Protein 2BRX (pdb70)

Solvent-accessible surface area: 18596 Å² total; per-residue (Å²): 193,61,56,0,0,0,1,0,15,9,38,9,1,0,62,89,67,16,32,53,98,17,0,81,73,2,3,117,22,0,52,84,0,12,126,68,29,64,5,1,0,0,0,3,10,12,64,9,9,128,49,2,50,82,7,0,77,106,4,113,19,68,110,71,31,13,48,92,0,10,19,24,0,9,40,0,0,0,12,1,0,9,6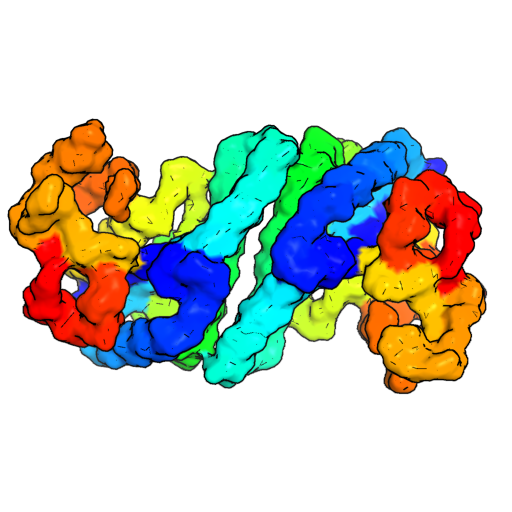,7,4,105,141,56,6,17,97,86,16,0,98,40,41,163,49,0,125,96,0,7,92,101,147,76,2,0,0,0,0,5,41,110,18,67,61,61,20,31,0,2,0,0,35,0,1,46,96,3,179,17,74,5,2,0,4,0,15,86,14,71,0,0,38,74,34,77,50,154,172,54,132,111,21,53,68,35,145,135,12,123,3,96,58,0,72,119,46,13,63,120,113,41,1,27,82,47,1,1,110,2,1,30,153,60,23,12,88,0,3,0,0,10,100,121,32,2,113,51,0,41,141,2,18,168,48,85,29,106,2,0,15,0,65,109,163,55,54,0,0,0,1,0,17,8,51,7,0,1,65,98,72,15,36,59,108,3,0,102,75,1,2,140,31,0,43,75,0,14,118,82,29,39,6,1,0,0,0,1,11,12,55,14,7,128,53,2,51,89,5,0,82,105,8,106,21,66,116,70,29,20,49,86,0,9,15,37,0,10,33,1,0,0,18,0,0,9,6,8,4,98,143,59,7,25,93,88,19,0,98,56,49,140,39,0,110,88,0,7,89,108,138,75,2,1,0,0,0,6,42,111,18,66,56,62,22,27,0,1,0,0,31,1,1,48,91,3,174,15,73,1,1,0,5,1,16,120,46,77,1,1,102,143,75,52,51,134,129,9,108,1,106,62,0,77,120,54,32,65,118,148,36,2,24,84,45,1,0,102,1,2,24,150,59,27,11,63,0,3,0,0,6,64,122,30,2,84,53,0,79,143,2,15,125,52,98,34,110,6,0,12,0,53,98

Structure (mmCIF, N/CA/C/O backbone):
data_2BRX
#
_entry.id   2BRX
#
_cell.length_a   144.949
_cell.length_b   144.949
_cell.length_c   144.949
_cell.angle_alpha   90.00
_cell.angle_beta   90.00
_cell.angle_gamma   90.00
#
_symmetry.space_group_name_H-M   'I 2 3'
#
loop_
_entity.id
_entity.type
_entity.pdbx_description
1 polymer 'URIDYLATE KINASE'
2 water water
#
loop_
_atom_site.group_PDB
_atom_site.id
_atom_site.type_symbol
_atom_site.label_atom_id
_atom_site.label_alt_id
_atom_site.label_comp_id
_atom_site.label_asym_id
_atom_site.label_entity_id
_atom_site.label_seq_id
_atom_site.pdbx_PDB_ins_code
_atom_site.Cartn_x
_atom_site.Cartn_y
_atom_site.Cartn_z
_atom_site.occupancy
_atom_site.B_iso_or_equiv
_atom_site.auth_seq_id
_atom_site.auth_comp_id
_atom_site.auth_asym_id
_atom_site.auth_atom_id
_atom_site.pdbx_PDB_model_num
ATOM 1 N N A HIS A 1 19 ? 147.193 123.465 3.187 0.50 38.51 0 HIS A N 1
ATOM 2 N N B HIS A 1 19 ? 146.751 123.482 2.988 0.50 35.78 0 HIS A N 1
ATOM 3 C CA A HIS A 1 19 ? 146.950 123.339 4.657 0.50 37.15 0 HIS A CA 1
ATOM 4 C CA B HIS A 1 19 ? 146.992 123.171 4.433 0.50 35.41 0 HIS A CA 1
ATOM 5 C C A HIS A 1 19 ? 146.136 122.075 4.947 0.50 35.43 0 HIS A C 1
ATOM 6 C C B HIS A 1 19 ? 146.305 121.857 4.775 0.50 34.27 0 HIS A C 1
ATOM 7 O O A HIS A 1 19 ? 145.158 121.776 4.261 0.50 36.00 0 HIS A O 1
ATOM 8 O O B HIS A 1 19 ? 145.555 121.313 3.962 0.50 35.56 0 HIS A O 1
ATOM 21 N N . MET A 1 20 ? 146.549 121.342 5.974 1.00 33.37 1 MET A N 1
ATOM 22 C CA . MET A 1 20 ? 145.904 120.093 6.364 1.00 31.49 1 MET A CA 1
ATOM 23 C C . MET A 1 20 ? 144.953 120.209 7.549 1.00 28.50 1 MET A C 1
ATOM 24 O O . MET A 1 20 ? 144.920 121.220 8.252 1.00 27.19 1 MET A O 1
ATOM 29 N N . ARG A 1 21 ? 144.169 119.154 7.744 1.00 25.64 2 ARG A N 1
ATOM 30 C CA . ARG A 1 21 ? 143.242 119.064 8.860 1.00 25.94 2 ARG A CA 1
ATOM 31 C C . ARG A 1 21 ? 143.740 117.833 9.598 1.00 22.82 2 ARG A C 1
ATOM 32 O O . ARG A 1 21 ? 143.779 116.735 9.044 1.00 22.75 2 ARG A O 1
ATOM 40 N N . ILE A 1 22 ? 144.131 118.027 10.849 1.00 24.34 3 ILE A N 1
ATOM 41 C CA . ILE A 1 22 ? 144.709 116.949 11.638 1.00 23.72 3 ILE A CA 1
ATOM 42 C C . ILE A 1 22 ? 144.006 116.680 12.958 1.00 23.28 3 ILE A C 1
ATOM 43 O O . ILE A 1 22 ? 143.660 117.604 13.693 1.00 23.43 3 ILE A O 1
ATOM 48 N N . VAL A 1 23 ? 143.788 115.402 13.242 1.00 23.34 4 VAL A N 1
ATOM 49 C CA . VAL A 1 23 ? 143.165 114.998 14.495 1.00 23.58 4 VAL A CA 1
ATOM 50 C C . VAL A 1 23 ? 144.231 114.320 15.350 1.00 24.70 4 VAL A C 1
ATOM 51 O O . VAL A 1 23 ? 144.882 113.371 14.904 1.00 23.31 4 VAL A O 1
ATOM 55 N N . PHE A 1 24 ? 144.406 114.807 16.576 1.00 25.65 5 PHE A N 1
ATOM 56 C CA . PHE A 1 24 ? 145.383 114.231 17.498 1.00 24.10 5 PHE A CA 1
ATOM 57 C C . PHE A 1 24 ? 144.696 113.416 18.594 1.00 23.09 5 PHE A C 1
ATOM 58 O O . PHE A 1 24 ? 143.824 113.911 19.312 1.00 19.85 5 PHE A O 1
ATOM 66 N N . ASP A 1 25 ? 145.118 112.163 18.699 1.00 23.95 6 ASP A N 1
ATOM 67 C CA . ASP A 1 25 ? 144.608 111.205 19.672 1.00 24.67 6 ASP A CA 1
ATOM 68 C C . ASP A 1 25 ? 145.687 111.061 20.753 1.00 25.50 6 ASP A C 1
ATOM 69 O O . ASP A 1 25 ? 146.662 110.322 20.573 1.00 22.97 6 ASP A O 1
ATOM 74 N N . ILE A 1 26 ? 145.509 111.778 21.863 1.00 24.57 7 ILE A N 1
ATOM 75 C CA . ILE A 1 26 ? 146.468 111.758 22.967 1.00 25.13 7 ILE A CA 1
ATOM 76 C C . ILE A 1 26 ? 146.073 110.766 24.064 1.00 24.47 7 ILE A C 1
ATOM 77 O O . ILE A 1 26 ? 145.099 110.973 24.788 1.00 25.21 7 ILE A O 1
ATOM 82 N N . GLY A 1 27 ? 146.845 109.691 24.178 1.00 23.46 8 GLY A N 1
ATOM 83 C CA . GLY A 1 27 ? 146.568 108.660 25.163 1.00 19.76 8 GLY A CA 1
ATOM 84 C C . GLY A 1 27 ? 146.436 109.133 26.597 1.00 21.95 8 GLY A C 1
ATOM 85 O O . GLY A 1 27 ? 147.224 109.955 27.093 1.00 15.17 8 GLY A O 1
ATOM 86 N N . GLY A 1 28 ? 145.433 108.586 27.276 1.00 23.17 9 GLY A N 1
ATOM 87 C CA . GLY A 1 28 ? 145.204 108.957 28.658 1.00 25.90 9 GLY A CA 1
ATOM 88 C C . GLY A 1 28 ? 146.357 108.631 29.597 1.00 24.79 9 GLY A C 1
ATOM 89 O O . GLY A 1 28 ? 146.575 109.350 30.574 1.00 26.10 9 GLY A O 1
ATOM 90 N N . SER A 1 29 ? 147.110 107.572 29.325 1.00 24.35 10 SER A N 1
ATOM 91 C CA . SER A 1 29 ? 148.205 107.242 30.231 1.00 29.80 10 SER A CA 1
ATOM 92 C C . SER A 1 29 ? 149.429 108.121 29.993 1.00 30.42 10 SER A C 1
ATOM 93 O O . SER A 1 29 ? 150.349 108.157 30.807 1.00 33.26 10 SER A O 1
ATOM 96 N N . VAL A 1 30 ? 149.433 108.841 28.878 1.00 30.65 11 VAL A N 1
ATOM 97 C CA . VAL A 1 30 ? 150.526 109.746 28.562 1.00 30.03 11 VAL A CA 1
ATOM 98 C C . VAL A 1 30 ? 150.186 111.095 29.192 1.00 29.57 11 VAL A C 1
ATOM 99 O O . VAL A 1 30 ? 151.057 111.827 29.652 1.00 29.80 11 VAL A O 1
ATOM 103 N N . LEU A 1 31 ? 148.895 111.398 29.226 1.00 29.61 12 LEU A N 1
ATOM 104 C CA . LEU A 1 31 ? 148.389 112.654 29.767 1.00 29.16 12 LEU A CA 1
ATOM 105 C C . LEU A 1 31 ? 148.304 112.612 31.294 1.00 28.81 12 LEU A C 1
ATOM 106 O O . LEU A 1 31 ? 148.554 113.610 31.964 1.00 27.31 12 LEU A O 1
ATOM 111 N N . VAL A 1 32 ? 147.949 111.444 31.826 1.00 28.25 13 VAL A N 1
ATOM 112 C CA . VAL A 1 32 ? 147.814 111.231 33.262 1.00 27.75 13 VAL A CA 1
ATOM 113 C C . VAL A 1 32 ? 148.403 109.869 33.649 1.00 29.46 13 VAL A C 1
ATOM 114 O O . VAL A 1 32 ? 147.669 108.901 33.833 1.00 28.66 13 VAL A O 1
ATOM 118 N N . PRO A 1 33 ? 149.740 109.780 33.768 1.00 31.49 14 PRO A N 1
ATOM 119 C CA . PRO A 1 33 ? 150.471 108.552 34.129 1.00 33.22 14 PRO A CA 1
ATOM 120 C C . PRO A 1 33 ? 150.035 108.048 35.503 1.00 33.41 14 PRO A C 1
ATOM 121 O O . PRO A 1 33 ? 149.843 106.851 35.716 1.00 34.94 14 PRO A O 1
ATOM 125 N N A GLU A 1 34 ? 149.906 108.988 36.433 0.50 33.93 15 GLU A N 1
ATOM 126 N N B GLU A 1 34 ? 149.896 108.987 36.431 0.50 34.13 15 GLU A N 1
ATOM 127 C CA A GLU A 1 34 ? 149.489 108.714 37.804 0.50 35.27 15 GLU A CA 1
ATOM 128 C CA B GLU A 1 34 ? 149.451 108.714 37.792 0.50 35.61 15 GLU A CA 1
ATOM 129 C C A GLU A 1 34 ? 148.596 109.894 38.150 0.50 35.97 15 GLU A C 1
ATOM 130 C C B GLU A 1 34 ? 148.579 109.906 38.133 0.50 36.21 15 GLU A C 1
ATOM 131 O O A GLU A 1 34 ? 147.390 109.750 38.347 0.50 37.17 15 GLU A O 1
ATOM 132 O O B GLU A 1 34 ? 147.367 109.781 38.313 0.50 37.35 15 GLU A O 1
ATOM 143 N N . ASN A 1 35 ? 149.216 111.067 38.213 1.00 36.13 16 ASN A N 1
ATOM 144 C CA . ASN A 1 35 ? 148.519 112.308 38.475 1.00 35.45 16 ASN A CA 1
ATOM 145 C C . ASN A 1 35 ? 148.696 112.994 37.115 1.00 33.29 16 ASN A C 1
ATOM 146 O O . ASN A 1 35 ? 149.432 112.494 36.258 1.00 28.78 16 ASN A O 1
ATOM 151 N N . PRO A 1 36 ? 148.023 114.128 36.886 1.00 31.29 17 PRO A N 1
ATOM 152 C CA . PRO A 1 36 ? 148.219 114.750 35.574 1.00 30.64 17 PRO A CA 1
ATOM 153 C C . PRO A 1 36 ? 149.681 115.128 35.364 1.00 31.35 17 PRO A C 1
ATOM 154 O O . PRO A 1 36 ? 150.306 115.720 36.254 1.00 31.65 17 PRO A O 1
ATOM 158 N N . ASP A 1 37 ? 150.231 114.776 34.201 1.00 29.17 18 ASP A N 1
ATOM 159 C CA . ASP A 1 37 ? 151.627 115.103 33.900 1.00 30.48 18 ASP A CA 1
ATOM 160 C C . ASP A 1 37 ? 151.671 116.518 33.330 1.00 29.72 18 ASP A C 1
ATOM 161 O O . ASP A 1 37 ? 151.617 116.710 32.114 1.00 27.92 18 ASP A O 1
ATOM 166 N N . ILE A 1 38 ? 151.762 117.499 34.225 1.00 31.80 19 ILE A N 1
ATOM 167 C CA . ILE A 1 38 ? 151.785 118.914 33.858 1.00 33.37 19 ILE A CA 1
ATOM 168 C C . ILE A 1 38 ? 152.817 119.288 32.800 1.00 32.04 19 ILE A C 1
ATOM 169 O O . ILE A 1 38 ? 152.536 120.080 31.904 1.00 31.26 19 ILE A O 1
ATOM 174 N N . ASP A 1 39 ? 154.009 118.718 32.891 1.00 32.58 20 ASP A N 1
ATOM 175 C CA . ASP A 1 39 ? 155.039 119.020 31.906 1.00 33.37 20 ASP A CA 1
ATOM 176 C C . ASP A 1 39 ? 154.631 118.595 30.494 1.00 30.96 20 ASP A C 1
ATOM 177 O O . ASP A 1 39 ? 154.774 119.356 29.533 1.00 28.95 20 ASP A O 1
ATOM 182 N N . PHE A 1 40 ? 154.128 117.375 30.362 1.00 28.78 21 PHE A N 1
ATOM 183 C CA . PHE A 1 40 ? 153.700 116.904 29.054 1.00 27.39 21 PHE A CA 1
ATOM 184 C C . PHE A 1 40 ? 152.522 117.724 28.519 1.00 26.32 21 PHE A C 1
ATOM 185 O O . PHE A 1 40 ? 152.474 118.044 27.337 1.00 26.18 21 PHE A O 1
ATOM 193 N N . ILE A 1 41 ? 151.579 118.055 29.396 1.00 24.36 22 ILE A N 1
ATOM 194 C CA . ILE A 1 41 ? 150.408 118.823 28.997 1.00 26.68 22 ILE A CA 1
ATOM 195 C C . ILE A 1 41 ? 150.837 120.174 28.440 1.00 27.49 22 ILE A C 1
ATOM 196 O O . ILE A 1 41 ? 150.411 120.581 27.352 1.00 27.93 22 ILE A O 1
ATOM 201 N N . LYS A 1 42 ? 151.693 120.855 29.192 1.00 27.21 23 LYS A N 1
ATOM 202 C CA . LYS A 1 42 ? 152.209 122.161 28.804 1.00 27.79 23 LYS A CA 1
ATOM 203 C C . LYS A 1 42 ? 152.924 122.079 27.455 1.00 26.56 23 LYS A C 1
ATOM 204 O O . LYS A 1 42 ? 152.667 122.864 26.548 1.00 25.95 23 LYS A O 1
ATOM 210 N N . GLU A 1 43 ? 153.808 121.099 27.339 1.00 25.38 24 GLU A N 1
ATOM 211 C CA . GLU A 1 43 ? 154.584 120.884 26.130 1.00 26.99 24 GLU A CA 1
ATOM 212 C C . GLU A 1 43 ? 153.720 120.504 24.924 1.00 24.85 24 GLU A C 1
ATOM 213 O O . GLU A 1 43 ? 153.848 121.099 23.848 1.00 23.32 24 GLU A O 1
ATOM 219 N N . ILE A 1 44 ? 152.837 119.522 25.088 1.00 21.14 25 ILE A N 1
ATOM 220 C CA . ILE A 1 44 ? 152.001 119.136 23.970 1.00 19.62 25 ILE A CA 1
ATOM 221 C C . ILE A 1 44 ? 151.073 120.309 23.608 1.00 20.62 25 ILE A C 1
ATOM 222 O O . ILE A 1 44 ? 150.744 120.491 22.443 1.00 21.47 25 ILE A O 1
ATOM 227 N N . ALA A 1 45 ? 150.665 121.116 24.587 1.00 19.74 26 ALA A N 1
ATOM 228 C CA . ALA A 1 45 ? 149.800 122.257 24.271 1.00 20.51 26 ALA A CA 1
ATOM 229 C C . ALA A 1 45 ? 150.550 123.260 23.383 1.00 22.60 26 ALA A C 1
ATOM 230 O O . ALA A 1 45 ? 149.970 123.818 22.451 1.00 22.26 26 ALA A O 1
ATOM 232 N N . TYR A 1 46 ? 151.830 123.492 23.682 1.00 22.57 27 TYR A N 1
ATOM 233 C CA . TYR A 1 46 ? 152.656 124.397 22.879 1.00 23.59 27 TYR A CA 1
ATOM 234 C C . TYR A 1 46 ? 152.786 123.850 21.458 1.00 21.98 27 TYR A C 1
ATOM 235 O O . TYR A 1 46 ? 152.653 124.589 20.487 1.00 23.38 27 TYR A O 1
ATOM 244 N N . GLN A 1 47 ? 153.050 122.552 21.343 1.00 22.95 28 GLN A N 1
ATOM 245 C CA . GLN A 1 47 ? 153.189 121.916 20.032 1.00 22.94 28 GLN A CA 1
ATOM 246 C C . GLN A 1 47 ? 151.900 122.026 19.211 1.00 24.28 28 GLN A C 1
ATOM 247 O O . GLN A 1 47 ? 151.942 122.391 18.033 1.00 24.74 28 GLN A O 1
ATOM 253 N N . LEU A 1 48 ? 150.762 121.731 19.837 1.00 21.83 29 LEU A N 1
ATOM 254 C CA . LEU A 1 48 ? 149.474 121.806 19.164 1.00 22.90 29 LEU A CA 1
ATOM 255 C C . LEU A 1 48 ? 149.209 123.238 18.696 1.00 23.95 29 LEU A C 1
ATOM 256 O O . LEU A 1 48 ? 148.713 123.456 17.588 1.00 22.89 29 LEU A O 1
ATOM 261 N N . THR A 1 49 ? 149.558 124.205 19.540 1.00 23.53 30 THR A N 1
ATOM 262 C CA . THR A 1 49 ? 149.374 125.611 19.218 1.00 23.98 30 THR A CA 1
ATOM 263 C C . THR A 1 49 ? 150.199 125.975 17.987 1.00 26.09 30 THR A C 1
ATOM 264 O O . THR A 1 49 ? 149.709 126.658 17.087 1.00 27.38 30 THR A O 1
ATOM 268 N N . LYS A 1 50 ? 151.451 125.523 17.946 1.00 26.44 31 LYS A N 1
ATOM 269 C CA . LYS A 1 50 ? 152.318 125.809 16.804 1.00 28.87 31 LYS A CA 1
ATOM 270 C C . LYS A 1 50 ? 151.691 125.226 15.552 1.00 27.03 31 LYS A C 1
ATOM 271 O O . LYS A 1 50 ? 151.543 125.905 14.540 1.00 28.32 31 LYS A O 1
ATOM 277 N N . VAL A 1 51 ? 151.330 123.954 15.630 1.00 24.89 32 VAL A N 1
ATOM 278 C CA . VAL A 1 51 ? 150.722 123.268 14.503 1.00 25.42 32 VAL A CA 1
ATOM 279 C C . VAL A 1 51 ? 149.460 123.986 14.012 1.00 25.51 32 VAL A C 1
ATOM 280 O O . VAL A 1 51 ? 149.261 124.143 12.807 1.00 26.14 32 VAL A O 1
ATOM 284 N N . SER A 1 52 ? 148.627 124.438 14.945 1.00 25.51 33 SER A N 1
ATOM 285 C CA . SER A 1 52 ? 147.385 125.114 14.586 1.00 28.86 33 SER A CA 1
ATOM 286 C C . SER A 1 52 ? 147.588 126.425 13.823 1.00 29.22 33 SER A C 1
ATOM 287 O O . SER A 1 52 ? 146.649 126.952 13.250 1.00 30.18 33 SER A O 1
ATOM 290 N N A GLU A 1 53 ? 148.814 126.941 13.823 0.50 30.49 34 GLU A N 1
ATOM 291 N N B GLU A 1 53 ? 148.811 126.943 13.820 0.50 30.63 34 GLU A N 1
ATOM 292 C CA A GLU A 1 53 ? 149.116 128.182 13.116 0.50 31.80 34 GLU A CA 1
ATOM 293 C CA B GLU A 1 53 ? 149.094 128.186 13.114 0.50 32.05 34 GLU A CA 1
ATOM 294 C C A GLU A 1 53 ? 148.933 127.979 11.612 0.50 31.47 34 GLU A C 1
ATOM 295 C C B GLU A 1 53 ? 148.932 127.981 11.608 0.50 31.62 34 GLU A C 1
ATOM 296 O O A GLU A 1 53 ? 148.482 128.878 10.906 0.50 31.01 34 GLU A O 1
ATOM 297 O O B GLU A 1 53 ? 148.494 128.881 10.895 0.50 31.15 34 GLU A O 1
ATOM 308 N N . ASP A 1 54 ? 149.288 126.792 11.130 1.00 30.94 35 ASP A N 1
ATOM 309 C CA . ASP A 1 54 ? 149.177 126.478 9.707 1.00 30.97 35 ASP A CA 1
ATOM 310 C C . ASP A 1 54 ? 148.112 125.443 9.365 1.00 30.59 35 ASP A C 1
ATOM 311 O O . ASP A 1 54 ? 147.733 125.309 8.204 1.00 30.42 35 ASP A O 1
ATOM 316 N N . HIS A 1 55 ? 147.618 124.718 10.363 1.00 28.53 36 HIS A N 1
ATOM 317 C CA . HIS A 1 55 ? 146.632 123.683 10.090 1.00 27.89 36 HIS A CA 1
ATOM 318 C C . HIS A 1 55 ? 145.419 123.735 11.002 1.00 27.26 36 HIS A C 1
ATOM 319 O O . HIS A 1 55 ? 145.415 124.418 12.024 1.00 28.55 36 HIS A O 1
ATOM 326 N N . GLU A 1 56 ? 144.383 123.006 10.618 1.00 27.41 37 GLU A N 1
ATOM 327 C CA . GLU A 1 56 ? 143.175 122.930 11.422 1.00 27.93 37 GLU A CA 1
ATOM 328 C C . GLU A 1 56 ? 143.387 121.729 12.339 1.00 25.70 37 GLU A C 1
ATOM 329 O O . GLU A 1 56 ? 143.598 120.603 11.877 1.00 24.78 37 GLU A O 1
ATOM 335 N N . VAL A 1 57 ? 143.361 121.991 13.642 1.00 24.85 38 VAL A N 1
ATOM 336 C CA . VAL A 1 57 ? 143.610 120.973 14.654 1.00 21.20 38 VAL A CA 1
ATOM 337 C C . VAL A 1 57 ? 142.413 120.633 15.532 1.00 21.59 38 VAL A C 1
ATOM 338 O O . VAL A 1 57 ? 141.666 121.514 15.944 1.00 22.77 38 VAL A O 1
ATOM 342 N N . ALA A 1 58 ? 142.237 119.341 15.806 1.00 21.30 39 ALA A N 1
ATOM 343 C CA . ALA A 1 58 ? 141.167 118.854 16.681 1.00 20.40 39 ALA A CA 1
ATOM 344 C C . ALA A 1 58 ? 141.843 117.830 17.590 1.00 20.75 39 ALA A C 1
ATOM 345 O O . ALA A 1 58 ? 142.802 117.175 17.175 1.00 20.42 39 ALA A O 1
ATOM 347 N N . VAL A 1 59 ? 141.356 117.683 18.819 1.00 21.08 40 VAL A N 1
ATOM 348 C CA . VAL A 1 59 ? 141.981 116.759 19.758 1.00 20.27 40 VAL A CA 1
ATOM 349 C C . VAL A 1 59 ? 141.019 115.878 20.566 1.00 22.81 40 VAL A C 1
ATOM 350 O O . VAL A 1 59 ? 139.908 116.289 20.913 1.00 21.64 40 VAL A O 1
ATOM 354 N N . VAL A 1 60 ? 141.465 114.656 20.844 1.00 23.22 41 VAL A N 1
ATOM 355 C CA . VAL A 1 60 ? 140.719 113.704 21.659 1.00 23.18 41 VAL A CA 1
ATOM 356 C C . VAL A 1 60 ? 141.719 113.204 22.714 1.00 23.80 41 VAL A C 1
ATOM 357 O O . VAL A 1 60 ? 142.851 112.861 22.368 1.00 25.12 41 VAL A O 1
ATOM 361 N N . VAL A 1 61 ? 141.325 113.188 23.989 1.00 21.91 42 VAL A N 1
ATOM 362 C CA . VAL A 1 61 ? 142.210 112.702 25.049 1.00 21.73 42 VAL A CA 1
ATOM 363 C C . VAL A 1 61 ? 141.574 111.521 25.801 1.00 23.14 42 VAL A C 1
ATOM 364 O O . VAL A 1 61 ? 140.352 111.428 25.902 1.00 19.96 42 VAL A O 1
ATOM 368 N N . GLY A 1 62 ? 142.417 110.631 26.324 1.00 23.09 43 GLY A N 1
ATOM 369 C CA . GLY A 1 62 ? 141.944 109.463 27.050 1.00 25.46 43 GLY A CA 1
ATOM 370 C C . GLY A 1 62 ? 141.845 109.662 28.555 1.00 26.87 43 GLY A C 1
ATOM 371 O O . GLY A 1 62 ? 142.070 110.764 29.051 1.00 26.86 43 GLY A O 1
ATOM 372 N N . GLY A 1 63 ? 141.524 108.591 29.283 1.00 26.63 44 GLY A N 1
ATOM 373 C CA . GLY A 1 63 ? 141.371 108.685 30.729 1.00 26.63 44 GLY A CA 1
ATOM 374 C C . GLY A 1 63 ? 142.609 108.491 31.590 1.00 27.02 44 GLY A C 1
ATOM 375 O O . GLY A 1 63 ? 142.823 109.239 32.543 1.00 28.60 44 GLY A O 1
ATOM 376 N N . GLY A 1 64 ? 143.416 107.483 31.283 1.00 28.36 45 GLY A N 1
ATOM 377 C CA . GLY A 1 64 ? 144.622 107.253 32.063 1.00 30.37 45 GLY A CA 1
ATOM 378 C C . GLY A 1 64 ? 144.435 106.609 33.433 1.00 32.46 45 GLY A C 1
ATOM 379 O O . GLY A 1 64 ? 143.442 105.933 33.698 1.00 32.61 45 GLY A O 1
ATOM 380 N N . LYS A 1 65 ? 145.406 106.830 34.313 1.00 33.78 46 LYS A N 1
ATOM 381 C CA . LYS A 1 65 ? 145.391 106.264 35.655 1.00 34.20 46 LYS A CA 1
ATOM 382 C C . LYS A 1 65 ? 144.153 106.636 36.480 1.00 33.57 46 LYS A C 1
ATOM 383 O O . LYS A 1 65 ? 143.608 105.804 37.206 1.00 33.08 46 LYS A O 1
ATOM 389 N N . LEU A 1 66 ? 143.711 107.883 36.378 1.00 33.06 47 LEU A N 1
ATOM 390 C CA . LEU A 1 66 ? 142.544 108.310 37.129 1.00 31.31 47 LEU A CA 1
ATOM 391 C C . LEU A 1 66 ? 141.317 107.504 36.705 1.00 32.72 47 LEU A C 1
ATOM 392 O O . LEU A 1 66 ? 140.500 107.106 37.548 1.00 30.39 47 LEU A O 1
ATOM 397 N N . ALA A 1 67 ? 141.197 107.260 35.402 1.00 32.47 48 ALA A N 1
ATOM 398 C CA . ALA A 1 67 ? 140.073 106.500 34.867 1.00 36.43 48 ALA A CA 1
ATOM 399 C C . ALA A 1 67 ? 140.063 105.081 35.424 1.00 38.59 48 ALA A C 1
ATOM 400 O O . ALA A 1 67 ? 139.016 104.566 35.822 1.00 39.62 48 ALA A O 1
ATOM 402 N N . ARG A 1 68 ? 141.231 104.449 35.442 1.00 40.38 49 ARG A N 1
ATOM 403 C CA . ARG A 1 68 ? 141.348 103.094 35.954 1.00 42.01 49 ARG A CA 1
ATOM 404 C C . ARG A 1 68 ? 141.033 103.021 37.446 1.00 40.63 49 ARG A C 1
ATOM 405 O O . ARG A 1 68 ? 140.427 102.058 37.901 1.00 41.69 49 ARG A O 1
ATOM 413 N N . LYS A 1 69 ? 141.435 104.036 38.206 1.00 40.01 50 LYS A N 1
ATOM 414 C CA . LYS A 1 69 ? 141.151 104.056 39.641 1.00 40.01 50 LYS A CA 1
ATOM 415 C C . LYS A 1 69 ? 139.644 104.109 39.886 1.00 38.65 50 LYS A C 1
ATOM 416 O O . LYS A 1 69 ? 139.100 103.301 40.639 1.00 39.46 50 LYS A O 1
ATOM 422 N N . TYR A 1 70 ? 138.978 105.071 39.255 1.00 36.34 51 TYR A N 1
ATOM 423 C CA . TYR A 1 70 ? 137.545 105.236 39.424 1.00 33.53 51 TYR A CA 1
ATOM 424 C C . TYR A 1 70 ? 136.750 104.077 38.849 1.00 34.06 51 TYR A C 1
ATOM 425 O O . TYR A 1 70 ? 135.692 103.735 39.365 1.00 34.83 51 TYR A O 1
ATOM 434 N N . ILE A 1 71 ? 137.262 103.465 37.789 1.00 32.41 52 ILE A N 1
ATOM 435 C CA . ILE A 1 71 ? 136.580 102.329 37.198 1.00 33.04 52 ILE A CA 1
ATOM 436 C C . ILE A 1 71 ? 136.748 101.094 38.098 1.00 36.28 52 ILE A C 1
ATOM 437 O O . ILE A 1 71 ? 135.831 100.275 38.211 1.00 35.92 52 ILE A O 1
ATOM 442 N N A GLU A 1 72 ? 137.905 100.957 38.740 0.50 35.92 53 GLU A N 1
ATOM 443 N N B GLU A 1 72 ? 137.911 100.987 38.739 0.50 35.92 53 GLU A N 1
ATOM 444 C CA A GLU A 1 72 ? 138.126 99.808 39.608 0.50 37.66 53 GLU A CA 1
ATOM 445 C CA B GLU A 1 72 ? 138.212 99.868 39.623 0.50 37.64 53 GLU A CA 1
ATOM 446 C C A GLU A 1 72 ? 137.228 99.914 40.835 0.50 38.51 53 GLU A C 1
ATOM 447 C C B GLU A 1 72 ? 137.328 99.921 40.869 0.50 38.49 53 GLU A C 1
ATOM 448 O O A GLU A 1 72 ? 136.713 98.908 41.320 0.50 38.13 53 GLU A O 1
ATOM 449 O O B GLU A 1 72 ? 136.923 98.887 41.396 0.50 38.11 53 GLU A O 1
ATOM 460 N N . VAL A 1 73 ? 137.034 101.131 41.337 1.00 38.70 54 VAL A N 1
ATOM 461 C CA . VAL A 1 73 ? 136.180 101.315 42.501 1.00 39.14 54 VAL A CA 1
ATOM 462 C C . VAL A 1 73 ? 134.774 100.847 42.138 1.00 40.68 54 VAL A C 1
ATOM 463 O O . VAL A 1 73 ? 134.102 100.191 42.935 1.00 40.76 54 VAL A O 1
ATOM 467 N N . ALA A 1 74 ? 134.340 101.181 40.926 1.00 41.04 55 ALA A N 1
ATOM 468 C CA . ALA A 1 74 ? 133.014 100.796 40.455 1.00 43.38 55 ALA A CA 1
ATOM 469 C C . ALA A 1 74 ? 132.897 99.278 40.358 1.00 44.54 55 ALA A C 1
ATOM 470 O O . ALA A 1 74 ? 131.846 98.708 40.660 1.00 44.72 55 ALA A O 1
ATOM 472 N N . GLU A 1 75 ? 133.974 98.624 39.936 1.00 45.91 56 GLU A N 1
ATOM 473 C CA . GLU A 1 75 ? 133.963 97.172 39.816 1.00 47.78 56 GLU A CA 1
ATOM 474 C C . GLU A 1 75 ? 133.767 96.519 41.183 1.00 47.49 56 GLU A C 1
ATOM 475 O O . GLU A 1 75 ? 133.128 95.473 41.291 1.00 46.46 56 GLU A O 1
ATOM 481 N N . LYS A 1 76 ? 134.321 97.139 42.222 1.00 47.02 57 LYS A N 1
ATOM 482 C CA . LYS A 1 76 ? 134.192 96.610 43.574 1.00 48.87 57 LYS A CA 1
ATOM 483 C C . LYS A 1 76 ? 132.749 96.650 44.067 1.00 49.00 57 LYS A C 1
ATOM 484 O O . LYS A 1 76 ? 132.417 95.999 45.055 1.00 49.68 57 LYS A O 1
ATOM 490 N N . PHE A 1 77 ? 131.898 97.415 43.384 1.00 47.28 58 PHE A N 1
ATOM 491 C CA . PHE A 1 77 ? 130.490 97.513 43.758 1.00 45.83 58 PHE A CA 1
ATOM 492 C C . PHE A 1 77 ? 129.624 96.807 42.726 1.00 45.72 58 PHE A C 1
ATOM 493 O O . PHE A 1 77 ? 128.411 97.014 42.659 1.00 45.60 58 PHE A O 1
ATOM 501 N N . ASN A 1 78 ? 130.273 95.970 41.923 1.00 44.40 59 ASN A N 1
ATOM 502 C CA . ASN A 1 78 ? 129.610 95.186 40.889 1.00 45.66 59 ASN A CA 1
ATOM 503 C C . ASN A 1 78 ? 128.765 95.986 39.905 1.00 44.57 59 ASN A C 1
ATOM 504 O O . ASN A 1 78 ? 127.686 95.553 39.505 1.00 43.47 59 ASN A O 1
ATOM 509 N N . SER A 1 79 ? 129.254 97.154 39.508 1.00 44.96 60 SER A N 1
ATOM 510 C CA . SER A 1 79 ? 128.521 97.969 38.549 1.00 43.61 60 SER A CA 1
ATOM 511 C C . SER A 1 79 ? 128.675 97.321 37.179 1.00 41.68 60 SER A C 1
ATOM 512 O O . SER A 1 79 ? 129.634 96.588 36.937 1.00 40.46 60 SER A O 1
ATOM 515 N N . SER A 1 80 ? 127.729 97.577 36.284 1.00 40.59 61 SER A N 1
ATOM 516 C CA . SER A 1 80 ? 127.797 97.004 34.942 1.00 38.64 61 SER A CA 1
ATOM 517 C C . SER A 1 80 ? 128.962 97.624 34.183 1.00 39.39 61 SER A C 1
ATOM 518 O O . SER A 1 80 ? 129.426 98.713 34.527 1.00 36.56 61 SER A O 1
ATOM 521 N N . GLU A 1 81 ? 129.431 96.930 33.150 1.00 39.88 62 GLU A N 1
ATOM 522 C CA . GLU A 1 81 ? 130.526 97.432 32.330 1.00 40.54 62 GLU A CA 1
ATOM 523 C C . GLU A 1 81 ? 130.126 98.722 31.600 1.00 40.28 62 GLU A C 1
ATOM 524 O O . GLU A 1 81 ? 130.983 99.538 31.237 1.00 38.88 62 GLU A O 1
ATOM 530 N N . THR A 1 82 ? 128.825 98.909 31.396 1.00 38.46 63 THR A N 1
ATOM 531 C CA . THR A 1 82 ? 128.344 100.103 30.713 1.00 38.24 63 THR A CA 1
ATOM 532 C C . THR A 1 82 ? 128.525 101.315 31.620 1.00 37.09 63 THR A C 1
ATOM 533 O O . THR A 1 82 ? 128.956 102.377 31.172 1.00 37.77 63 THR A O 1
ATOM 537 N N . PHE A 1 83 ? 128.201 101.156 32.898 1.00 35.52 64 PHE A N 1
ATOM 538 C CA . PHE A 1 83 ? 128.355 102.259 33.843 1.00 33.79 64 PHE A CA 1
ATOM 539 C C . PHE A 1 83 ? 129.833 102.560 34.059 1.00 32.90 64 PHE A C 1
ATOM 540 O O . PHE A 1 83 ? 130.208 103.687 34.381 1.00 33.69 64 PHE A O 1
ATOM 548 N N . LYS A 1 84 ? 130.671 101.542 33.903 1.00 33.93 65 LYS A N 1
ATOM 549 C CA . LYS A 1 84 ? 132.108 101.721 34.060 1.00 34.40 65 LYS A CA 1
ATOM 550 C C . LYS A 1 84 ? 132.622 102.588 32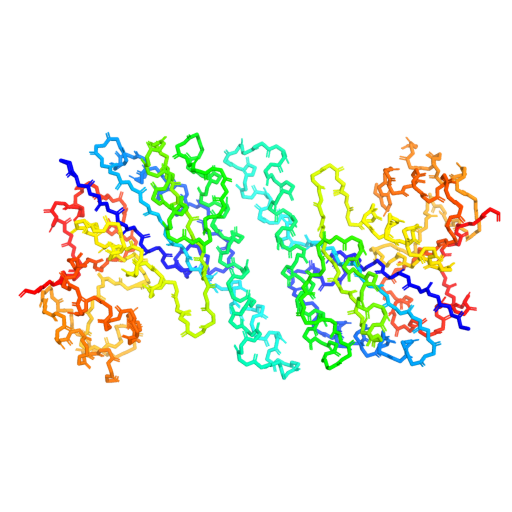.920 1.00 32.63 65 LYS A C 1
ATOM 551 O O . LYS A 1 84 ? 133.414 103.492 33.136 1.00 33.01 65 LYS A O 1
ATOM 557 N N . ASP A 1 85 ? 132.173 102.297 31.704 1.00 32.35 66 ASP A N 1
ATOM 558 C CA . ASP A 1 85 ? 132.577 103.072 30.541 1.00 30.87 66 ASP A CA 1
ATOM 559 C C . ASP A 1 85 ? 132.151 104.526 30.744 1.00 31.91 66 ASP A C 1
ATOM 560 O O . ASP A 1 85 ? 132.921 105.448 30.472 1.00 31.38 66 ASP A O 1
ATOM 565 N N . PHE A 1 86 ? 130.922 104.719 31.222 1.00 30.75 67 PHE A N 1
ATOM 566 C CA . PHE A 1 86 ? 130.389 106.057 31.453 1.00 31.25 67 PHE A CA 1
ATOM 567 C C . PHE A 1 86 ? 131.244 106.822 32.446 1.00 30.93 67 PHE A C 1
ATOM 568 O O . PHE A 1 86 ? 131.374 108.043 32.347 1.00 28.64 67 PHE A O 1
ATOM 576 N N . ILE A 1 87 ? 131.818 106.103 33.407 1.00 30.06 68 ILE A N 1
ATOM 577 C CA . ILE A 1 87 ? 132.664 106.736 34.405 1.00 29.99 68 ILE A CA 1
ATOM 578 C C . ILE A 1 87 ? 133.983 107.109 33.758 1.00 27.96 68 ILE A C 1
ATOM 579 O O . ILE A 1 87 ? 134.564 108.146 34.076 1.00 25.74 68 ILE A O 1
ATOM 584 N N . GLY A 1 88 ? 134.443 106.261 32.843 1.00 26.72 69 GLY A N 1
ATOM 585 C CA . GLY A 1 88 ? 135.686 106.529 32.149 1.00 27.22 69 GLY A CA 1
ATOM 586 C C . GLY A 1 88 ? 135.529 107.756 31.268 1.00 26.58 69 GLY A C 1
ATOM 587 O O . GLY A 1 88 ? 136.411 108.619 31.202 1.00 26.67 69 GLY A O 1
ATOM 588 N N . ILE A 1 89 ? 134.392 107.834 30.588 1.00 25.01 70 ILE A N 1
ATOM 589 C CA . ILE A 1 89 ? 134.110 108.962 29.721 1.00 25.50 70 ILE A CA 1
ATOM 590 C C . ILE A 1 89 ? 134.158 110.248 30.544 1.00 27.06 70 ILE A C 1
ATOM 591 O O . ILE A 1 89 ? 134.783 111.228 30.147 1.00 27.25 70 ILE A O 1
ATOM 596 N N . GLN A 1 90 ? 133.512 110.222 31.704 1.00 26.39 71 GLN A N 1
ATOM 597 C CA . GLN A 1 90 ? 133.466 111.372 32.588 1.00 26.47 71 GLN A CA 1
ATOM 598 C C . GLN A 1 90 ? 134.870 111.799 33.022 1.00 26.89 71 GLN A C 1
ATOM 599 O O . GLN A 1 90 ? 135.125 112.987 33.173 1.00 27.51 71 GLN A O 1
ATOM 605 N N . ILE A 1 91 ? 135.778 110.840 33.219 1.00 25.66 72 ILE A N 1
ATOM 606 C CA . ILE A 1 91 ? 137.149 111.171 33.601 1.00 24.25 72 ILE A CA 1
ATOM 607 C C . ILE A 1 91 ? 137.925 111.739 32.403 1.00 24.27 72 ILE A C 1
ATOM 608 O O . ILE A 1 91 ? 138.764 112.618 32.568 1.00 25.96 72 ILE A O 1
ATOM 613 N N . THR A 1 92 ? 137.659 111.246 31.196 1.00 24.66 73 THR A N 1
ATOM 614 C CA . THR A 1 92 ? 138.364 111.772 30.027 1.00 24.94 73 THR A CA 1
ATOM 615 C C . THR A 1 92 ? 138.006 113.244 29.796 1.00 25.46 73 THR A C 1
ATOM 616 O O . THR A 1 92 ? 138.828 114.022 29.314 1.00 25.97 73 THR A O 1
ATOM 620 N N A ARG A 1 93 ? 136.785 113.629 30.143 0.50 24.51 74 ARG A N 1
ATOM 621 N N B ARG A 1 93 ? 136.779 113.621 30.143 0.50 25.93 74 ARG A N 1
ATOM 622 C CA A ARG A 1 93 ? 136.372 115.011 29.944 0.50 24.40 74 ARG A CA 1
ATOM 623 C CA B ARG A 1 93 ? 136.341 115.001 29.964 0.50 26.95 74 ARG A CA 1
ATOM 624 C C A ARG A 1 93 ? 137.021 115.959 30.948 0.50 24.13 74 ARG A C 1
ATOM 625 C C B ARG A 1 93 ? 137.055 115.938 30.934 0.50 25.72 74 ARG A C 1
ATOM 626 O O A ARG A 1 93 ? 137.303 117.115 30.626 0.50 24.20 74 ARG A O 1
ATOM 627 O O B ARG A 1 93 ? 137.408 117.064 30.577 0.50 25.63 74 ARG A O 1
ATOM 642 N N . ALA A 1 94 ? 137.270 115.473 32.159 1.00 24.49 75 ALA A N 1
ATOM 643 C CA . ALA A 1 94 ? 137.942 116.290 33.167 1.00 23.60 75 ALA A CA 1
ATOM 644 C C . ALA A 1 94 ? 139.363 116.483 32.638 1.00 22.05 75 ALA A C 1
ATOM 645 O O . ALA A 1 94 ? 139.925 117.572 32.726 1.00 22.58 75 ALA A O 1
ATOM 647 N N . ASN A 1 95 ? 139.930 115.415 32.081 1.00 22.28 76 ASN A N 1
ATOM 648 C CA . ASN A 1 95 ? 141.275 115.464 31.517 1.00 22.25 76 ASN A CA 1
ATOM 649 C C . ASN A 1 95 ? 141.310 116.434 30.341 1.00 23.74 76 ASN A C 1
ATOM 650 O O . ASN A 1 95 ? 142.270 117.196 30.180 1.00 23.11 76 ASN A O 1
ATOM 655 N N . ALA A 1 96 ? 140.259 116.398 29.521 1.00 22.22 77 ALA A N 1
ATOM 656 C CA . ALA A 1 96 ? 140.170 117.260 28.349 1.00 24.83 77 ALA A CA 1
ATOM 657 C C . ALA A 1 96 ? 140.167 118.726 28.766 1.00 25.67 77 ALA A C 1
ATOM 658 O O . ALA A 1 96 ? 140.649 119.586 28.037 1.00 25.96 77 ALA A O 1
ATOM 660 N N . MET A 1 97 ? 139.630 119.002 29.950 1.00 26.57 78 MET A N 1
ATOM 661 C CA . MET A 1 97 ? 139.564 120.367 30.451 1.00 26.49 78 MET A CA 1
ATOM 662 C C . MET A 1 97 ? 140.939 120.894 30.819 1.00 26.57 78 MET A C 1
ATOM 663 O O . MET A 1 97 ? 141.178 122.105 30.775 1.00 26.01 78 MET A O 1
ATOM 668 N N . LEU A 1 98 ? 141.841 119.981 31.175 1.00 25.34 79 LEU A N 1
ATOM 669 C CA . LEU A 1 98 ? 143.197 120.360 31.524 1.00 24.85 79 LEU A CA 1
ATOM 670 C C . LEU A 1 98 ? 143.922 120.801 30.255 1.00 24.97 79 LEU A C 1
ATOM 671 O O . LEU A 1 98 ? 144.694 121.757 30.287 1.00 26.53 79 LEU A O 1
ATOM 676 N N . LEU A 1 99 ? 143.658 120.120 29.138 1.00 22.99 80 LEU A N 1
ATOM 677 C CA . LEU A 1 99 ? 144.281 120.469 27.862 1.00 22.96 80 LEU A CA 1
ATOM 678 C C . LEU A 1 99 ? 143.723 121.812 27.391 1.00 21.71 80 LEU A C 1
ATOM 679 O O . LEU A 1 99 ? 144.479 122.683 26.972 1.00 21.85 80 LEU A O 1
ATOM 684 N N . ILE A 1 100 ? 142.398 121.955 27.446 1.00 20.82 81 ILE A N 1
ATOM 685 C CA . ILE A 1 100 ? 141.716 123.195 27.060 1.00 21.61 81 ILE A CA 1
ATOM 686 C C . ILE A 1 100 ? 142.320 124.368 27.842 1.00 23.09 81 ILE A C 1
ATOM 687 O O . ILE A 1 100 ? 142.556 125.447 27.290 1.00 22.66 81 ILE A O 1
ATOM 692 N N . ALA A 1 101 ? 142.560 124.146 29.131 1.00 22.60 82 ALA A N 1
ATOM 693 C CA . ALA A 1 101 ? 143.162 125.170 29.981 1.00 22.68 82 ALA A CA 1
ATOM 694 C C . ALA A 1 101 ? 144.550 125.494 29.425 1.00 23.28 82 ALA A C 1
ATOM 695 O O . ALA A 1 101 ? 144.946 126.658 29.363 1.00 22.99 82 ALA A O 1
ATOM 697 N N . ALA A 1 102 ? 145.282 124.457 29.022 1.00 21.60 83 ALA A N 1
ATOM 698 C CA . ALA A 1 102 ? 146.627 124.630 28.480 1.00 22.43 83 ALA A CA 1
ATOM 699 C C . ALA A 1 102 ? 146.635 125.333 27.114 1.00 22.29 83 ALA A C 1
ATOM 700 O O . ALA A 1 102 ? 147.527 126.120 26.828 1.00 22.48 83 ALA A O 1
ATOM 702 N N . LEU A 1 103 ? 145.637 125.053 26.278 1.00 21.38 84 LEU A N 1
ATOM 703 C CA . LEU A 1 103 ? 145.556 125.658 24.947 1.00 23.08 84 LEU A CA 1
ATOM 704 C C . LEU A 1 103 ? 145.184 127.142 24.993 1.00 24.20 84 LEU A C 1
ATOM 705 O O . LEU A 1 103 ? 145.268 127.846 23.986 1.00 23.86 84 LEU A O 1
ATOM 710 N N . ARG A 1 104 ? 144.776 127.603 26.171 1.00 25.67 85 ARG A N 1
ATOM 711 C CA . ARG A 1 104 ? 144.404 128.993 26.392 1.00 28.32 85 ARG A CA 1
ATOM 712 C C . ARG A 1 104 ? 143.358 129.532 25.413 1.00 28.94 85 ARG A C 1
ATOM 713 O O . ARG A 1 104 ? 142.329 128.895 25.191 1.00 30.57 85 ARG A O 1
ATOM 721 N N A GLU A 1 105 ? 143.637 130.693 24.822 0.50 28.83 86 GLU A N 1
ATOM 722 N N B GLU A 1 105 ? 143.633 130.699 24.834 0.50 29.03 86 GLU A N 1
ATOM 723 C CA A GLU A 1 105 ? 142.711 131.342 23.896 0.50 28.65 86 GLU A CA 1
ATOM 724 C CA B GLU A 1 105 ? 142.715 131.352 23.902 0.50 29.00 86 GLU A CA 1
ATOM 725 C C A GLU A 1 105 ? 142.529 130.624 22.558 0.50 28.96 86 GLU A C 1
ATOM 726 C C B GLU A 1 105 ? 142.549 130.610 22.572 0.50 28.95 86 GLU A C 1
ATOM 727 O O A GLU A 1 105 ? 141.636 130.970 21.783 0.50 29.81 86 GLU A O 1
ATOM 728 O O B GLU A 1 105 ? 141.652 130.926 21.790 0.50 29.76 86 GLU A O 1
ATOM 739 N N A LYS A 1 106 ? 143.372 129.636 22.279 0.70 28.00 87 LYS A N 1
ATOM 740 N N B LYS A 1 106 ? 143.411 129.632 22.310 0.30 27.59 87 LYS A N 1
ATOM 741 C CA A LYS A 1 106 ? 143.270 128.894 21.027 0.70 27.13 87 LYS A CA 1
ATOM 742 C CA B LYS A 1 106 ? 143.327 128.878 21.063 0.30 26.21 87 LYS A CA 1
ATOM 743 C C A LYS A 1 106 ? 142.274 127.741 21.133 0.70 24.70 87 LYS A C 1
ATOM 744 C C B LYS A 1 106 ? 142.358 127.699 21.148 0.30 24.67 87 LYS A C 1
ATOM 745 O O A LYS A 1 106 ? 141.849 127.180 20.127 0.70 23.14 87 LYS A O 1
ATOM 746 O O B LYS A 1 106 ? 142.035 127.078 20.137 0.30 23.94 87 LYS A O 1
ATOM 757 N N . ALA A 1 107 ? 141.890 127.399 22.353 1.00 22.78 88 ALA A N 1
ATOM 758 C CA . ALA A 1 107 ? 140.964 126.299 22.554 1.00 23.41 88 ALA A CA 1
ATOM 759 C C . ALA A 1 107 ? 139.487 126.660 22.500 1.00 23.57 88 ALA A C 1
ATOM 760 O O . ALA A 1 107 ? 139.090 127.779 22.838 1.00 23.94 88 ALA A O 1
ATOM 762 N N . TYR A 1 108 ? 138.684 125.701 22.049 1.00 23.56 89 TYR A N 1
ATOM 763 C CA . TYR A 1 108 ? 137.232 125.858 22.051 1.00 25.82 89 TYR A CA 1
ATOM 764 C C . TYR A 1 108 ? 137.023 125.660 23.561 1.00 24.63 89 TYR A C 1
ATOM 765 O O . TYR A 1 108 ? 137.470 124.665 24.114 1.00 23.31 89 TYR A O 1
ATOM 774 N N . PRO A 1 109 ? 136.344 126.601 24.231 1.00 27.44 90 PRO A N 1
ATOM 775 C CA . PRO A 1 109 ? 136.055 126.626 25.672 1.00 28.59 90 PRO A CA 1
ATOM 776 C C . PRO A 1 109 ? 135.409 125.437 26.353 1.00 29.72 90 PRO A C 1
ATOM 777 O O . PRO A 1 109 ? 135.503 125.296 27.570 1.00 32.42 90 PRO A O 1
ATOM 781 N N . VAL A 1 110 ? 134.751 124.575 25.606 1.00 29.29 91 VAL A N 1
ATOM 782 C CA . VAL A 1 110 ? 134.068 123.491 26.279 1.00 31.00 91 VAL A CA 1
ATOM 783 C C . VAL A 1 110 ? 134.390 122.133 25.705 1.00 29.13 91 VAL A C 1
ATOM 784 O O . VAL A 1 110 ? 134.651 122.004 24.511 1.00 28.78 91 VAL A O 1
ATOM 788 N N . VAL A 1 111 ? 134.390 121.126 26.572 1.00 28.57 92 VAL A N 1
ATOM 789 C CA . VAL A 1 111 ? 134.657 119.766 26.145 1.00 28.52 92 VAL A CA 1
ATOM 790 C C . VAL A 1 111 ? 133.612 119.437 25.091 1.00 28.19 92 VAL A C 1
ATOM 791 O O . VAL A 1 111 ? 132.413 119.534 25.340 1.00 30.42 92 VAL A O 1
ATOM 795 N N . VAL A 1 112 ? 134.082 119.080 23.903 1.00 28.34 93 VAL A N 1
ATOM 796 C CA . VAL A 1 112 ? 133.211 118.750 22.790 1.00 27.95 93 VAL A CA 1
ATOM 797 C C . VAL A 1 112 ? 132.705 117.327 22.968 1.00 29.41 93 VAL A C 1
ATOM 798 O O . VAL A 1 112 ? 133.498 116.408 23.204 1.00 30.35 93 VAL A O 1
ATOM 802 N N . GLU A 1 113 ? 131.391 117.148 22.847 1.00 29.48 94 GLU A N 1
ATOM 803 C CA . GLU A 1 113 ? 130.764 115.839 23.039 1.00 31.47 94 GLU A CA 1
ATOM 804 C C . GLU A 1 113 ? 130.291 115.108 21.796 1.00 31.74 94 GLU A C 1
ATOM 805 O O . GLU A 1 113 ? 129.952 113.926 21.864 1.00 32.69 94 GLU A O 1
ATOM 811 N N . ASP A 1 114 ? 130.232 115.804 20.670 1.00 31.21 95 ASP A N 1
ATOM 812 C CA . ASP A 1 114 ? 129.847 115.156 19.427 1.00 31.27 95 ASP A CA 1
ATOM 813 C C . ASP A 1 114 ? 130.595 115.765 18.243 1.00 29.12 95 ASP A C 1
ATOM 814 O O . ASP A 1 114 ? 131.078 116.899 18.299 1.00 27.89 95 ASP A O 1
ATOM 819 N N . PHE A 1 115 ? 130.707 114.991 17.174 1.00 27.76 96 PHE A N 1
ATOM 820 C CA . PHE A 1 115 ? 131.460 115.410 16.000 1.00 27.16 96 PHE A CA 1
ATOM 821 C C . PHE A 1 115 ? 131.108 116.715 15.290 1.00 28.24 96 PHE A C 1
ATOM 822 O O . PHE A 1 115 ? 132.009 117.461 14.891 1.00 28.54 96 PHE A O 1
ATOM 830 N N A TRP A 1 116 ? 129.822 116.996 15.114 0.50 29.01 97 TRP A N 1
ATOM 831 N N B TRP A 1 116 ? 129.822 117.018 15.150 0.50 28.41 97 TRP A N 1
ATOM 832 C CA A TRP A 1 116 ? 129.437 118.227 14.430 0.50 30.78 97 TRP A CA 1
ATOM 833 C CA B TRP A 1 116 ? 129.456 118.261 14.479 0.50 29.69 97 TRP A CA 1
ATOM 834 C C A TRP A 1 116 ? 129.797 119.465 15.248 0.50 29.14 97 TRP A C 1
ATOM 835 C C B TRP A 1 116 ? 129.872 119.470 15.321 0.50 28.31 97 TRP A C 1
ATOM 836 O O A TRP A 1 116 ? 129.979 120.551 14.697 0.50 29.41 97 TRP A O 1
ATOM 837 O O B TRP A 1 116 ? 130.176 120.535 14.781 0.50 28.62 97 TRP A O 1
ATOM 858 N N A GLU A 1 117 ? 129.912 119.298 16.562 0.50 27.39 98 GLU A N 1
ATOM 859 N N B GLU A 1 117 ? 129.892 119.303 16.641 0.50 26.91 98 GLU A N 1
ATOM 860 C CA A GLU A 1 117 ? 130.285 120.405 17.436 0.50 27.07 98 GLU A CA 1
ATOM 861 C CA B GLU A 1 117 ? 130.298 120.381 17.539 0.50 26.97 98 GLU A CA 1
ATOM 862 C C A GLU A 1 117 ? 131.779 120.669 17.212 0.50 27.31 98 GLU A C 1
ATOM 863 C C B GLU A 1 117 ? 131.798 120.643 17.346 0.50 27.24 98 GLU A C 1
ATOM 864 O O A GLU A 1 117 ? 132.236 121.812 17.254 0.50 26.76 98 GLU A O 1
ATOM 865 O O B GLU A 1 117 ? 132.274 121.764 17.527 0.50 26.64 98 GLU A O 1
ATOM 876 N N . ALA A 1 118 ? 132.535 119.601 16.970 1.00 26.20 99 ALA A N 1
ATOM 877 C CA . ALA A 1 118 ? 133.968 119.722 16.722 1.00 26.32 99 ALA A CA 1
ATOM 878 C C . ALA A 1 118 ? 134.137 120.462 15.390 1.00 26.18 99 ALA A C 1
ATOM 879 O O . ALA A 1 118 ? 135.012 121.317 15.242 1.00 24.78 99 ALA A O 1
ATOM 881 N N . TRP A 1 119 ? 133.290 120.119 14.425 1.00 25.05 100 TRP A N 1
ATOM 882 C CA . TRP A 1 119 ? 133.318 120.751 13.114 1.00 24.82 100 TRP A CA 1
ATOM 883 C C . TRP A 1 119 ? 133.137 122.252 13.331 1.00 24.79 100 TRP A C 1
ATOM 884 O O . TRP A 1 119 ? 133.862 123.073 12.768 1.00 23.51 100 TRP A O 1
ATOM 895 N N . LYS A 1 120 ? 132.166 122.591 14.170 1.00 26.56 101 LYS A N 1
ATOM 896 C CA . LYS A 1 120 ? 131.852 123.976 14.497 1.00 28.30 101 LYS A CA 1
ATOM 897 C C . LYS A 1 120 ? 133.075 124.716 15.078 1.00 26.67 101 LYS A C 1
ATOM 898 O O . LYS A 1 120 ? 133.409 125.819 14.642 1.00 24.17 101 LYS A O 1
ATOM 904 N N . ALA A 1 121 ? 133.741 124.109 16.056 1.00 23.56 102 ALA A N 1
ATOM 905 C CA . ALA A 1 121 ? 134.922 124.725 16.646 1.00 23.74 102 ALA A CA 1
ATOM 906 C C . ALA A 1 121 ? 135.941 125.042 15.556 1.00 24.15 102 ALA A C 1
ATOM 907 O O . ALA A 1 121 ? 136.538 126.115 15.549 1.00 23.81 102 ALA A O 1
ATOM 909 N N . VAL A 1 122 ? 136.133 124.104 14.634 1.00 25.08 103 VAL A N 1
ATOM 910 C CA . VAL A 1 122 ? 137.082 124.289 13.546 1.00 25.00 103 VAL A CA 1
ATOM 911 C C . VAL A 1 122 ? 136.686 125.467 12.651 1.00 26.91 103 VAL A C 1
ATOM 912 O O . VAL A 1 122 ? 137.554 126.193 12.155 1.00 28.47 103 VAL A O 1
ATOM 916 N N . GLN A 1 123 ? 135.386 125.652 12.435 1.00 26.44 104 GLN A N 1
ATOM 917 C CA . GLN A 1 123 ? 134.911 126.780 11.635 1.00 27.59 104 GLN A CA 1
ATOM 918 C C . GLN A 1 123 ? 135.292 128.089 12.332 1.00 26.78 104 GLN A C 1
ATOM 919 O O . GLN A 1 123 ? 135.614 129.077 11.680 1.00 27.39 104 GLN A O 1
ATOM 925 N N . LEU A 1 124 ? 135.260 128.079 13.662 1.00 26.54 105 LEU A N 1
ATOM 926 C CA . LEU A 1 124 ? 135.595 129.256 14.451 1.00 26.98 105 LEU A CA 1
ATOM 927 C C . LEU A 1 124 ? 137.096 129.423 14.698 1.00 27.69 105 LEU A C 1
ATOM 928 O O . LEU A 1 124 ? 137.504 130.240 15.521 1.00 28.70 105 LEU A O 1
ATOM 933 N N . LYS A 1 125 ? 137.913 128.656 13.978 1.00 28.25 106 LYS A N 1
ATOM 934 C CA . LYS A 1 125 ? 139.367 128.740 14.116 1.00 27.86 106 LYS A CA 1
ATOM 935 C C . LYS A 1 125 ? 139.819 128.457 15.546 1.00 27.31 106 LYS A C 1
ATOM 936 O O . LYS A 1 125 ? 140.744 129.099 16.063 1.00 26.24 106 LYS A O 1
ATOM 942 N N . LYS A 1 126 ? 139.157 127.501 16.186 1.00 24.18 107 LYS A N 1
ATOM 943 C CA . LYS A 1 126 ? 139.493 127.132 17.550 1.00 24.13 107 LYS A CA 1
ATOM 944 C C . LYS A 1 126 ? 139.742 125.636 17.611 1.00 25.16 107 LYS A C 1
ATOM 945 O O . LYS A 1 126 ? 139.283 124.882 16.736 1.00 25.84 107 LYS A O 1
ATOM 951 N N . ILE A 1 127 ? 140.480 125.205 18.630 1.00 22.20 108 ILE A N 1
ATOM 952 C CA . ILE A 1 127 ? 140.792 123.794 18.782 1.00 20.27 108 ILE A CA 1
ATOM 953 C C . ILE A 1 127 ? 139.806 123.051 19.675 1.00 22.26 108 ILE A C 1
ATOM 954 O O . ILE A 1 127 ? 139.743 123.277 20.891 1.00 22.78 108 ILE A O 1
ATOM 959 N N . PRO A 1 128 ? 139.003 122.158 19.082 1.00 20.15 109 PRO A N 1
ATOM 960 C CA . PRO A 1 128 ? 138.059 121.421 19.917 1.00 19.62 109 PRO A CA 1
ATOM 961 C C . PRO A 1 128 ? 138.825 120.283 20.594 1.00 21.54 109 PRO A C 1
ATOM 962 O O . PRO A 1 128 ? 139.716 119.678 19.985 1.00 19.61 109 PRO A O 1
ATOM 966 N N . VAL A 1 129 ? 138.489 120.011 21.852 1.00 20.85 110 VAL A N 1
ATOM 967 C CA . VAL A 1 129 ? 139.111 118.931 22.603 1.00 20.16 110 VAL A CA 1
ATOM 968 C C . VAL A 1 129 ? 137.982 118.024 23.094 1.00 23.23 110 VAL A C 1
ATOM 969 O O . VAL A 1 129 ? 137.082 118.464 23.822 1.00 23.35 110 VAL A O 1
ATOM 973 N N . MET A 1 130 ? 138.037 116.758 22.696 1.00 22.88 111 MET A N 1
ATOM 974 C CA . MET A 1 130 ? 137.020 115.788 23.079 1.00 22.78 111 MET A CA 1
ATOM 975 C C . MET A 1 130 ? 137.520 114.769 24.092 1.00 23.63 111 MET A C 1
ATOM 976 O O . MET A 1 130 ? 138.712 114.477 24.169 1.00 21.55 111 MET A O 1
ATOM 981 N N . GLY A 1 131 ? 136.574 114.243 24.863 1.00 23.98 112 GLY A N 1
ATOM 982 C CA . GLY A 1 131 ? 136.846 113.192 25.818 1.00 23.88 112 GLY A CA 1
ATOM 983 C C . GLY A 1 131 ? 136.155 112.020 25.138 1.00 24.90 112 GLY A C 1
ATOM 984 O O . GLY A 1 131 ? 136.109 111.980 23.909 1.00 24.69 112 GLY A O 1
ATOM 985 N N . GLY A 1 132 ? 135.598 111.082 25.896 1.00 26.13 113 GLY A N 1
ATOM 986 C CA . GLY A 1 132 ? 134.910 109.960 25.266 1.00 25.11 113 GLY A CA 1
ATOM 987 C C . GLY A 1 132 ? 133.528 110.368 24.770 1.00 26.18 113 GLY A C 1
ATOM 988 O O . GLY A 1 132 ? 133.143 111.533 24.897 1.00 27.80 113 GLY A O 1
ATOM 989 N N . THR A 1 133 ? 132.774 109.431 24.204 1.00 27.65 114 THR A N 1
ATOM 990 C CA . THR A 1 133 ? 131.430 109.745 23.718 1.00 30.32 114 THR A CA 1
ATOM 991 C C . THR A 1 133 ? 130.375 108.685 24.009 1.00 32.63 114 THR A C 1
ATOM 992 O O . THR A 1 133 ? 129.271 109.013 24.423 1.00 35.92 114 THR A O 1
ATOM 996 N N . HIS A 1 134 ? 130.722 107.419 23.808 1.00 34.30 115 HIS A N 1
ATOM 997 C CA . HIS A 1 134 ? 129.768 106.334 23.966 1.00 35.65 115 HIS A CA 1
ATOM 998 C C . HIS A 1 134 ? 130.390 105.073 24.571 1.00 36.17 115 HIS A C 1
ATOM 999 O O . HIS A 1 134 ? 131.537 104.745 24.290 1.00 35.77 115 HIS A O 1
ATOM 1006 N N . PRO A 1 135 ? 129.632 104.346 25.412 1.00 35.68 116 PRO A N 1
ATOM 1007 C CA . PRO A 1 135 ? 130.149 103.119 26.030 1.00 35.69 116 PRO A CA 1
ATOM 1008 C C . PRO A 1 135 ? 130.611 102.144 24.943 1.00 37.13 116 PRO A C 1
ATOM 1009 O O . PRO A 1 135 ? 130.149 102.221 23.802 1.00 35.77 116 PRO A O 1
ATOM 1013 N N . GLY A 1 136 ? 131.513 101.228 25.286 1.00 37.11 117 GLY A N 1
ATOM 1014 C CA . GLY A 1 136 ? 131.963 100.270 24.289 1.00 40.33 117 GLY A CA 1
ATOM 1015 C C . GLY A 1 136 ? 133.157 100.694 23.445 1.00 41.61 117 GLY A C 1
ATOM 1016 O O . GLY A 1 136 ? 133.898 99.841 22.955 1.00 42.43 117 GLY A O 1
ATOM 1017 N N A HIS A 1 137 ? 133.337 102.002 23.281 0.70 40.48 118 HIS A N 1
ATOM 1018 N N B HIS A 1 137 ? 133.339 101.992 23.227 0.30 41.85 118 HIS A N 1
ATOM 1019 C CA A HIS A 1 137 ? 134.455 102.539 22.512 0.70 39.55 118 HIS A CA 1
ATOM 1020 C CA B HIS A 1 137 ? 134.492 102.424 22.449 0.30 41.65 118 HIS A CA 1
ATOM 1021 C C A HIS A 1 137 ? 135.555 103.012 23.436 0.70 39.31 118 HIS A C 1
ATOM 1022 C C B HIS A 1 137 ? 135.471 103.206 23.318 0.30 40.71 118 HIS A C 1
ATOM 1023 O O A HIS A 1 137 ? 135.379 103.110 24.649 0.70 40.18 118 HIS A O 1
ATOM 1024 O O B HIS A 1 137 ? 135.120 103.726 24.376 0.30 41.49 118 HIS A O 1
ATOM 1037 N N . THR A 1 138 ? 136.697 103.297 22.828 1.00 38.55 119 THR A N 1
ATOM 1038 C CA . THR A 1 138 ? 137.809 103.897 23.526 1.00 36.08 119 THR A CA 1
ATOM 1039 C C . THR A 1 138 ? 137.992 105.255 22.851 1.00 34.10 119 THR A C 1
ATOM 1040 O O . THR A 1 138 ? 137.368 105.537 21.822 1.00 32.95 119 THR A O 1
ATOM 1044 N N . THR A 1 139 ? 138.836 106.101 23.423 1.00 32.08 120 THR A N 1
ATOM 1045 C CA . THR A 1 139 ? 139.080 107.400 22.819 1.00 29.38 120 THR A CA 1
ATOM 1046 C C . THR A 1 139 ? 139.739 107.202 21.451 1.00 27.36 120 THR A C 1
ATOM 1047 O O . THR A 1 139 ? 139.602 108.047 20.566 1.00 27.73 120 THR A O 1
ATOM 1051 N N . ASP A 1 140 ? 140.439 106.083 21.268 1.00 25.80 121 ASP A N 1
ATOM 1052 C CA . ASP A 1 140 ? 141.068 105.807 19.976 1.00 26.97 121 ASP A CA 1
ATOM 1053 C C . ASP A 1 140 ? 139.988 105.720 18.910 1.00 25.70 121 ASP A C 1
ATOM 1054 O O . ASP A 1 140 ? 140.159 106.248 17.814 1.00 26.60 121 ASP A O 1
ATOM 1059 N N . ALA A 1 141 ? 138.883 105.041 19.228 1.00 24.43 122 ALA A N 1
ATOM 1060 C CA . ALA A 1 141 ? 137.775 104.911 18.276 1.00 26.12 122 ALA A CA 1
ATOM 1061 C C . ALA A 1 141 ? 137.171 106.290 18.030 1.00 25.02 122 ALA A C 1
ATOM 1062 O O . ALA A 1 141 ? 136.833 106.635 16.905 1.00 26.67 122 ALA A O 1
ATOM 1064 N N . VAL A 1 142 ? 137.037 107.071 19.095 1.00 23.22 123 VAL A N 1
ATOM 1065 C CA . VAL A 1 142 ? 136.482 108.416 18.988 1.00 24.35 123 VAL A CA 1
ATOM 1066 C C . VAL A 1 142 ? 137.326 109.248 18.017 1.00 25.79 123 VAL A C 1
ATOM 1067 O O . VAL A 1 142 ? 136.786 109.932 17.149 1.00 26.19 123 VAL A O 1
ATOM 1071 N N . ALA A 1 143 ? 138.648 109.169 18.170 1.00 25.94 124 ALA A N 1
ATOM 1072 C CA . ALA A 1 143 ? 139.587 109.916 17.330 1.00 26.93 124 ALA A CA 1
ATOM 1073 C C . ALA A 1 143 ? 139.473 109.517 15.863 1.00 26.00 124 ALA A C 1
ATOM 1074 O O . ALA A 1 143 ? 139.549 110.363 14.966 1.00 26.11 124 ALA A O 1
ATOM 1076 N N . ALA A 1 144 ? 139.291 108.227 15.622 1.00 25.17 125 ALA A N 1
ATOM 1077 C CA . ALA A 1 144 ? 139.174 107.739 14.258 1.00 25.10 125 ALA A CA 1
ATOM 1078 C C . ALA A 1 144 ? 137.868 108.237 13.624 1.00 24.44 125 ALA A C 1
ATOM 1079 O O . ALA A 1 144 ? 137.864 108.733 12.498 1.00 24.93 125 ALA A O 1
ATOM 1081 N N . LEU A 1 145 ? 136.765 108.111 14.352 1.00 22.85 126 LEU A N 1
ATOM 1082 C CA . LEU A 1 145 ? 135.469 108.561 13.855 1.00 23.12 126 LEU A CA 1
ATOM 1083 C C . LEU A 1 145 ? 135.499 110.072 13.618 1.00 23.17 126 LEU A C 1
ATOM 1084 O O . LEU A 1 145 ? 134.967 110.562 12.625 1.00 23.16 126 LEU A O 1
ATOM 1089 N N . LEU A 1 146 ? 136.142 110.802 14.527 1.00 23.53 127 LEU A N 1
ATOM 1090 C CA . LEU A 1 146 ? 136.262 112.251 14.404 1.00 23.40 127 LEU A CA 1
ATOM 1091 C C . LEU A 1 146 ? 137.008 112.587 13.109 1.00 24.29 127 LEU A C 1
ATOM 1092 O O . LEU A 1 146 ? 136.570 113.446 12.333 1.00 22.93 127 LEU A O 1
ATOM 1097 N N . ALA A 1 147 ? 138.139 111.909 12.895 1.00 21.62 128 ALA A N 1
ATOM 1098 C CA . ALA A 1 147 ? 138.967 112.124 11.710 1.00 24.28 128 ALA A CA 1
ATOM 1099 C C . ALA A 1 147 ? 138.181 111.815 10.446 1.00 24.39 128 ALA A C 1
ATOM 1100 O O . ALA A 1 147 ? 138.274 112.535 9.451 1.00 24.48 128 ALA A O 1
ATOM 1102 N N . GLU A 1 148 ? 137.419 110.729 10.501 1.00 24.78 129 GLU A N 1
ATOM 1103 C CA . GLU A 1 148 ? 136.595 110.286 9.385 1.00 26.26 129 GLU A CA 1
ATOM 1104 C C . GLU A 1 148 ? 135.523 111.338 9.084 1.00 27.11 129 GLU A C 1
ATOM 1105 O O . GLU A 1 148 ? 135.314 111.719 7.928 1.00 26.84 129 GLU A O 1
ATOM 1111 N N . PHE A 1 149 ? 134.863 111.809 10.141 1.00 25.77 130 PHE A N 1
ATOM 1112 C CA . PHE A 1 149 ? 133.815 112.820 10.034 1.00 25.33 130 PHE A CA 1
ATOM 1113 C C . PHE A 1 149 ? 134.321 114.145 9.461 1.00 24.62 130 PHE A C 1
ATOM 1114 O O . PHE A 1 149 ? 133.660 114.756 8.617 1.00 25.67 130 PHE A O 1
ATOM 1122 N N . LEU A 1 150 ? 135.492 114.585 9.914 1.00 24.67 131 LEU A N 1
ATOM 1123 C CA . LEU A 1 150 ? 136.075 115.846 9.452 1.00 24.28 131 LEU A CA 1
ATOM 1124 C C . LEU A 1 150 ? 136.858 115.657 8.153 1.00 27.00 131 LEU A C 1
ATOM 1125 O O . LEU A 1 150 ? 137.380 116.619 7.594 1.00 25.94 131 LEU A O 1
ATOM 1130 N N . LYS A 1 151 ? 136.934 114.418 7.674 1.00 28.57 132 LYS A N 1
ATOM 1131 C CA . LYS A 1 151 ? 137.684 114.130 6.459 1.00 30.73 132 LYS A CA 1
ATOM 1132 C C . LYS A 1 151 ? 139.103 114.656 6.660 1.00 29.23 132 LYS A C 1
ATOM 1133 O O . LYS A 1 151 ? 139.684 115.272 5.774 1.00 30.77 132 LYS A O 1
ATOM 1139 N N . ALA A 1 152 ? 139.648 114.412 7.843 1.00 27.74 133 ALA A N 1
ATOM 1140 C CA . ALA A 1 152 ? 140.987 114.869 8.175 1.00 27.90 133 ALA A CA 1
ATOM 1141 C C . ALA A 1 152 ? 142.010 114.248 7.247 1.00 28.12 133 ALA A C 1
ATOM 1142 O O . ALA A 1 152 ? 141.792 113.166 6.695 1.00 29.72 133 ALA A O 1
ATOM 1144 N N . ASP A 1 153 ? 143.134 114.927 7.072 1.00 27.23 134 ASP A N 1
ATOM 1145 C CA . ASP A 1 153 ? 144.178 114.382 6.219 1.00 28.28 134 ASP A CA 1
ATOM 1146 C C . ASP A 1 153 ? 145.018 113.418 7.035 1.00 27.61 134 ASP A C 1
ATOM 1147 O O . ASP A 1 153 ? 145.643 112.510 6.493 1.00 27.37 134 ASP A O 1
ATOM 1152 N N . LEU A 1 154 ? 145.011 113.611 8.349 1.00 26.22 135 LEU A N 1
ATOM 1153 C CA . LEU A 1 154 ? 145.868 112.816 9.194 1.00 24.99 135 LEU A CA 1
ATOM 1154 C C . LEU A 1 154 ? 145.378 112.581 10.618 1.00 23.93 135 LEU A C 1
ATOM 1155 O O . LEU A 1 154 ? 144.794 113.466 11.249 1.00 23.07 135 LEU A O 1
ATOM 1160 N N . LEU A 1 155 ? 145.642 111.372 11.107 1.00 23.20 136 LEU A N 1
ATOM 1161 C CA . LEU A 1 155 ? 145.315 110.965 12.467 1.00 21.37 136 LEU A CA 1
ATOM 1162 C C . LEU A 1 155 ? 146.649 110.651 13.148 1.00 22.05 136 LEU A C 1
ATOM 1163 O O . LEU A 1 155 ? 147.384 109.738 12.727 1.00 20.32 136 LEU A O 1
ATOM 1168 N N . VAL A 1 156 ? 146.980 111.424 14.178 1.00 21.21 137 VAL A N 1
ATOM 1169 C CA . VAL A 1 156 ? 148.214 111.196 14.914 1.00 20.60 137 VAL A CA 1
ATOM 1170 C C . VAL A 1 156 ? 147.888 110.644 16.301 1.00 21.81 137 VAL A C 1
ATOM 1171 O O . VAL A 1 156 ? 147.260 111.315 17.120 1.00 21.72 137 VAL A O 1
ATOM 1175 N N . VAL A 1 157 ? 148.312 109.410 16.546 1.00 21.42 138 VAL A N 1
ATOM 1176 C CA . VAL A 1 157 ? 148.096 108.757 17.830 1.00 22.27 138 VAL A CA 1
ATOM 1177 C C . VAL A 1 157 ? 149.387 108.874 18.660 1.00 23.13 138 VAL A C 1
ATOM 1178 O O . VAL A 1 157 ? 150.437 108.356 18.269 1.00 22.54 138 VAL A O 1
ATOM 1182 N N . ILE A 1 158 ? 149.303 109.582 19.782 1.00 23.56 139 ILE A N 1
ATOM 1183 C CA . ILE A 1 158 ? 150.437 109.774 20.681 1.00 24.66 139 ILE A CA 1
ATOM 1184 C C . ILE A 1 158 ? 150.132 108.881 21.877 1.00 27.11 139 ILE A C 1
ATOM 1185 O O . ILE A 1 158 ? 149.228 109.174 22.659 1.00 27.15 139 ILE A O 1
ATOM 1190 N N A THR A 1 159 ? 150.873 107.784 22.015 0.50 28.46 140 THR A N 1
ATOM 1191 N N B THR A 1 159 ? 150.886 107.792 22.009 0.50 29.06 140 THR A N 1
ATOM 1192 C CA A THR A 1 159 ? 150.618 106.854 23.109 0.50 29.30 140 THR A CA 1
ATOM 1193 C CA B THR A 1 159 ? 150.699 106.852 23.111 0.50 30.44 140 THR A CA 1
ATOM 1194 C C A THR A 1 159 ? 151.849 106.485 23.945 0.50 30.13 140 THR A C 1
ATOM 1195 C C B THR A 1 159 ? 151.986 106.628 23.900 0.50 31.35 140 THR A C 1
ATOM 1196 O O A THR A 1 159 ? 152.885 107.148 23.874 0.50 29.95 140 THR A O 1
ATOM 1197 O O B THR A 1 159 ? 152.962 107.364 23.744 0.50 30.93 140 THR A O 1
ATOM 1204 N N A ASN A 1 160 ? 151.714 105.421 24.734 0.50 31.67 141 ASN A N 1
ATOM 1205 N N B ASN A 1 160 ? 151.975 105.600 24.744 0.50 33.02 141 ASN A N 1
ATOM 1206 C CA A ASN A 1 160 ? 152.763 104.937 25.630 0.50 33.34 141 ASN A CA 1
ATOM 1207 C CA B ASN A 1 160 ? 153.119 105.261 25.581 0.50 35.06 141 ASN A CA 1
ATOM 1208 C C A ASN A 1 160 ? 153.826 104.039 24.987 0.50 33.88 141 ASN A C 1
ATOM 1209 C C B ASN A 1 160 ? 154.153 104.438 24.838 0.50 35.61 141 ASN A C 1
ATOM 1210 O O A ASN A 1 160 ? 154.648 103.449 25.690 0.50 33.47 141 ASN A O 1
ATOM 1211 O O B ASN A 1 160 ? 155.261 104.247 25.336 0.50 36.73 141 ASN A O 1
ATOM 1220 N N . VAL A 1 161 ? 153.797 103.932 23.661 1.00 35.45 142 VAL A N 1
ATOM 1221 C CA . VAL A 1 161 ? 154.755 103.132 22.899 1.00 36.60 142 VAL A CA 1
ATOM 1222 C C . VAL A 1 161 ? 155.324 103.900 21.707 1.00 36.19 142 VAL A C 1
ATOM 1223 O O . VAL A 1 161 ? 154.692 104.808 21.177 1.00 38.10 142 VAL A O 1
ATOM 1227 N N A ASP A 1 162 ? 156.523 103.485 21.311 0.70 37.27 143 ASP A N 1
ATOM 1228 N N B ASP A 1 162 ? 156.537 103.535 21.306 0.30 36.40 143 ASP A N 1
ATOM 1229 C CA A ASP A 1 162 ? 157.321 104.031 20.212 0.70 36.77 143 ASP A CA 1
ATOM 1230 C CA B ASP A 1 162 ? 157.232 104.185 20.197 0.30 35.65 143 ASP A CA 1
ATOM 1231 C C A ASP A 1 162 ? 156.602 103.987 18.862 0.70 35.19 143 ASP A C 1
ATOM 1232 C C B ASP A 1 162 ? 156.506 104.067 18.865 0.30 34.90 143 ASP A C 1
ATOM 1233 O O A ASP A 1 162 ? 156.880 104.789 17.972 0.70 33.12 143 ASP A O 1
ATOM 1234 O O B ASP A 1 162 ? 156.686 104.900 17.978 0.30 34.47 143 ASP A O 1
ATOM 1243 N N . GLY A 1 163 ? 155.701 103.021 18.719 1.00 34.72 144 GLY A N 1
ATOM 1244 C CA . GLY A 1 163 ? 154.969 102.832 17.485 1.00 32.93 144 GLY A CA 1
ATOM 1245 C C . GLY A 1 163 ? 154.283 101.480 17.526 1.00 33.48 144 GLY A C 1
ATOM 1246 O O . GLY A 1 163 ? 153.927 100.994 18.605 1.00 32.59 144 GLY A O 1
ATOM 1247 N N . VAL A 1 164 ? 154.082 100.868 16.364 1.00 32.71 145 VAL A N 1
ATOM 1248 C CA . VAL A 1 164 ? 153.432 99.565 16.317 1.00 33.82 145 VAL A CA 1
ATOM 1249 C C . VAL A 1 164 ? 154.482 98.457 16.189 1.00 35.87 145 VAL A C 1
ATOM 1250 O O . VAL A 1 164 ? 155.328 98.478 15.289 1.00 34.88 145 VAL A O 1
ATOM 1254 N N . TYR A 1 165 ? 154.424 97.496 17.105 1.00 37.27 146 TYR A N 1
ATOM 1255 C CA . TYR A 1 165 ? 155.363 96.382 17.110 1.00 40.09 146 TYR A CA 1
ATOM 1256 C C . TYR A 1 165 ? 154.667 95.057 16.836 1.00 40.86 146 TYR A C 1
ATOM 1257 O O . TYR A 1 165 ? 153.442 94.946 16.938 1.00 37.71 146 TYR A O 1
ATOM 1266 N N . THR A 1 166 ? 155.477 94.052 16.509 1.00 42.30 147 THR A N 1
ATOM 1267 C CA . THR A 1 166 ? 154.999 92.703 16.223 1.00 43.08 147 THR A CA 1
ATOM 1268 C C . THR A 1 166 ? 154.428 92.065 17.493 1.00 44.42 147 THR A C 1
ATOM 1269 O O . THR A 1 166 ? 153.740 91.045 17.437 1.00 45.51 147 THR A O 1
ATOM 1273 N N . ALA A 1 167 ? 154.726 92.675 18.636 1.00 44.78 148 ALA A N 1
ATOM 1274 C CA . ALA A 1 167 ? 154.252 92.188 19.927 1.00 44.23 148 ALA A CA 1
ATOM 1275 C C . ALA A 1 167 ? 154.470 93.280 20.969 1.00 44.27 148 ALA A C 1
ATOM 1276 O O . ALA A 1 167 ? 155.149 94.269 20.698 1.00 43.77 148 ALA A O 1
ATOM 1278 N N . ASP A 1 168 ? 153.899 93.101 22.156 1.00 44.61 149 ASP A N 1
ATOM 1279 C CA . ASP A 1 168 ? 154.049 94.091 23.217 1.00 46.63 149 ASP A CA 1
ATOM 1280 C C . ASP A 1 168 ? 155.524 94.307 23.585 1.00 46.80 149 ASP A C 1
ATOM 1281 O O . ASP A 1 168 ? 156.160 93.443 24.186 1.00 45.36 149 ASP A O 1
ATOM 1286 N N . PRO A 1 169 ? 156.073 95.485 23.228 1.00 47.65 150 PRO A N 1
ATOM 1287 C CA . PRO A 1 169 ? 157.451 95.952 23.444 1.00 47.61 150 PRO A CA 1
ATOM 1288 C C . PRO A 1 169 ? 157.834 96.101 24.911 1.00 48.36 150 PRO A C 1
ATOM 1289 O O . PRO A 1 169 ? 159.014 96.144 25.253 1.00 48.58 150 PRO A O 1
ATOM 1293 N N . LYS A 1 170 ? 156.831 96.220 25.769 1.00 49.25 151 LYS A N 1
ATOM 1294 C CA . LYS A 1 170 ? 157.081 96.373 27.190 1.00 51.77 151 LYS A CA 1
ATOM 1295 C C . LYS A 1 170 ? 157.242 94.995 27.832 1.00 53.18 151 LYS A C 1
ATOM 1296 O O . LYS A 1 170 ? 157.691 94.881 28.973 1.00 53.70 151 LYS A O 1
ATOM 1302 N N . LYS A 1 171 ? 156.890 93.952 27.082 1.00 55.23 152 LYS A N 1
ATOM 1303 C CA . LYS A 1 171 ? 156.968 92.582 27.582 1.00 57.27 152 LYS A CA 1
ATOM 1304 C C . LYS A 1 171 ? 157.788 91.633 26.700 1.00 56.68 152 LYS A C 1
ATOM 1305 O O . LYS A 1 171 ? 158.884 91.214 27.080 1.00 57.70 152 LYS A O 1
ATOM 1311 N N . ASP A 1 172 ? 157.257 91.300 25.528 1.00 54.93 153 ASP A N 1
ATOM 1312 C CA . ASP A 1 172 ? 157.924 90.389 24.604 1.00 52.55 153 ASP A CA 1
ATOM 1313 C C . ASP A 1 172 ? 159.238 90.938 24.041 1.00 52.06 153 ASP A C 1
ATOM 1314 O O . ASP A 1 172 ? 159.263 91.986 23.399 1.00 50.67 153 ASP A O 1
ATOM 1319 N N . PRO A 1 173 ? 160.351 90.218 24.271 1.00 51.88 154 PRO A N 1
ATOM 1320 C CA . PRO A 1 173 ? 161.696 90.593 23.810 1.00 50.74 154 PRO A CA 1
ATOM 1321 C C . PRO A 1 173 ? 161.899 90.556 22.295 1.00 49.64 154 PRO A C 1
ATOM 1322 O O . PRO A 1 173 ? 162.811 91.196 21.765 1.00 48.45 154 PRO A O 1
ATOM 1326 N N . THR A 1 174 ? 161.057 89.799 21.601 1.00 49.00 155 THR A N 1
ATOM 1327 C CA . THR A 1 174 ? 161.175 89.679 20.152 1.00 47.49 155 THR A CA 1
ATOM 1328 C C . THR A 1 174 ? 160.357 90.729 19.405 1.00 47.58 155 THR A C 1
ATOM 1329 O O . THR A 1 174 ? 160.383 90.787 18.173 1.00 48.30 155 THR A O 1
ATOM 1333 N N . ALA A 1 175 ? 159.634 91.558 20.153 1.00 46.60 156 ALA A N 1
ATOM 1334 C CA . ALA A 1 175 ? 158.819 92.613 19.559 1.00 46.08 156 ALA A CA 1
ATOM 1335 C C . ALA A 1 175 ? 159.672 93.500 18.655 1.00 45.70 156 ALA A C 1
ATOM 1336 O O . ALA A 1 175 ? 160.673 94.071 19.091 1.00 45.44 156 ALA A O 1
ATOM 1338 N N . LYS A 1 176 ? 159.279 93.598 17.390 1.00 45.78 157 LYS A N 1
ATOM 1339 C CA . LYS A 1 176 ? 160.000 94.424 16.430 1.00 47.13 157 LYS A CA 1
ATOM 1340 C C . LYS A 1 176 ? 159.041 95.475 15.881 1.00 47.68 157 LYS A C 1
ATOM 1341 O O . LYS A 1 176 ? 157.867 95.185 15.632 1.00 48.89 157 LYS A O 1
ATOM 1343 N N . LYS A 1 177 ? 159.537 96.696 15.701 1.00 47.74 158 LYS A N 1
ATOM 1344 C CA . LYS A 1 177 ? 158.709 97.781 15.190 1.00 47.91 158 LYS A CA 1
ATOM 1345 C C . LYS A 1 177 ? 158.505 97.720 13.681 1.00 48.39 158 LYS A C 1
ATOM 1346 O O . LYS A 1 177 ? 159.454 97.525 12.918 1.00 49.05 158 LYS A O 1
ATOM 1352 N N . ILE A 1 178 ? 157.255 97.885 13.264 1.00 47.74 159 ILE A N 1
ATOM 1353 C CA . ILE A 1 178 ? 156.899 97.878 11.853 1.00 47.61 159 ILE A CA 1
ATOM 1354 C C . ILE A 1 178 ? 156.718 99.332 11.427 1.00 47.96 159 ILE A C 1
ATOM 1355 O O . ILE A 1 178 ? 155.699 99.949 11.732 1.00 48.18 159 ILE A O 1
ATOM 1360 N N . LYS A 1 179 ? 157.715 99.869 10.731 1.00 47.53 160 LYS A N 1
ATOM 1361 C CA . LYS A 1 179 ? 157.703 101.256 10.272 1.00 47.66 160 LYS A CA 1
ATOM 1362 C C . LYS A 1 179 ? 156.502 101.651 9.406 1.00 47.48 160 LYS A C 1
ATOM 1363 O O . LYS A 1 179 ? 155.973 102.759 9.537 1.00 45.48 160 LYS A O 1
ATOM 1369 N N . LYS A 1 180 ? 156.086 100.759 8.512 1.00 47.09 161 LYS A N 1
ATOM 1370 C CA . LYS A 1 180 ? 154.959 101.045 7.632 1.00 46.24 161 LYS A CA 1
ATOM 1371 C C . LYS A 1 180 ? 154.072 99.831 7.413 1.00 45.47 161 LYS A C 1
ATOM 1372 O O . LYS A 1 180 ? 154.548 98.699 7.394 1.00 45.93 161 LYS A O 1
ATOM 1378 N N . MET A 1 181 ? 152.777 100.075 7.252 1.00 43.02 162 MET A N 1
ATOM 1379 C CA . MET A 1 181 ? 151.828 98.996 7.033 1.00 42.81 162 MET A CA 1
ATOM 1380 C C . MET A 1 181 ? 150.504 99.537 6.502 1.00 41.32 162 MET A C 1
ATOM 1381 O O . MET A 1 181 ? 150.265 100.746 6.510 1.00 40.11 162 MET A O 1
ATOM 1386 N N . LYS A 1 182 ? 149.649 98.629 6.048 1.00 39.88 163 LYS A N 1
ATOM 1387 C CA . LYS A 1 182 ? 148.344 98.996 5.523 1.00 41.57 163 LYS A CA 1
ATOM 1388 C C . LYS A 1 182 ? 147.299 98.658 6.574 1.00 41.37 163 LYS A C 1
ATOM 1389 O O . LYS A 1 182 ? 147.544 97.836 7.453 1.00 41.84 163 LYS A O 1
ATOM 1395 N N . PRO A 1 183 ? 146.120 99.292 6.506 1.00 42.74 164 PRO A N 1
ATOM 1396 C CA . PRO A 1 183 ? 145.071 99.016 7.493 1.00 43.79 164 PRO A CA 1
ATOM 1397 C C . PRO A 1 183 ? 144.871 97.525 7.772 1.00 45.75 164 PRO A C 1
ATOM 1398 O O . PRO A 1 183 ? 144.728 97.111 8.925 1.00 44.68 164 PRO A O 1
ATOM 1402 N N . GLU A 1 184 ? 144.870 96.726 6.710 1.00 47.70 165 GLU A N 1
ATOM 1403 C CA . GLU A 1 184 ? 144.674 95.286 6.829 1.00 50.31 165 GLU A CA 1
ATOM 1404 C C . GLU A 1 184 ? 145.653 94.667 7.815 1.00 50.33 165 GLU A C 1
ATOM 1405 O O . GLU A 1 184 ? 145.263 93.854 8.655 1.00 49.10 165 GLU A O 1
ATOM 1411 N N . GLU A 1 185 ? 146.922 95.056 7.713 1.00 50.24 166 GLU A N 1
ATOM 1412 C CA . GLU A 1 185 ? 147.942 94.518 8.598 1.00 51.35 166 GLU A CA 1
ATOM 1413 C C . GLU A 1 185 ? 147.689 94.947 10.039 1.00 53.03 166 GLU A C 1
ATOM 1414 O O . GLU A 1 185 ? 147.819 94.144 10.967 1.00 53.92 166 GLU A O 1
ATOM 1420 N N . LEU A 1 186 ? 147.327 96.213 10.227 1.00 52.69 167 LEU A N 1
ATOM 1421 C CA . LEU A 1 186 ? 147.045 96.719 11.563 1.00 51.34 167 LEU A CA 1
ATOM 1422 C C . LEU A 1 186 ? 145.913 95.895 12.161 1.00 51.61 167 LEU A C 1
ATOM 1423 O O . LEU A 1 186 ? 145.926 95.581 13.351 1.00 52.29 167 LEU A O 1
ATOM 1428 N N . LEU A 1 187 ? 144.934 95.542 11.332 1.00 51.60 168 LEU A N 1
ATOM 1429 C CA . LEU A 1 187 ? 143.804 94.743 11.794 1.00 52.51 168 LEU A CA 1
ATOM 1430 C C . LEU A 1 187 ? 144.291 93.386 12.299 1.00 54.49 168 LEU A C 1
ATOM 1431 O O . LEU A 1 187 ? 143.850 92.911 13.348 1.00 52.88 168 LEU A O 1
ATOM 1436 N N . GLU A 1 188 ? 145.206 92.771 11.552 1.00 56.86 169 GLU A N 1
ATOM 1437 C CA . GLU A 1 188 ? 145.755 91.471 11.924 1.00 59.88 169 GLU A CA 1
ATOM 1438 C C . GLU A 1 188 ? 146.467 91.575 13.270 1.00 59.92 169 GLU A C 1
ATOM 1439 O O . GLU A 1 188 ? 146.155 90.848 14.211 1.00 60.25 169 GLU A O 1
ATOM 1445 N N . ILE A 1 189 ? 147.427 92.489 13.351 1.00 59.90 170 ILE A N 1
ATOM 1446 C CA . ILE A 1 189 ? 148.199 92.698 14.569 1.00 60.06 170 ILE A CA 1
ATOM 1447 C C . ILE A 1 189 ? 147.332 93.050 15.776 1.00 61.53 170 ILE A C 1
ATOM 1448 O O . ILE A 1 189 ? 147.624 92.637 16.898 1.00 62.05 170 ILE A O 1
ATOM 1453 N N . VAL A 1 190 ? 146.269 93.814 15.545 1.00 63.13 171 VAL A N 1
ATOM 1454 C CA . VAL A 1 190 ? 145.373 94.219 16.622 1.00 65.04 171 VAL A CA 1
ATOM 1455 C C . VAL A 1 190 ? 144.490 93.069 17.095 1.00 67.24 171 VAL A C 1
ATOM 1456 O O . VAL A 1 190 ? 144.354 92.837 18.298 1.00 67.38 171 VAL A O 1
ATOM 1460 N N . GLY A 1 191 ? 143.888 92.358 16.147 1.00 69.00 172 GLY A N 1
ATOM 1461 C CA . GLY A 1 191 ? 143.028 91.241 16.494 1.00 71.82 172 GLY A CA 1
ATOM 1462 C C . GLY A 1 191 ? 143.761 90.188 17.303 1.00 73.89 172 GLY A C 1
ATOM 1463 O O . GLY A 1 191 ? 143.210 89.636 18.257 1.00 75.12 172 GLY A O 1
ATOM 1464 N N . LYS A 1 192 ? 145.006 89.914 16.922 1.00 74.54 173 LYS A N 1
ATOM 1465 C CA . LYS A 1 192 ? 145.831 88.924 17.608 1.00 74.74 173 LYS A CA 1
ATOM 1466 C C . LYS A 1 192 ? 145.795 89.127 19.122 1.00 75.09 173 LYS A C 1
ATOM 1467 O O . LYS A 1 192 ? 146.762 89.598 19.723 1.00 75.28 173 LYS A O 1
ATOM 1469 N N . SER A 1 201 ? 147.266 95.724 22.871 1.00 53.31 182 SER A N 1
ATOM 1470 C CA . SER A 1 201 ? 146.920 96.313 21.578 1.00 53.90 182 SER A CA 1
ATOM 1471 C C . SER A 1 201 ? 147.141 97.824 21.583 1.00 52.35 182 SER A C 1
ATOM 1472 O O . SER A 1 201 ? 146.487 98.550 22.335 1.00 52.70 182 SER A O 1
ATOM 1474 N N . VAL A 1 202 ? 148.059 98.293 20.743 1.00 51.59 183 VAL A N 1
ATOM 1475 C CA . VAL A 1 202 ? 148.355 99.720 20.651 1.00 51.54 183 VAL A CA 1
ATOM 1476 C C . VAL A 1 202 ? 147.041 100.450 20.405 1.00 51.88 183 VAL A C 1
ATOM 1477 O O . VAL A 1 202 ? 146.705 101.411 21.100 1.00 52.48 183 VAL A O 1
ATOM 1481 N N . ILE A 1 203 ? 146.309 99.972 19.402 1.00 51.45 184 ILE A N 1
ATOM 1482 C CA . ILE A 1 203 ? 145.012 100.524 19.019 1.00 51.83 184 ILE A CA 1
ATOM 1483 C C . ILE A 1 203 ? 143.983 99.392 19.092 1.00 51.66 184 ILE A C 1
ATOM 1484 O O . ILE A 1 203 ? 144.275 98.256 18.709 1.00 51.03 184 ILE A O 1
ATOM 1489 N N . ASP A 1 204 ? 142.784 99.693 19.580 1.00 50.07 185 ASP A N 1
ATOM 1490 C CA . ASP A 1 204 ? 141.756 98.665 19.690 1.00 50.50 185 ASP A CA 1
ATOM 1491 C C . ASP A 1 204 ? 141.033 98.400 18.366 1.00 48.97 185 ASP A C 1
ATOM 1492 O O . ASP A 1 204 ? 141.061 99.230 17.450 1.00 47.68 185 ASP A O 1
ATOM 1497 N N . PRO A 1 205 ? 140.377 97.228 18.258 1.00 46.37 186 PRO A N 1
ATOM 1498 C CA . PRO A 1 205 ? 139.612 96.740 17.105 1.00 45.01 186 PRO A CA 1
ATOM 1499 C C . PRO A 1 205 ? 138.700 97.754 16.413 1.00 42.15 186 PRO A C 1
ATOM 1500 O O . PRO A 1 205 ? 138.841 97.999 15.219 1.00 43.62 186 PRO A O 1
ATOM 1504 N N . LEU A 1 206 ? 137.763 98.334 17.154 1.00 39.21 187 LEU A N 1
ATOM 1505 C CA . LEU A 1 206 ? 136.848 99.303 16.572 1.00 35.97 187 LEU A CA 1
ATOM 1506 C C . LEU A 1 206 ? 137.595 100.453 15.907 1.00 35.56 187 LEU A C 1
ATOM 1507 O O . LEU A 1 206 ? 137.280 100.820 14.774 1.00 35.65 187 LEU A O 1
ATOM 1512 N N . ALA A 1 207 ? 138.575 101.025 16.610 1.00 33.26 188 ALA A N 1
ATOM 1513 C CA . ALA A 1 207 ? 139.362 102.129 16.063 1.00 31.67 188 ALA A CA 1
ATOM 1514 C C . ALA A 1 207 ? 140.067 101.635 14.808 1.00 31.42 188 ALA A C 1
ATOM 1515 O O . ALA A 1 207 ? 140.145 102.347 13.809 1.00 33.17 188 ALA A O 1
ATOM 1517 N N . ALA A 1 208 ? 140.559 100.402 14.862 1.00 32.08 189 ALA A N 1
ATOM 1518 C CA . ALA A 1 208 ? 141.256 99.796 13.729 1.00 32.83 189 ALA A CA 1
ATOM 1519 C C . ALA A 1 208 ? 140.314 99.584 12.548 1.00 32.30 189 ALA A C 1
ATOM 1520 O O . ALA A 1 208 ? 140.695 99.812 11.401 1.00 32.45 189 ALA A O 1
ATOM 1522 N N . LYS A 1 209 ? 139.087 99.153 12.828 1.00 31.87 190 LYS A N 1
ATOM 1523 C CA . LYS A 1 209 ? 138.103 98.929 11.768 1.00 33.72 190 LYS A CA 1
ATOM 1524 C C . LYS A 1 209 ? 137.713 100.243 11.083 1.00 32.97 190 LYS A C 1
ATOM 1525 O O . LYS A 1 209 ? 137.446 100.278 9.881 1.00 34.43 190 LYS A O 1
ATOM 1531 N N . ILE A 1 210 ? 137.662 101.318 11.859 1.00 32.04 191 ILE A N 1
ATOM 1532 C CA . ILE A 1 210 ? 137.294 102.618 11.322 1.00 31.84 191 ILE A CA 1
ATOM 1533 C C . ILE A 1 210 ? 138.397 103.143 10.422 1.00 31.84 191 ILE A C 1
ATOM 1534 O O . ILE A 1 210 ? 138.122 103.714 9.368 1.00 30.99 191 ILE A O 1
ATOM 1539 N N . ILE A 1 211 ? 139.642 102.930 10.843 1.00 30.84 192 ILE A N 1
ATOM 1540 C CA . ILE A 1 211 ? 140.802 103.354 10.077 1.00 28.94 192 ILE A CA 1
ATOM 1541 C C . ILE A 1 211 ? 140.844 102.576 8.761 1.00 30.94 192 ILE A C 1
ATOM 1542 O O . ILE A 1 211 ? 141.222 103.110 7.714 1.00 29.12 192 ILE A O 1
ATOM 1547 N N . ALA A 1 212 ? 140.437 101.310 8.818 1.00 33.30 193 ALA A N 1
ATOM 1548 C CA . ALA A 1 212 ? 140.438 100.453 7.634 1.00 34.10 193 ALA A CA 1
ATOM 1549 C C . ALA A 1 212 ? 139.288 100.757 6.676 1.00 32.87 193 ALA A C 1
ATOM 1550 O O . ALA A 1 212 ? 139.484 100.759 5.466 1.00 33.91 193 ALA A O 1
ATOM 1552 N N . ARG A 1 213 ? 138.097 101.017 7.212 1.00 32.91 194 ARG A N 1
ATOM 1553 C CA . ARG A 1 213 ? 136.928 101.311 6.374 1.00 34.27 194 ARG A CA 1
ATOM 1554 C C . ARG A 1 213 ? 137.057 102.607 5.573 1.00 34.09 194 ARG A C 1
ATOM 1555 O O . ARG A 1 213 ? 136.519 102.707 4.471 1.00 34.91 194 ARG A O 1
ATOM 1563 N N A SER A 1 214 ? 137.766 103.589 6.129 0.50 33.55 195 SER A N 1
ATOM 1564 N N B SER A 1 214 ? 137.766 103.591 6.119 0.50 33.22 195 SER A N 1
ATOM 1565 C CA A SER A 1 214 ? 137.935 104.886 5.471 0.50 32.89 195 SER A CA 1
ATOM 1566 C CA B SER A 1 214 ? 137.925 104.866 5.428 0.50 32.19 195 SER A CA 1
ATOM 1567 C C A SER A 1 214 ? 139.319 105.102 4.863 0.50 32.56 195 SER A C 1
ATOM 1568 C C B SER A 1 214 ? 139.316 105.086 4.839 0.50 32.16 195 SER A C 1
ATOM 1569 O O A SER A 1 214 ? 139.492 105.965 4.008 0.50 33.09 195 SER A O 1
ATOM 1570 O O B SER A 1 214 ? 139.494 105.940 3.975 0.50 32.73 195 SER A O 1
ATOM 1575 N N . GLY A 1 215 ? 140.299 104.319 5.299 1.00 32.78 196 GLY A N 1
ATOM 1576 C CA . GLY A 1 215 ? 141.649 104.481 4.786 1.00 30.17 196 GLY A CA 1
ATOM 1577 C C . GLY A 1 215 ? 142.337 105.724 5.338 1.00 30.79 196 GLY A C 1
ATOM 1578 O O . GLY A 1 215 ? 143.122 106.375 4.648 1.00 31.49 196 GLY A O 1
ATOM 1579 N N . ILE A 1 216 ? 142.047 106.049 6.596 1.00 31.12 197 ILE A N 1
ATOM 1580 C CA . ILE A 1 216 ? 142.624 107.215 7.274 1.00 29.89 197 ILE A CA 1
ATOM 1581 C C . ILE A 1 216 ? 144.130 107.085 7.515 1.00 27.89 197 ILE A C 1
ATOM 1582 O O . ILE A 1 216 ? 144.573 106.166 8.202 1.00 27.95 197 ILE A O 1
ATOM 1587 N N . LYS A 1 217 ? 144.910 108.008 6.965 1.00 26.88 198 LYS A N 1
ATOM 1588 C CA . LYS A 1 217 ? 146.352 107.991 7.165 1.00 27.86 198 LYS A CA 1
ATOM 1589 C C . LYS A 1 217 ? 146.637 108.224 8.656 1.00 27.66 198 LYS A C 1
ATOM 1590 O O . LYS A 1 217 ? 146.402 109.309 9.196 1.00 26.21 198 LYS A O 1
ATOM 1596 N N . THR A 1 218 ? 147.153 107.193 9.311 1.00 28.02 199 THR A N 1
ATOM 1597 C CA . THR A 1 218 ? 147.419 107.251 10.733 1.00 26.37 199 THR A CA 1
ATOM 1598 C C . THR A 1 218 ? 148.885 107.108 11.104 1.00 27.21 199 THR A C 1
ATOM 1599 O O . THR A 1 218 ? 149.608 106.279 10.551 1.00 25.06 199 THR A O 1
ATOM 1603 N N . ILE A 1 219 ? 149.309 107.936 12.054 1.00 27.48 200 ILE A N 1
ATOM 1604 C CA . ILE A 1 219 ? 150.678 107.922 12.553 1.00 27.55 200 ILE A CA 1
ATOM 1605 C C . ILE A 1 219 ? 150.656 107.591 14.041 1.00 27.56 200 ILE A C 1
ATOM 1606 O O . ILE A 1 219 ? 149.930 108.222 14.821 1.00 27.65 200 ILE A O 1
ATOM 1611 N N . VAL A 1 220 ? 151.457 106.606 14.439 1.00 26.76 201 VAL A N 1
ATOM 1612 C CA . VAL A 1 220 ? 151.511 106.203 15.836 1.00 23.84 201 VAL A CA 1
ATOM 1613 C C . VAL A 1 220 ? 152.888 106.477 16.403 1.00 23.80 201 VAL A C 1
ATOM 1614 O O . VAL A 1 220 ? 153.870 105.839 16.016 1.00 25.65 201 VAL A O 1
ATOM 1618 N N . ILE A 1 221 ? 152.958 107.435 17.321 1.00 24.00 202 ILE A N 1
ATOM 1619 C CA . ILE A 1 221 ? 154.226 107.825 17.945 1.00 23.95 202 ILE A CA 1
ATOM 1620 C C . ILE A 1 221 ? 154.168 107.874 19.472 1.00 24.95 202 ILE A C 1
ATOM 1621 O O . ILE A 1 221 ? 153.078 107.891 20.060 1.00 25.17 202 ILE A O 1
ATOM 1626 N N . GLY A 1 222 ? 155.348 107.903 20.098 1.00 23.63 203 GLY A N 1
ATOM 1627 C CA . GLY A 1 222 ? 155.446 107.984 21.545 1.00 23.28 203 GLY A CA 1
ATOM 1628 C C . GLY A 1 222 ? 155.607 109.446 21.931 1.00 27.20 203 GLY A C 1
ATOM 1629 O O . GLY A 1 222 ? 155.570 110.318 21.059 1.00 28.16 203 GLY A O 1
ATOM 1630 N N . LYS A 1 223 ? 155.806 109.758 23.206 1.00 29.12 204 LYS A N 1
ATOM 1631 C CA . LYS A 1 223 ? 155.926 111.169 23.530 1.00 33.24 204 LYS A CA 1
ATOM 1632 C C . LYS A 1 223 ? 157.256 111.815 23.155 1.00 34.06 204 LYS A C 1
ATOM 1633 O O . LYS A 1 223 ? 157.353 113.039 23.099 1.00 34.56 204 LYS A O 1
ATOM 1639 N N . GLU A 1 224 ? 158.272 111.006 22.868 1.00 34.33 205 GLU A N 1
ATOM 1640 C CA . GLU A 1 224 ? 159.563 111.554 22.460 1.00 34.56 205 GLU A CA 1
ATOM 1641 C C . GLU A 1 224 ? 159.387 112.266 21.116 1.00 32.46 205 GLU A C 1
ATOM 1642 O O . GLU A 1 224 ? 159.788 113.417 20.958 1.00 31.39 205 GLU A O 1
ATOM 1648 N N . ASP A 1 225 ? 158.781 111.581 20.149 1.00 29.74 206 ASP A N 1
ATOM 1649 C CA . ASP A 1 225 ? 158.534 112.190 18.847 1.00 28.50 206 ASP A CA 1
ATOM 1650 C C . ASP A 1 225 ? 157.491 113.307 18.980 1.00 27.25 206 ASP A C 1
ATOM 1651 O O . ASP A 1 225 ? 157.474 114.251 18.191 1.00 26.14 206 ASP A O 1
ATOM 1656 N N . ALA A 1 226 ? 156.636 113.206 19.994 1.00 27.61 207 ALA A N 1
ATOM 1657 C CA . ALA A 1 226 ? 155.608 114.225 20.226 1.00 30.11 207 ALA A CA 1
ATOM 1658 C C . ALA A 1 226 ? 156.219 115.582 20.586 1.00 29.25 207 ALA A C 1
ATOM 1659 O O . ALA A 1 226 ? 155.544 116.602 20.519 1.00 29.90 207 ALA A O 1
ATOM 1661 N N . LYS A 1 227 ? 157.491 115.596 20.968 1.00 30.84 208 LYS A N 1
ATOM 1662 C CA . LYS A 1 227 ? 158.150 116.854 21.314 1.00 30.94 208 LYS A CA 1
ATOM 1663 C C . LYS A 1 227 ? 158.201 117.830 20.131 1.00 30.35 208 LYS A C 1
ATOM 1664 O O . LYS A 1 227 ? 158.299 119.031 20.336 1.00 31.20 208 LYS A O 1
ATOM 1670 N N . ASP A 1 228 ? 158.151 117.317 18.900 1.00 28.34 209 ASP A N 1
ATOM 1671 C CA . ASP A 1 228 ? 158.174 118.177 17.709 1.00 28.98 209 ASP A CA 1
ATOM 1672 C C . ASP A 1 228 ? 157.115 117.739 16.678 1.00 26.42 209 ASP A C 1
ATOM 1673 O O . ASP A 1 228 ? 157.413 116.970 15.766 1.00 26.10 209 ASP A O 1
ATOM 1678 N N . LEU A 1 229 ? 155.890 118.248 16.799 1.00 25.11 210 LEU A N 1
ATOM 1679 C CA . LEU A 1 229 ? 154.822 117.845 15.883 1.00 23.32 210 LEU A CA 1
ATOM 1680 C C . LEU A 1 229 ? 154.998 118.306 14.432 1.00 24.04 210 LEU A C 1
ATOM 1681 O O . LEU A 1 229 ? 154.501 117.659 13.509 1.00 21.99 210 LEU A O 1
ATOM 1686 N N A PHE A 1 230 ? 155.687 119.418 14.205 0.50 24.30 211 PHE A N 1
ATOM 1687 N N B PHE A 1 230 ? 155.727 119.404 14.255 0.50 25.17 211 PHE A N 1
ATOM 1688 C CA A PHE A 1 230 ? 155.870 119.855 12.826 0.50 26.07 211 PHE A CA 1
ATOM 1689 C CA B PHE A 1 230 ? 156.016 119.971 12.940 0.50 27.50 211 PHE A CA 1
ATOM 1690 C C A PHE A 1 230 ? 156.700 118.839 12.044 0.50 27.92 211 PHE A C 1
ATOM 1691 C C B PHE A 1 230 ? 156.755 118.944 12.077 0.50 28.88 211 PHE A C 1
ATOM 1692 O O A PHE A 1 230 ? 156.460 118.618 10.858 0.50 28.39 211 PHE A O 1
ATOM 1693 O O B PHE A 1 230 ? 156.500 118.818 10.881 0.50 29.57 211 PHE A O 1
ATOM 1708 N N . ARG A 1 231 ? 157.666 118.205 12.701 1.00 29.09 212 ARG A N 1
ATOM 1709 C CA . ARG A 1 231 ? 158.454 117.193 12.010 1.00 31.49 212 ARG A CA 1
ATOM 1710 C C . ARG A 1 231 ? 157.637 115.921 11.864 1.00 32.46 212 ARG A C 1
ATOM 1711 O O . ARG A 1 231 ? 157.697 115.258 10.831 1.00 32.97 212 ARG A O 1
ATOM 1719 N N . VAL A 1 232 ? 156.877 115.575 12.900 1.00 32.39 213 VAL A N 1
ATOM 1720 C CA . VAL A 1 232 ? 156.047 114.377 12.844 1.00 33.01 213 VAL A CA 1
ATOM 1721 C C . VAL A 1 232 ? 155.093 114.472 11.655 1.00 34.30 213 VAL A C 1
ATOM 1722 O O . VAL A 1 232 ? 154.942 113.521 10.893 1.00 33.14 213 VAL A O 1
ATOM 1726 N N A ILE A 1 233 ? 154.458 115.632 11.509 0.50 35.95 214 ILE A N 1
ATOM 1727 N N B ILE A 1 233 ? 154.457 115.631 11.509 0.50 35.95 214 ILE A N 1
ATOM 1728 C CA A ILE A 1 233 ? 153.508 115.883 10.427 0.50 37.33 214 ILE A CA 1
ATOM 1729 C CA B ILE A 1 233 ? 153.508 115.882 10.426 0.50 37.33 214 ILE A CA 1
ATOM 1730 C C A ILE A 1 233 ? 154.127 115.685 9.043 0.50 37.44 214 ILE A C 1
ATOM 1731 C C B ILE A 1 233 ? 154.127 115.684 9.043 0.50 37.45 214 ILE A C 1
ATOM 1732 O O A ILE A 1 233 ? 153.448 115.263 8.107 0.50 37.58 214 ILE A O 1
ATOM 1733 O O B ILE A 1 233 ? 153.448 115.262 8.107 0.50 37.58 214 ILE A O 1
ATOM 1742 N N . LYS A 1 234 ? 155.413 115.997 8.920 1.00 37.77 215 LYS A N 1
ATOM 1743 C CA . LYS A 1 234 ? 156.118 115.857 7.652 1.00 37.90 215 LYS A CA 1
ATOM 1744 C C . LYS A 1 234 ? 156.551 114.426 7.367 1.00 37.91 215 LYS A C 1
ATOM 1745 O O . LYS A 1 234 ? 157.085 114.142 6.295 1.00 39.29 215 LYS A O 1
ATOM 1751 N N . GLY A 1 235 ? 156.339 113.529 8.326 1.00 35.03 216 GLY A N 1
ATOM 1752 C CA . GLY A 1 235 ? 156.737 112.145 8.133 1.00 32.31 216 GLY A CA 1
ATOM 1753 C C . GLY A 1 235 ? 158.093 111.855 8.753 1.00 32.55 216 GLY A C 1
ATOM 1754 O O . GLY A 1 235 ? 158.624 110.748 8.621 1.00 33.17 216 GLY A O 1
ATOM 1755 N N . ASP A 1 236 ? 158.655 112.855 9.430 1.00 30.34 217 ASP A N 1
ATOM 1756 C CA . ASP A 1 236 ? 159.951 112.734 10.087 1.00 27.23 217 ASP A CA 1
ATOM 1757 C C . ASP A 1 236 ? 159.782 112.304 11.548 1.00 28.44 217 ASP A C 1
ATOM 1758 O O . ASP A 1 236 ? 159.761 113.134 12.467 1.00 26.16 217 ASP A O 1
ATOM 1763 N N . HIS A 1 237 ? 159.671 110.993 11.753 1.00 27.73 218 HIS A N 1
ATOM 1764 C CA . HIS A 1 237 ? 159.501 110.425 13.088 1.00 25.98 218 HIS A CA 1
ATOM 1765 C C . HIS A 1 237 ? 159.954 108.974 13.077 1.00 26.98 218 HIS A C 1
ATOM 1766 O O . HIS A 1 237 ? 160.220 108.409 12.012 1.00 28.65 218 HIS A O 1
ATOM 1773 N N . ASN A 1 238 ? 160.040 108.377 14.258 1.00 25.99 219 ASN A N 1
ATOM 1774 C CA . ASN A 1 238 ? 160.457 106.992 14.384 1.00 27.88 219 ASN A CA 1
ATOM 1775 C C . ASN A 1 238 ? 159.270 106.129 14.777 1.00 29.41 219 ASN A C 1
ATOM 1776 O O . ASN A 1 238 ? 159.436 105.063 15.373 1.00 29.29 219 ASN A O 1
ATOM 1781 N N . GLY A 1 239 ? 158.072 106.587 14.442 1.00 28.59 220 GLY A N 1
ATOM 1782 C CA . GLY A 1 239 ? 156.888 105.820 14.774 1.00 29.65 220 GLY A CA 1
ATOM 1783 C C . GLY A 1 239 ? 156.414 104.986 13.603 1.00 30.38 220 GLY A C 1
ATOM 1784 O O . GLY A 1 239 ? 157.172 104.728 12.677 1.00 29.53 220 GLY A O 1
ATOM 1785 N N . THR A 1 240 ? 155.150 104.575 13.649 1.00 30.85 221 THR A N 1
ATOM 1786 C CA . THR A 1 240 ? 154.548 103.755 12.603 1.00 28.86 221 THR A CA 1
ATOM 1787 C C . THR A 1 240 ? 153.551 104.569 11.781 1.00 30.04 221 THR A C 1
ATOM 1788 O O . THR A 1 240 ? 152.795 105.371 12.328 1.00 29.85 221 THR A O 1
ATOM 1792 N N . THR A 1 241 ? 153.553 104.356 10.469 1.00 28.48 222 THR A N 1
ATOM 1793 C CA . THR A 1 241 ? 152.632 105.049 9.585 1.00 28.97 222 THR A CA 1
ATOM 1794 C C . THR A 1 241 ? 151.703 104.018 8.949 1.00 29.53 222 THR A C 1
ATOM 1795 O O . THR A 1 241 ? 152.167 103.105 8.265 1.00 31.14 222 THR A O 1
ATOM 1799 N N . ILE A 1 242 ? 150.403 104.152 9.186 1.00 27.77 223 ILE A N 1
ATOM 1800 C CA . ILE A 1 242 ? 149.436 103.242 8.599 1.00 28.72 223 ILE A CA 1
ATOM 1801 C C . ILE A 1 242 ? 148.607 103.972 7.541 1.00 30.79 223 ILE A C 1
ATOM 1802 O O . ILE A 1 242 ? 148.006 105.014 7.818 1.00 27.37 223 ILE A O 1
ATOM 1807 N N . GLU A 1 243 ? 148.587 103.429 6.328 1.00 33.49 224 GLU A N 1
ATOM 1808 C CA . GLU A 1 243 ? 147.797 104.005 5.243 1.00 37.05 224 GLU A CA 1
ATOM 1809 C C . GLU A 1 243 ? 147.574 102.985 4.125 1.00 39.13 224 GLU A C 1
ATOM 1810 O O . GLU A 1 243 ? 148.360 102.047 3.959 1.00 37.53 224 GLU A O 1
ATOM 1816 N N . PRO A 1 244 ? 146.484 103.148 3.355 1.00 40.60 225 PRO A N 1
ATOM 1817 C CA . PRO A 1 244 ? 146.157 102.240 2.251 1.00 42.72 225 PRO A CA 1
ATOM 1818 C C . PRO A 1 244 ? 147.258 102.259 1.192 1.00 43.96 225 PRO A C 1
ATOM 1819 O O . PRO A 1 244 ? 147.415 101.245 0.484 1.00 47.85 225 PRO A O 1
ATOM 1824 N N . HIS B 1 19 ? 107.198 110.012 57.741 1.00 61.66 0 HIS B N 1
ATOM 1825 C CA . HIS B 1 19 ? 108.646 109.921 57.413 1.00 60.60 0 HIS B CA 1
ATOM 1826 C C . HIS B 1 19 ? 109.212 111.290 57.051 1.00 59.10 0 HIS B C 1
ATOM 1827 O O . HIS B 1 19 ? 108.486 112.287 57.021 1.00 58.47 0 HIS B O 1
ATOM 1834 N N . MET B 1 20 ? 110.510 111.337 56.771 1.00 55.84 1 MET B N 1
ATOM 1835 C CA . MET B 1 20 ? 111.159 112.594 56.421 1.00 52.47 1 MET B CA 1
ATOM 1836 C C . MET B 1 20 ? 111.769 112.572 55.030 1.00 48.99 1 MET B C 1
ATOM 1837 O O . MET B 1 20 ? 112.007 111.510 54.450 1.00 47.25 1 MET B O 1
ATOM 1842 N N . ARG B 1 21 ? 112.004 113.766 54.501 1.00 45.45 2 ARG B N 1
ATOM 1843 C CA . ARG B 1 21 ? 112.663 113.922 53.220 1.00 43.41 2 ARG B CA 1
ATOM 1844 C C . ARG B 1 21 ? 113.991 114.521 53.676 1.00 42.32 2 ARG B C 1
ATOM 1845 O O . ARG B 1 21 ? 114.025 115.600 54.279 1.00 41.29 2 ARG B O 1
ATOM 1853 N N . ILE B 1 22 ? 115.079 113.804 53.427 1.00 40.44 3 ILE B N 1
ATOM 1854 C CA . ILE B 1 22 ? 116.386 114.270 53.862 1.00 39.60 3 ILE B CA 1
ATOM 1855 C C . ILE B 1 22 ? 117.396 114.452 52.738 1.00 38.36 3 ILE B C 1
ATOM 1856 O O . ILE B 1 22 ? 117.469 113.652 51.805 1.00 36.72 3 ILE B O 1
ATOM 1861 N N . VAL B 1 23 ? 118.175 115.520 52.846 1.00 38.09 4 VAL B N 1
ATOM 1862 C CA . VAL B 1 23 ? 119.217 115.815 51.879 1.00 37.25 4 VAL B CA 1
ATOM 1863 C C . VAL B 1 23 ? 120.549 115.666 52.599 1.00 38.06 4 VAL B C 1
ATOM 1864 O O . VAL B 1 23 ? 120.801 116.334 53.604 1.00 39.14 4 VAL B O 1
ATOM 1868 N N . PHE B 1 24 ? 121.387 114.770 52.093 1.00 37.49 5 PHE B N 1
ATOM 1869 C CA . PHE B 1 24 ? 122.701 114.538 52.671 1.00 36.72 5 PHE B CA 1
ATOM 1870 C C . PHE B 1 24 ? 123.777 115.206 51.822 1.00 37.77 5 PHE B C 1
ATOM 1871 O O . PHE B 1 24 ? 123.853 114.988 50.610 1.00 36.05 5 PHE B O 1
ATOM 1879 N N . ASP B 1 25 ? 124.592 116.035 52.466 1.00 38.88 6 ASP B N 1
ATOM 1880 C CA . ASP B 1 25 ? 125.687 116.727 51.801 1.00 38.68 6 ASP B CA 1
ATOM 1881 C C . ASP B 1 25 ? 126.979 116.100 52.294 1.00 38.36 6 ASP B C 1
ATOM 1882 O O . ASP B 1 25 ? 127.423 116.377 53.404 1.00 37.84 6 ASP B O 1
ATOM 1887 N N . ILE B 1 26 ? 127.571 115.249 51.464 1.00 37.65 7 ILE B N 1
ATOM 1888 C CA . ILE B 1 26 ? 128.804 114.561 51.816 1.00 37.88 7 ILE B CA 1
ATOM 1889 C C . ILE B 1 26 ? 130.025 115.302 51.269 1.00 39.35 7 ILE B C 1
ATOM 1890 O O . ILE B 1 26 ? 130.200 115.402 50.057 1.00 39.44 7 ILE B O 1
ATOM 1895 N N . GLY B 1 27 ? 130.861 115.815 52.171 1.00 39.78 8 GLY B N 1
ATOM 1896 C CA . GLY B 1 27 ? 132.050 116.547 51.768 1.00 39.71 8 GLY B CA 1
ATOM 1897 C C . GLY B 1 27 ? 132.989 115.764 50.863 1.00 41.78 8 GLY B C 1
ATOM 1898 O O . GLY B 1 27 ? 133.127 114.546 50.990 1.00 41.22 8 GLY B O 1
ATOM 1899 N N . GLY B 1 28 ? 133.644 116.471 49.945 1.00 42.79 9 GLY B N 1
ATOM 1900 C CA . GLY B 1 28 ? 134.563 115.823 49.025 1.00 44.03 9 GLY B CA 1
ATOM 1901 C C . GLY B 1 28 ? 135.770 115.198 49.703 1.00 43.63 9 GLY B C 1
ATOM 1902 O O . GLY B 1 28 ? 136.166 114.076 49.369 1.00 42.02 9 GLY B O 1
ATOM 1903 N N . SER B 1 29 ? 136.361 115.921 50.649 1.00 44.36 10 SER B N 1
ATOM 1904 C CA . SER B 1 29 ? 137.526 115.415 51.372 1.00 47.11 10 SER B CA 1
ATOM 1905 C C . SER B 1 29 ? 137.196 114.130 52.132 1.00 47.40 10 SER B C 1
ATOM 1906 O O . SER B 1 29 ? 138.062 113.281 52.328 1.00 48.52 10 SER B O 1
ATOM 1909 N N . VAL B 1 30 ? 135.940 113.990 52.549 1.00 48.03 11 VAL B N 1
ATOM 19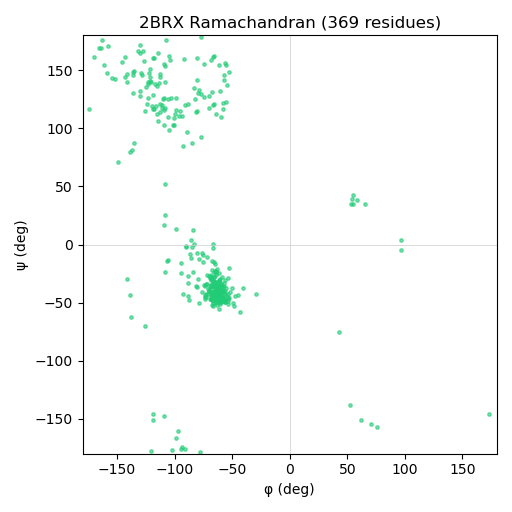10 C CA . VAL B 1 30 ? 135.491 112.809 53.289 1.00 47.35 11 VAL B CA 1
ATOM 1911 C C . VAL B 1 30 ? 135.355 111.585 52.381 1.00 47.22 11 VAL B C 1
ATOM 1912 O O . VAL B 1 30 ? 135.751 110.477 52.747 1.00 46.14 11 VAL B O 1
ATOM 1916 N N . LEU B 1 31 ? 134.786 111.795 51.199 1.00 46.99 12 LEU B N 1
ATOM 1917 C CA . LEU B 1 31 ? 134.592 110.718 50.237 1.00 48.47 12 LEU B CA 1
ATOM 1918 C C . LEU B 1 31 ? 135.895 110.432 49.481 1.00 48.48 12 LEU B C 1
ATOM 1919 O O . LEU B 1 31 ? 136.146 109.299 49.062 1.00 46.39 12 LEU B O 1
ATOM 1924 N N . VAL B 1 32 ? 136.717 111.468 49.316 1.00 48.63 13 VAL B N 1
ATOM 1925 C CA . VAL B 1 32 ? 138.003 111.351 48.626 1.00 50.33 13 VAL B CA 1
ATOM 1926 C C . VAL B 1 32 ? 139.086 112.118 49.396 1.00 51.34 13 VAL B C 1
ATOM 1927 O O . VAL B 1 32 ? 139.414 113.257 49.058 1.00 51.36 13 VAL B O 1
ATOM 1931 N N . PRO B 1 33 ? 139.642 111.505 50.456 1.00 52.37 14 PRO B N 1
ATOM 1932 C CA . PRO B 1 33 ? 140.687 112.130 51.275 1.00 53.62 14 PRO B CA 1
ATOM 1933 C C . PRO B 1 33 ? 141.982 112.302 50.485 1.00 54.01 14 PRO B C 1
ATOM 1934 O O . PRO B 1 33 ? 142.650 113.333 50.568 1.00 53.12 14 PRO B O 1
ATOM 1938 N N . GLU B 1 34 ? 142.321 111.262 49.731 1.00 54.80 15 GLU B N 1
ATOM 1939 C CA . GLU B 1 34 ? 143.519 111.218 48.899 1.00 56.94 15 GLU B CA 1
ATOM 1940 C C . GLU B 1 34 ? 143.009 110.573 47.623 1.00 55.75 15 GLU B C 1
ATOM 1941 O O . GLU B 1 34 ? 143.026 111.164 46.544 1.00 56.31 15 GLU B O 1
ATOM 1947 N N . ASN B 1 35 ? 142.557 109.338 47.780 1.00 54.05 16 ASN B N 1
ATOM 1948 C CA . ASN B 1 35 ? 141.971 108.566 46.700 1.00 53.26 16 ASN B CA 1
ATOM 1949 C C . ASN B 1 35 ? 140.574 108.283 47.235 1.00 52.20 16 ASN B C 1
ATOM 1950 O O . ASN B 1 35 ? 140.213 108.762 48.315 1.00 51.04 16 ASN B O 1
ATOM 1955 N N . PRO B 1 36 ? 139.758 107.533 46.487 1.00 51.37 17 PRO B N 1
ATOM 1956 C CA . PRO B 1 36 ? 138.429 107.278 47.046 1.00 51.30 17 PRO B CA 1
ATOM 1957 C C . PRO B 1 36 ? 138.523 106.329 48.244 1.00 50.62 17 PRO B C 1
ATOM 1958 O O . PRO B 1 36 ? 139.130 105.261 48.150 1.00 51.45 17 PRO B O 1
ATOM 1962 N N . ASP B 1 37 ? 137.940 106.738 49.369 1.00 49.51 18 ASP B N 1
ATOM 1963 C CA . ASP B 1 37 ? 137.926 105.925 50.585 1.00 49.59 18 ASP B CA 1
ATOM 1964 C C . ASP B 1 37 ? 136.867 104.848 50.368 1.00 50.33 18 ASP B C 1
ATOM 1965 O O . ASP B 1 37 ? 135.694 105.066 50.666 1.00 49.52 18 ASP B O 1
ATOM 1970 N N . ILE B 1 38 ? 137.280 103.693 49.854 1.00 51.60 19 ILE B N 1
ATOM 1971 C CA . ILE B 1 38 ? 136.345 102.610 49.558 1.00 54.12 19 ILE B CA 1
ATOM 1972 C C . ILE B 1 38 ? 135.522 102.092 50.741 1.00 54.38 19 ILE B C 1
ATOM 1973 O O . ILE B 1 38 ? 134.329 101.825 50.593 1.00 53.35 19 ILE B O 1
ATOM 1978 N N . ASP B 1 39 ? 136.138 101.954 51.910 1.00 54.93 20 ASP B N 1
ATOM 1979 C CA . ASP B 1 39 ? 135.397 101.470 53.073 1.00 55.98 20 ASP B CA 1
ATOM 1980 C C . ASP B 1 39 ? 134.254 102.423 53.413 1.00 54.38 20 ASP B C 1
ATOM 1981 O O . ASP B 1 39 ? 133.118 101.998 53.619 1.00 53.98 20 ASP B O 1
ATOM 1986 N N . PHE B 1 40 ? 134.568 103.713 53.465 1.00 52.06 21 PHE B N 1
ATOM 1987 C CA . PHE B 1 40 ? 133.584 104.733 53.789 1.00 50.89 21 PHE B CA 1
ATOM 1988 C C . PHE B 1 40 ? 132.449 104.807 52.767 1.00 50.65 21 PHE B C 1
ATOM 1989 O O . PHE B 1 40 ? 131.298 105.053 53.130 1.00 51.01 21 PHE B O 1
ATOM 1997 N N . ILE B 1 41 ? 132.780 104.608 51.494 1.00 49.41 22 ILE B N 1
ATOM 1998 C CA . ILE B 1 41 ? 131.786 104.649 50.424 1.00 48.68 22 ILE B CA 1
ATOM 1999 C C . ILE B 1 41 ? 130.833 103.472 50.601 1.00 49.75 22 ILE B C 1
ATOM 2000 O O . ILE B 1 41 ? 129.614 103.612 50.477 1.00 49.25 22 ILE B O 1
ATOM 2005 N N . LYS B 1 42 ? 131.410 102.308 50.880 1.00 50.48 23 LYS B N 1
ATOM 2006 C CA . LYS B 1 42 ? 130.641 101.092 51.094 1.00 51.25 23 LYS B CA 1
ATOM 2007 C C . LYS B 1 42 ? 129.634 101.329 52.223 1.00 50.53 23 LYS B C 1
ATOM 2008 O O . LYS B 1 42 ? 128.442 101.057 52.076 1.00 50.46 23 LYS B O 1
ATOM 2014 N N . GLU B 1 43 ? 130.128 101.860 53.337 1.00 49.39 24 GLU B N 1
ATOM 2015 C CA . GLU B 1 43 ? 129.308 102.129 54.515 1.00 50.38 24 GLU B CA 1
ATOM 2016 C C . GLU B 1 43 ? 128.242 103.206 54.343 1.00 49.55 24 GLU B C 1
ATOM 2017 O O . GLU B 1 43 ? 127.066 102.973 54.642 1.00 48.99 24 GLU B O 1
ATOM 2023 N N . ILE B 1 44 ? 128.651 104.382 53.873 1.00 47.22 25 ILE B N 1
ATOM 2024 C CA . ILE B 1 44 ? 127.720 105.485 53.676 1.00 45.34 25 ILE B CA 1
ATOM 2025 C C . ILE B 1 44 ? 126.625 105.073 52.689 1.00 43.79 25 ILE B C 1
ATOM 2026 O O . ILE B 1 44 ? 125.469 105.466 52.831 1.00 43.26 25 ILE B O 1
ATOM 2031 N N . ALA B 1 45 ? 126.991 104.260 51.703 1.00 42.34 26 ALA B N 1
ATOM 2032 C CA . ALA B 1 45 ? 126.037 103.805 50.694 1.00 42.39 26 ALA B CA 1
ATOM 2033 C C . ALA B 1 45 ? 124.995 102.883 51.310 1.00 43.28 26 ALA B C 1
ATOM 2034 O O . ALA B 1 45 ? 123.796 103.003 51.035 1.00 42.74 26 ALA B O 1
ATOM 2036 N N . TYR B 1 46 ? 125.468 101.956 52.135 1.00 43.49 27 TYR B N 1
ATOM 2037 C CA . TYR B 1 46 ? 124.604 101.002 52.809 1.00 43.57 27 TYR B CA 1
ATOM 2038 C C . TYR B 1 46 ? 123.653 101.753 53.744 1.00 42.81 27 TYR B C 1
ATOM 2039 O O . TYR B 1 46 ? 122.445 101.532 53.731 1.00 42.50 27 TYR B O 1
ATOM 2048 N N . GLN B 1 47 ? 124.207 102.655 54.543 1.00 42.08 28 GLN B N 1
ATOM 2049 C CA . GLN B 1 47 ? 123.407 103.426 55.483 1.00 42.23 28 GLN B CA 1
ATOM 2050 C C . GLN B 1 47 ? 122.351 104.270 54.785 1.00 41.31 28 GLN B C 1
ATOM 2051 O O . GLN B 1 47 ? 121.203 104.342 55.235 1.00 40.27 28 GLN B O 1
ATOM 2057 N N . LEU B 1 48 ? 122.746 104.914 53.690 1.00 39.84 29 LEU B N 1
ATOM 2058 C CA . LEU B 1 48 ? 121.821 105.734 52.922 1.00 37.54 29 LEU B CA 1
ATOM 2059 C C . LEU B 1 48 ? 120.679 104.847 52.444 1.00 36.49 29 LEU B C 1
ATOM 2060 O O . LEU B 1 48 ? 119.521 105.265 52.440 1.00 34.99 29 LEU B O 1
ATOM 2065 N N . THR B 1 49 ? 121.011 103.622 52.042 1.00 35.29 30 THR B N 1
ATOM 2066 C CA . THR B 1 49 ? 120.001 102.680 51.570 1.00 37.50 30 THR B CA 1
ATOM 2067 C C . THR B 1 49 ? 118.995 102.378 52.691 1.00 37.22 30 THR B C 1
ATOM 2068 O O . THR B 1 49 ? 117.782 102.446 52.478 1.00 34.42 30 THR B O 1
ATOM 2072 N N . LYS B 1 50 ? 119.507 102.052 53.877 1.00 36.65 31 LYS B N 1
ATOM 2073 C CA . LYS B 1 50 ? 118.650 101.745 55.019 1.00 36.97 31 LYS B CA 1
ATOM 2074 C C . LYS B 1 50 ? 117.760 102.942 55.345 1.00 37.01 31 LYS B C 1
ATOM 2075 O O . LYS B 1 50 ? 116.550 102.793 55.494 1.00 37.33 31 LYS B O 1
ATOM 2081 N N . VAL B 1 51 ? 118.359 104.126 55.446 1.00 36.34 32 VAL B N 1
ATOM 2082 C CA . VAL B 1 51 ? 117.600 105.335 55.744 1.00 36.81 32 VAL B CA 1
ATOM 2083 C C . VAL B 1 51 ? 116.495 105.575 54.713 1.00 38.05 32 VAL B C 1
ATOM 2084 O O . VAL B 1 51 ? 115.425 106.089 55.051 1.00 39.08 32 VAL B O 1
ATOM 2088 N N . SER B 1 52 ? 116.748 105.198 53.463 1.00 39.62 33 SER B N 1
ATOM 2089 C CA . SER B 1 52 ? 115.766 105.395 52.400 1.00 41.19 33 SER B CA 1
ATOM 2090 C C . SER B 1 52 ? 114.639 104.367 52.475 1.00 42.40 33 SER B C 1
ATOM 2091 O O . SER B 1 52 ? 113.658 104.454 51.742 1.00 42.68 33 SER B O 1
ATOM 2094 N N . GLU B 1 53 ? 114.783 103.384 53.356 1.00 44.45 34 GLU B N 1
ATOM 2095 C CA . GLU B 1 53 ? 113.731 102.390 53.525 1.00 45.53 34 GLU B CA 1
ATOM 2096 C C . GLU B 1 53 ? 112.569 103.081 54.227 1.00 45.14 34 GLU B C 1
ATOM 2097 O O . GLU B 1 53 ? 111.410 102.777 53.969 1.00 44.52 34 GLU B O 1
ATOM 2103 N N . ASP B 1 54 ? 112.891 104.028 55.106 1.00 46.12 35 ASP B N 1
ATOM 2104 C CA . ASP B 1 54 ? 111.867 104.757 55.850 1.00 47.67 35 ASP B CA 1
ATOM 2105 C C . ASP B 1 54 ? 111.664 106.213 55.433 1.00 47.45 35 ASP B C 1
ATOM 2106 O O . ASP B 1 54 ? 110.593 106.773 55.654 1.00 48.71 35 ASP B O 1
ATOM 2111 N N . HIS B 1 55 ? 112.682 106.824 54.835 1.00 45.39 36 HIS B N 1
ATOM 2112 C CA . HIS B 1 55 ? 112.587 108.225 54.429 1.00 43.27 36 HIS B CA 1
ATOM 2113 C C . HIS B 1 55 ? 112.952 108.446 52.970 1.00 41.07 36 HIS B C 1
ATOM 2114 O O . HIS B 1 55 ? 113.510 107.566 52.311 1.00 40.87 36 HIS B O 1
ATOM 2121 N N . GLU B 1 56 ? 112.621 109.629 52.468 1.00 39.11 37 GLU B N 1
ATOM 2122 C CA . GLU B 1 56 ? 112.962 109.984 51.098 1.00 39.72 37 GLU B CA 1
ATOM 2123 C C . GLU B 1 56 ? 114.356 110.604 51.196 1.00 37.51 37 GLU B C 1
ATOM 2124 O O . GLU B 1 56 ? 114.559 111.584 51.914 1.00 35.29 37 GLU B O 1
ATOM 2130 N N . VAL B 1 57 ? 115.316 110.003 50.497 1.00 36.60 38 VAL B N 1
ATOM 2131 C CA . VAL B 1 57 ? 116.703 110.463 50.536 1.00 35.71 38 VAL B CA 1
ATOM 2132 C C . VAL B 1 57 ? 117.227 111.061 49.240 1.00 34.36 38 VAL B C 1
ATOM 2133 O O . VAL B 1 57 ? 116.885 110.604 48.153 1.00 33.75 38 VAL B O 1
ATOM 2137 N N . ALA B 1 58 ? 118.066 112.087 49.380 1.00 34.52 39 ALA B N 1
ATOM 2138 C CA . ALA B 1 58 ? 118.683 112.782 48.255 1.00 33.84 39 ALA B CA 1
ATOM 2139 C C . ALA B 1 58 ? 120.117 113.116 48.668 1.00 34.84 39 ALA B C 1
ATOM 2140 O O . ALA B 1 58 ? 120.360 113.512 49.812 1.00 33.31 39 ALA B O 1
ATOM 2142 N N . VAL B 1 59 ? 121.057 112.974 47.735 1.00 34.21 40 VAL B N 1
ATOM 2143 C CA . VAL B 1 59 ? 122.468 113.213 48.031 1.00 33.79 40 VAL B CA 1
ATOM 2144 C C . VAL B 1 59 ? 123.223 114.173 47.094 1.00 32.79 40 VAL B C 1
ATOM 2145 O O . VAL B 1 59 ? 122.968 114.236 45.894 1.00 31.64 40 VAL B O 1
ATOM 2149 N N . VAL B 1 60 ? 124.155 114.921 47.676 1.00 31.84 41 VAL B N 1
ATOM 2150 C CA . VAL B 1 60 ? 124.999 115.848 46.943 1.00 32.04 41 VAL B CA 1
ATOM 2151 C C . VAL B 1 60 ? 126.417 115.522 47.401 1.00 33.25 41 VAL B C 1
ATOM 2152 O O . VAL B 1 60 ? 126.680 115.460 48.601 1.00 34.02 41 VAL B O 1
ATOM 2156 N N . VAL B 1 61 ? 127.326 115.296 46.455 1.00 34.11 42 VAL B N 1
ATOM 2157 C CA . VAL B 1 61 ? 128.714 114.953 46.793 1.00 34.47 42 VAL B CA 1
ATOM 2158 C C . VAL B 1 61 ? 129.729 116.030 46.405 1.00 32.06 42 VAL B C 1
ATOM 2159 O O . VAL B 1 61 ? 129.559 116.720 45.407 1.00 32.52 42 VAL B O 1
ATOM 2163 N N . GLY B 1 62 ? 130.789 116.161 47.198 1.00 31.74 43 GLY B N 1
ATOM 2164 C CA . GLY B 1 62 ? 131.807 117.163 46.933 1.00 31.60 43 GLY B CA 1
ATOM 2165 C C . GLY B 1 62 ? 132.963 116.694 46.059 1.00 33.10 43 GLY B C 1
ATOM 2166 O O . GLY B 1 62 ? 132.971 115.555 45.568 1.00 30.72 43 GLY B O 1
ATOM 2167 N N . GLY B 1 63 ? 133.948 117.575 45.874 1.00 33.49 44 GLY B N 1
ATOM 2168 C CA . GLY B 1 63 ? 135.101 117.257 45.040 1.00 35.52 44 GLY B CA 1
ATOM 2169 C C . GLY B 1 63 ? 136.316 116.666 45.746 1.00 34.28 44 GLY B C 1
ATOM 2170 O O . GLY B 1 63 ? 136.946 115.740 45.239 1.00 34.30 44 GLY B O 1
ATOM 2171 N N . GLY B 1 64 ? 136.664 117.217 46.901 1.00 35.02 45 GLY B N 1
ATOM 2172 C CA . GLY B 1 64 ? 137.800 116.708 47.648 1.00 36.07 45 GLY B CA 1
ATOM 2173 C C . GLY B 1 64 ? 139.177 116.964 47.061 1.00 37.64 45 GLY B C 1
ATOM 2174 O O . GLY B 1 64 ? 139.392 117.911 46.304 1.00 36.70 45 GLY B O 1
ATOM 2175 N N . LYS B 1 65 ? 140.114 116.097 47.427 1.00 39.15 46 LYS B N 1
ATOM 2176 C CA . LYS B 1 65 ? 141.499 116.191 46.991 1.00 39.79 46 LYS B CA 1
ATOM 2177 C C . LYS B 1 65 ? 141.651 116.200 45.471 1.00 38.24 46 LYS B C 1
ATOM 2178 O O . LYS B 1 65 ? 142.338 117.054 44.920 1.00 36.57 46 LYS B O 1
ATOM 2184 N N . LEU B 1 66 ? 141.012 115.246 44.804 1.00 35.94 47 LEU B N 1
ATOM 2185 C CA . LEU B 1 66 ? 141.097 115.146 43.357 1.00 36.76 47 LEU B CA 1
ATOM 2186 C C . LEU B 1 66 ? 140.741 116.459 42.653 1.00 37.14 47 LEU B C 1
ATOM 2187 O O . LEU B 1 66 ? 141.446 116.896 41.737 1.00 35.58 47 LEU B O 1
ATOM 2192 N N . ALA B 1 67 ? 139.651 117.084 43.087 1.00 36.93 48 ALA B N 1
ATOM 2193 C CA . ALA B 1 67 ? 139.214 118.347 42.504 1.00 37.78 48 ALA B CA 1
ATOM 2194 C C . ALA B 1 67 ? 140.291 119.413 42.675 1.00 37.86 48 ALA B C 1
ATOM 2195 O O . ALA B 1 67 ? 140.579 120.170 41.745 1.00 39.65 48 ALA B O 1
ATOM 2197 N N . ARG B 1 68 ? 140.892 119.472 43.858 1.00 36.40 49 ARG B N 1
ATOM 2198 C CA . ARG B 1 68 ? 141.930 120.465 44.108 1.00 37.77 49 ARG B CA 1
ATOM 2199 C C . ARG B 1 68 ? 143.161 120.222 43.228 1.00 35.20 49 ARG B C 1
ATOM 2200 O O . ARG B 1 68 ? 143.836 121.164 42.826 1.00 34.61 49 ARG B O 1
ATOM 2208 N N . LYS B 1 69 ? 143.446 118.964 42.915 1.00 34.21 50 LYS B N 1
ATOM 2209 C CA . LYS B 1 69 ? 144.586 118.663 42.061 1.00 35.24 50 LYS B CA 1
ATOM 2210 C C . LYS B 1 69 ? 144.344 119.167 40.638 1.00 32.67 50 LYS B C 1
ATOM 2211 O O . LYS B 1 69 ? 145.203 119.815 40.055 1.00 32.29 50 LYS B O 1
ATOM 2217 N N . TYR B 1 70 ? 143.170 118.872 40.089 1.00 30.61 51 TYR B N 1
ATOM 2218 C CA . TYR B 1 70 ? 142.835 119.306 38.736 1.00 28.83 51 TYR B CA 1
ATOM 2219 C C . TYR B 1 70 ? 142.657 120.808 38.656 1.00 28.42 51 TYR B C 1
ATOM 2220 O O . TYR B 1 70 ? 142.990 121.424 37.649 1.00 27.67 51 TYR B O 1
ATOM 2229 N N . ILE B 1 71 ? 142.131 121.400 39.721 1.00 28.39 52 ILE B N 1
ATOM 2230 C CA . ILE B 1 71 ? 141.960 122.840 39.747 1.00 27.41 52 ILE B CA 1
ATOM 2231 C C . ILE B 1 71 ? 143.346 123.478 39.753 1.00 28.64 52 ILE B C 1
ATOM 2232 O O . ILE B 1 71 ? 143.602 124.433 39.018 1.00 29.94 52 ILE B O 1
ATOM 2237 N N . GLU B 1 72 ? 144.246 122.932 40.565 1.00 28.96 53 GLU B N 1
ATOM 2238 C CA . GLU B 1 72 ? 145.601 123.457 40.647 1.00 31.21 53 GLU B CA 1
ATOM 2239 C C . GLU B 1 72 ? 146.309 123.397 39.292 1.00 30.02 53 GLU B C 1
ATOM 2240 O O . GLU B 1 72 ? 147.063 124.307 38.948 1.00 30.88 53 GLU B O 1
ATOM 2246 N N . VAL B 1 73 ? 146.077 122.332 38.526 1.00 27.09 54 VAL B N 1
ATOM 2247 C CA . VAL B 1 73 ? 146.693 122.225 37.210 1.00 26.46 54 VAL B CA 1
ATOM 2248 C C . VAL B 1 73 ? 146.194 123.364 36.312 1.00 26.14 54 VAL B C 1
ATOM 2249 O O . VAL B 1 73 ? 146.983 123.990 35.605 1.00 25.00 54 VAL B O 1
ATOM 2253 N N . ALA B 1 74 ? 144.890 123.639 36.339 1.00 26.12 55 ALA B N 1
ATOM 2254 C CA . ALA B 1 74 ? 144.339 124.729 35.524 1.00 28.27 55 ALA B CA 1
ATOM 2255 C C . ALA B 1 74 ? 144.918 126.082 35.965 1.00 30.53 55 ALA B C 1
ATOM 2256 O 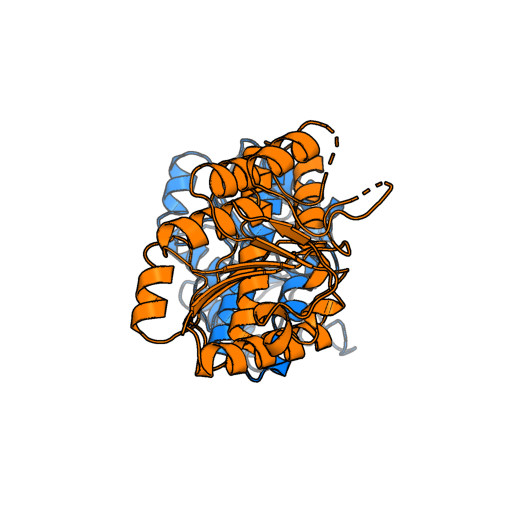O . ALA B 1 74 ? 145.152 126.967 35.136 1.00 30.98 55 ALA B O 1
ATOM 2258 N N . GLU B 1 75 ? 145.155 126.232 37.269 1.00 31.02 56 GLU B N 1
ATOM 2259 C CA . GLU B 1 75 ? 145.710 127.467 37.820 1.00 32.06 56 GLU B CA 1
ATOM 2260 C C . GLU B 1 75 ? 147.105 127.732 37.257 1.00 34.53 56 GLU B C 1
ATOM 2261 O O . GLU B 1 75 ? 147.481 128.879 37.013 1.00 34.23 56 GLU B O 1
ATOM 2267 N N . LYS B 1 76 ? 147.871 126.667 37.045 1.00 35.80 57 LYS B N 1
ATOM 2268 C CA . LYS B 1 76 ? 149.212 126.807 36.497 1.00 36.79 57 LYS B CA 1
ATOM 2269 C C . LYS B 1 76 ? 149.156 127.330 35.064 1.00 37.90 57 LYS B C 1
ATOM 2270 O O . LYS B 1 76 ? 150.116 127.924 34.571 1.00 39.02 57 LYS B O 1
ATOM 2276 N N . PHE B 1 77 ? 148.031 127.112 34.391 1.00 36.30 58 PHE B N 1
ATOM 2277 C CA . PHE B 1 77 ? 147.880 127.596 33.028 1.00 34.31 58 PHE B CA 1
ATOM 2278 C C . PHE B 1 77 ? 147.087 128.895 33.046 1.00 34.40 58 PHE B C 1
ATOM 2279 O O . PHE B 1 77 ? 146.617 129.384 32.017 1.00 35.08 58 PHE B O 1
ATOM 2287 N N . ASN B 1 78 ? 146.957 129.447 34.246 1.00 33.72 59 ASN B N 1
ATOM 2288 C CA . ASN B 1 78 ? 146.274 130.712 34.468 1.00 34.66 59 ASN B CA 1
ATOM 2289 C C . ASN B 1 78 ? 144.854 130.765 33.928 1.00 33.82 59 ASN B C 1
ATOM 2290 O O . ASN B 1 78 ? 144.400 131.814 33.486 1.00 34.82 59 ASN B O 1
ATOM 2295 N N . SER B 1 79 ? 144.141 129.649 33.977 1.00 32.09 60 SER B N 1
ATOM 2296 C CA . SER B 1 79 ? 142.779 129.652 33.481 1.00 32.51 60 SER B CA 1
ATOM 2297 C C . SER B 1 79 ? 141.956 130.546 34.396 1.00 32.27 60 SER B C 1
ATOM 2298 O O . SER B 1 79 ? 142.362 130.847 35.523 1.00 33.32 60 SER B O 1
ATOM 2301 N N . SER B 1 80 ? 140.804 130.989 33.909 1.00 31.27 61 SER B N 1
ATOM 2302 C CA . SER B 1 80 ? 139.945 131.850 34.705 1.00 29.07 61 SER B CA 1
ATOM 2303 C C . SER B 1 80 ? 139.413 131.082 35.911 1.00 31.60 61 SER B C 1
ATOM 2304 O O . SER B 1 80 ? 139.430 129.846 35.945 1.00 30.46 61 SER B O 1
ATOM 2307 N N . GLU B 1 81 ? 138.934 131.832 36.894 1.00 31.86 62 GLU B N 1
ATOM 2308 C CA . GLU B 1 81 ? 138.385 131.261 38.105 1.00 32.58 62 GLU B CA 1
ATOM 2309 C C . GLU B 1 81 ? 137.094 130.506 37.786 1.00 31.62 62 GLU B C 1
ATOM 2310 O O . GLU B 1 81 ? 136.756 129.520 38.442 1.00 28.76 62 GLU B O 1
ATOM 2316 N N . THR B 1 82 ? 136.382 130.970 36.767 1.00 30.69 63 THR B N 1
ATOM 2317 C CA . THR B 1 82 ? 135.121 130.348 36.361 1.00 30.97 63 THR B CA 1
ATOM 2318 C C . THR B 1 82 ? 135.347 128.955 35.759 1.00 29.95 63 THR B C 1
ATOM 2319 O O . THR B 1 82 ? 134.607 128.009 36.039 1.00 31.29 63 THR B O 1
ATOM 2323 N N . PHE B 1 83 ? 136.371 128.838 34.924 1.00 27.53 64 PHE B N 1
ATOM 2324 C CA . PHE B 1 83 ? 136.685 127.571 34.281 1.00 25.78 64 PHE B CA 1
ATOM 2325 C C . PHE B 1 83 ? 137.178 126.589 35.343 1.00 24.96 64 PHE B C 1
ATOM 2326 O O . PHE B 1 83 ? 136.921 125.397 35.257 1.00 24.59 64 PHE B O 1
ATOM 2334 N N . LYS B 1 84 ? 137.891 127.096 36.345 1.00 27.14 65 LYS B N 1
ATOM 2335 C CA . LYS B 1 84 ? 138.376 126.255 37.436 1.00 27.09 65 LYS B CA 1
ATOM 2336 C C . LYS B 1 84 ? 137.182 125.626 38.155 1.00 27.11 65 LYS B C 1
ATOM 2337 O O . LYS B 1 84 ? 137.209 124.445 38.521 1.00 25.11 65 LYS B O 1
ATOM 2343 N N . ASP B 1 85 ? 136.144 126.432 38.374 1.00 27.35 66 ASP B N 1
ATOM 2344 C CA . ASP B 1 85 ? 134.939 125.948 39.035 1.00 27.55 66 ASP B CA 1
ATOM 2345 C C . ASP B 1 85 ? 134.331 124.842 38.181 1.00 27.06 66 ASP B C 1
ATOM 2346 O O . ASP B 1 85 ? 133.875 123.826 38.702 1.00 26.52 66 ASP B O 1
ATOM 2351 N N . PHE B 1 86 ? 134.335 125.042 36.865 1.00 26.85 67 PHE B N 1
ATOM 2352 C CA . PHE B 1 86 ? 133.778 124.049 35.951 1.00 27.05 67 PHE B CA 1
ATOM 2353 C C . PHE B 1 86 ? 134.554 122.752 36.030 1.00 26.67 67 PHE B C 1
ATOM 2354 O O . PHE B 1 86 ? 133.992 121.679 35.833 1.00 27.54 67 PHE B O 1
ATOM 2362 N N . ILE B 1 87 ? 135.853 122.846 36.298 1.00 26.54 68 ILE B N 1
ATOM 2363 C CA . ILE B 1 87 ? 136.661 121.639 36.426 1.00 27.53 68 ILE B CA 1
ATOM 2364 C C . ILE B 1 87 ? 136.310 120.981 37.763 1.00 26.81 68 ILE B C 1
ATOM 2365 O O . ILE B 1 87 ? 136.104 119.768 37.836 1.00 25.19 68 ILE B O 1
ATOM 2370 N N . GLY B 1 88 ? 136.231 121.792 38.813 1.00 25.67 69 GLY B N 1
ATOM 2371 C CA . GLY B 1 88 ? 135.885 121.258 40.117 1.00 27.93 69 GLY B CA 1
ATOM 2372 C C . GLY B 1 88 ? 134.532 120.576 40.049 1.00 29.83 69 GLY B C 1
ATOM 2373 O O . GLY B 1 88 ? 134.293 119.549 40.694 1.00 33.24 69 GLY B O 1
ATOM 2374 N N . ILE B 1 89 ? 133.638 121.144 39.248 1.00 29.41 70 ILE B N 1
ATOM 2375 C CA . ILE B 1 89 ? 132.307 120.583 39.095 1.00 26.88 70 ILE B CA 1
ATOM 2376 C C . ILE B 1 89 ? 132.335 119.234 38.396 1.00 27.15 70 ILE B C 1
ATOM 2377 O O . ILE B 1 89 ? 131.657 118.299 38.817 1.00 28.00 70 ILE B O 1
ATOM 2382 N N A GLN B 1 90 ? 133.099 119.117 37.313 0.50 26.55 71 GLN B N 1
ATOM 2383 N N B GLN B 1 90 ? 133.137 119.150 37.341 0.50 27.04 71 GLN B N 1
ATOM 2384 C CA A GLN B 1 90 ? 133.156 117.842 36.602 0.50 25.71 71 GLN B CA 1
ATOM 2385 C CA B GLN B 1 90 ? 133.290 117.932 36.559 0.50 26.62 71 GLN B CA 1
ATOM 2386 C C A GLN B 1 90 ? 133.708 116.732 37.498 0.50 25.49 71 GLN B C 1
ATOM 2387 C C B GLN B 1 90 ? 133.752 116.769 37.442 0.50 26.12 71 GLN B C 1
ATOM 2388 O O A GLN B 1 90 ? 133.269 115.584 37.405 0.50 24.60 71 GLN B O 1
ATOM 2389 O O B GLN B 1 90 ? 133.287 115.637 37.296 0.50 25.29 71 GLN B O 1
ATOM 2400 N N . ILE B 1 91 ? 134.667 117.067 38.361 1.00 25.07 72 ILE B N 1
ATOM 2401 C CA . ILE B 1 91 ? 135.224 116.073 39.274 1.00 25.37 72 ILE B CA 1
ATOM 2402 C C . ILE B 1 91 ? 134.164 115.600 40.282 1.00 27.49 72 ILE B C 1
ATOM 2403 O O . ILE B 1 91 ? 134.032 114.402 40.530 1.00 28.80 72 ILE B O 1
ATOM 2408 N N . THR B 1 92 ? 133.409 116.537 40.857 1.00 28.45 73 THR B N 1
ATOM 2409 C CA . THR B 1 92 ? 132.373 116.174 41.817 1.00 30.10 73 THR B CA 1
ATOM 2410 C C . THR B 1 92 ? 131.379 115.199 41.191 1.00 30.77 73 THR B C 1
ATOM 2411 O O . THR B 1 92 ? 130.885 114.300 41.874 1.00 31.36 73 THR B O 1
ATOM 2415 N N . ARG B 1 93 ? 131.085 115.363 39.900 1.00 29.75 74 ARG B N 1
ATOM 2416 C CA . ARG B 1 93 ? 130.152 114.451 39.235 1.00 30.71 74 ARG B CA 1
ATOM 2417 C C . ARG B 1 93 ? 130.806 113.088 39.046 1.00 30.53 74 ARG B C 1
ATOM 2418 O O . ARG B 1 93 ? 130.126 112.060 38.977 1.00 29.20 74 ARG B O 1
ATOM 2426 N N . ALA B 1 94 ? 132.134 113.088 38.970 1.00 31.08 75 ALA B N 1
ATOM 2427 C CA . ALA B 1 94 ? 132.888 111.848 38.845 1.00 31.36 75 ALA B CA 1
ATOM 2428 C C . ALA B 1 94 ? 132.723 111.132 40.181 1.00 30.58 75 ALA B C 1
ATOM 2429 O O . ALA B 1 94 ? 132.422 109.943 40.225 1.00 30.74 75 ALA B O 1
ATOM 2431 N N . ASN B 1 95 ? 132.911 111.866 41.274 1.00 30.23 76 ASN B N 1
ATOM 2432 C CA . ASN B 1 95 ? 132.768 111.263 42.597 1.00 31.76 76 ASN B CA 1
ATOM 2433 C C . ASN B 1 95 ? 131.345 110.734 42.808 1.00 32.23 76 ASN B C 1
ATOM 2434 O O . ASN B 1 95 ? 131.162 109.624 43.296 1.00 34.49 76 ASN B O 1
ATOM 2439 N N . ALA B 1 96 ? 130.343 111.520 42.422 1.00 32.25 77 ALA B N 1
ATOM 2440 C CA . ALA B 1 96 ? 128.948 111.116 42.594 1.00 33.54 77 ALA B CA 1
ATOM 2441 C C . ALA B 1 96 ? 128.647 109.784 41.923 1.00 34.52 77 ALA B C 1
ATOM 2442 O O . ALA B 1 96 ? 127.785 109.031 42.379 1.00 36.90 77 ALA B O 1
ATOM 2444 N N . MET B 1 97 ? 129.359 109.498 40.838 1.00 33.52 78 MET B N 1
ATOM 2445 C CA . MET B 1 97 ? 129.153 108.262 40.106 1.00 32.74 78 MET B CA 1
ATOM 2446 C C . MET B 1 97 ? 129.637 107.078 40.925 1.00 33.33 78 MET B C 1
ATOM 2447 O O . MET B 1 97 ? 129.125 105.967 40.784 1.00 31.78 78 MET B O 1
ATOM 2452 N N . LEU B 1 98 ? 130.625 107.313 41.781 1.00 33.04 79 LEU B N 1
ATOM 2453 C CA . LEU B 1 98 ? 131.124 106.241 42.627 1.00 35.61 79 LEU B CA 1
ATOM 2454 C C . LEU B 1 98 ? 130.056 105.880 43.663 1.00 36.72 79 LEU B C 1
ATOM 2455 O O . LEU B 1 98 ? 129.900 104.717 44.004 1.00 37.90 79 LEU B O 1
ATOM 2460 N N . LEU B 1 99 ? 129.321 106.876 44.158 1.00 37.66 80 LEU B N 1
ATOM 2461 C CA . LEU B 1 99 ? 128.275 106.625 45.147 1.00 36.56 80 LEU B CA 1
ATOM 2462 C C . LEU B 1 99 ? 127.092 105.943 44.462 1.00 36.11 80 LEU B C 1
ATOM 2463 O O . LEU B 1 99 ? 126.537 104.973 44.983 1.00 34.77 80 LEU B O 1
ATOM 2468 N N . ILE B 1 100 ? 126.712 106.457 43.296 1.00 34.10 81 ILE B N 1
ATOM 2469 C CA . ILE B 1 100 ? 125.607 105.878 42.532 1.00 33.26 81 ILE B CA 1
ATOM 2470 C C . ILE B 1 100 ? 125.891 104.403 42.287 1.00 33.10 81 ILE B C 1
ATOM 2471 O O . ILE B 1 100 ? 124.978 103.574 42.313 1.00 34.67 81 ILE B O 1
ATOM 2476 N N . ALA B 1 101 ? 127.162 104.087 42.044 1.00 33.28 82 ALA B N 1
ATOM 2477 C CA . ALA B 1 101 ? 127.580 102.711 41.804 1.00 34.17 82 ALA B CA 1
ATOM 2478 C C . ALA B 1 101 ? 127.395 101.935 43.097 1.00 35.01 82 ALA B C 1
ATOM 2479 O O . ALA B 1 101 ? 126.824 100.846 43.101 1.00 35.36 82 ALA B O 1
ATOM 2481 N N . ALA B 1 102 ? 127.875 102.520 44.190 1.00 35.15 83 ALA B N 1
ATOM 2482 C CA . ALA B 1 102 ? 127.783 101.912 45.508 1.00 36.77 83 ALA B CA 1
ATOM 2483 C C . ALA B 1 102 ? 126.340 101.758 46.003 1.00 39.08 83 ALA B C 1
ATOM 2484 O O . ALA B 1 102 ? 126.070 100.923 46.864 1.00 39.94 83 ALA B O 1
ATOM 2486 N N . LEU B 1 103 ? 125.422 102.559 45.464 1.00 39.69 84 LEU B N 1
ATOM 2487 C CA . LEU B 1 103 ? 124.018 102.503 45.868 1.00 39.34 84 LEU B CA 1
ATOM 2488 C C . LEU B 1 103 ? 123.226 101.463 45.085 1.00 40.58 84 LEU B C 1
ATOM 2489 O O . LEU B 1 103 ? 122.068 101.188 45.399 1.00 41.00 84 LEU B O 1
ATOM 2494 N N . ARG B 1 104 ? 123.853 100.895 44.062 1.00 40.76 85 ARG B N 1
ATOM 2495 C CA . ARG B 1 104 ? 123.230 99.858 43.250 1.00 42.31 85 ARG B CA 1
ATOM 2496 C C . ARG B 1 104 ? 121.849 100.210 42.693 1.00 42.95 85 ARG B C 1
ATOM 2497 O O . ARG B 1 104 ? 121.617 101.333 42.241 1.00 42.04 85 ARG B O 1
ATOM 2505 N N . GLU B 1 105 ? 120.930 99.248 42.732 1.00 42.46 86 GLU B N 1
ATOM 2506 C CA . GLU B 1 105 ? 119.585 99.454 42.200 1.00 43.53 86 GLU B CA 1
ATOM 2507 C C . GLU B 1 105 ? 118.723 100.470 42.943 1.00 41.58 86 GLU B C 1
ATOM 2508 O O . GLU B 1 105 ? 117.580 100.703 42.559 1.00 42.85 86 GLU B O 1
ATOM 2514 N N . LYS B 1 106 ? 119.252 101.081 43.995 1.00 39.96 87 LYS B N 1
ATOM 2515 C CA . LYS B 1 106 ? 118.467 102.059 44.738 1.00 38.97 87 LYS B CA 1
ATOM 2516 C C . LYS B 1 106 ? 118.725 103.493 44.275 1.00 37.19 87 LYS B C 1
ATOM 2517 O O . LYS B 1 106 ? 117.946 104.400 44.561 1.00 36.97 87 LYS B O 1
ATOM 2523 N N . ALA B 1 107 ? 119.808 103.699 43.540 1.00 35.49 88 ALA B N 1
ATOM 2524 C CA . ALA B 1 107 ? 120.126 105.040 43.070 1.00 35.56 88 ALA B CA 1
ATOM 2525 C C . ALA B 1 107 ? 119.557 105.386 41.698 1.00 34.20 88 ALA B C 1
ATOM 2526 O O . ALA B 1 107 ? 119.187 104.514 40.906 1.00 31.46 88 ALA B O 1
ATOM 2528 N N . TYR B 1 108 ? 119.472 106.684 41.442 1.00 34.73 89 TYR B N 1
ATOM 2529 C CA . TYR B 1 108 ? 119.032 107.184 40.151 1.00 35.02 89 TYR B CA 1
ATOM 2530 C C . TYR B 1 108 ? 120.300 106.953 39.317 1.00 34.45 89 TYR B C 1
ATOM 2531 O O . TYR B 1 108 ? 121.383 107.337 39.734 1.00 34.78 89 TYR B O 1
ATOM 2540 N N . PRO B 1 109 ? 120.179 106.307 38.147 1.00 36.55 90 PRO B N 1
ATOM 2541 C CA . PRO B 1 109 ? 121.278 105.987 37.225 1.00 38.86 90 PRO B CA 1
ATOM 2542 C C . PRO B 1 109 ? 122.242 107.111 36.822 1.00 40.61 90 PRO B C 1
ATOM 2543 O O . PRO B 1 109 ? 123.437 106.866 36.662 1.00 43.09 90 PRO B O 1
ATOM 2547 N N . VAL B 1 110 ? 121.737 108.326 36.633 1.00 39.56 91 VAL B N 1
ATOM 2548 C CA . VAL B 1 110 ? 122.609 109.425 36.234 1.00 39.04 91 VAL B CA 1
ATOM 2549 C C . VAL B 1 110 ? 122.831 110.438 37.328 1.00 38.09 91 VAL B C 1
ATOM 2550 O O . VAL B 1 110 ? 122.015 110.584 38.235 1.00 37.97 91 VAL B O 1
ATOM 2554 N N . VAL B 1 111 ? 123.951 111.139 37.228 1.00 38.49 92 VAL B N 1
ATOM 2555 C CA . VAL B 1 111 ? 124.278 112.180 38.183 1.00 38.67 92 VAL B CA 1
ATOM 2556 C C . VAL B 1 111 ? 123.288 113.302 37.894 1.00 39.61 92 VAL B C 1
ATOM 2557 O O . VAL B 1 111 ? 123.263 113.848 36.795 1.00 41.75 92 VAL B O 1
ATOM 2561 N N . VAL B 1 112 ? 122.454 113.620 38.873 1.00 40.67 93 VAL B N 1
ATOM 2562 C CA . VAL B 1 112 ? 121.469 114.677 38.727 1.00 38.70 93 VAL B CA 1
ATOM 2563 C C . VAL B 1 112 ? 122.176 116.018 38.630 1.00 39.54 93 VAL B C 1
ATOM 2564 O O . VAL B 1 112 ? 123.048 116.331 39.446 1.00 39.00 93 VAL B O 1
ATOM 2568 N N . GLU B 1 113 ? 121.792 116.808 37.631 1.00 40.69 94 GLU B N 1
ATOM 2569 C CA . GLU B 1 113 ? 122.417 118.102 37.403 1.00 42.48 94 GLU B CA 1
ATOM 2570 C C . GLU B 1 113 ? 121.576 119.302 37.782 1.00 42.92 94 GLU B C 1
ATOM 2571 O O . GLU B 1 113 ? 122.086 120.420 37.849 1.00 43.52 94 GLU B O 1
ATOM 2577 N N . ASP B 1 114 ? 120.285 119.087 37.997 1.00 43.31 95 ASP B N 1
ATOM 2578 C CA . ASP B 1 114 ? 119.417 120.174 38.409 1.00 44.57 95 ASP B CA 1
ATOM 2579 C C . ASP B 1 114 ? 118.375 119.666 39.398 1.00 44.20 95 ASP B C 1
ATOM 2580 O O . ASP B 1 114 ? 118.126 118.466 39.498 1.00 44.84 95 ASP B O 1
ATOM 2585 N N . PHE B 1 115 ? 117.775 120.590 40.134 1.00 43.55 96 PHE B N 1
ATOM 2586 C CA . PHE B 1 115 ? 116.817 120.243 41.172 1.00 42.82 96 PHE B CA 1
ATOM 2587 C C . PHE B 1 115 ? 115.557 119.470 40.813 1.00 42.21 96 PHE B C 1
ATOM 2588 O O . PHE B 1 115 ? 115.203 118.518 41.507 1.00 42.66 96 PHE B O 1
ATOM 2596 N N A TRP B 1 116 ? 114.876 119.866 39.742 0.50 41.76 97 TRP B N 1
ATOM 2597 N N B TRP B 1 116 ? 114.888 119.866 39.737 0.50 42.02 97 TRP B N 1
ATOM 2598 C CA A TRP B 1 116 ? 113.652 119.174 39.350 0.50 40.50 97 TRP B CA 1
ATOM 2599 C CA B TRP B 1 116 ? 113.664 119.189 39.330 0.50 40.99 97 TRP B CA 1
ATOM 2600 C C A TRP B 1 116 ? 113.936 117.739 38.927 0.50 38.94 97 TRP B C 1
ATOM 2601 C C B TRP B 1 116 ? 113.938 117.748 38.923 0.50 39.24 97 TRP B C 1
ATOM 2602 O O A TRP B 1 116 ? 113.050 116.888 38.966 0.50 38.50 97 TRP B O 1
ATOM 2603 O O B TRP B 1 116 ? 113.047 116.902 38.972 0.50 38.76 97 TRP B O 1
ATOM 2624 N N . GLU B 1 117 ? 115.173 117.475 38.517 1.00 38.56 98 GLU B N 1
ATOM 2625 C CA . GLU B 1 117 ? 115.568 116.131 38.106 1.00 37.73 98 GLU B CA 1
ATOM 2626 C C . GLU B 1 117 ? 115.684 115.288 39.384 1.00 36.48 98 GLU B C 1
ATOM 2627 O O . GLU B 1 117 ? 115.296 114.115 39.415 1.00 32.88 98 GLU B O 1
ATOM 2633 N N . ALA B 1 118 ? 116.224 115.900 40.436 1.00 34.20 99 ALA B N 1
ATOM 2634 C CA . ALA B 1 118 ? 116.353 115.224 41.720 1.00 35.19 99 ALA B CA 1
ATOM 2635 C C . ALA B 1 118 ? 114.929 114.917 42.173 1.00 34.73 99 ALA B C 1
ATOM 2636 O O . ALA B 1 118 ? 114.656 113.857 42.730 1.00 34.29 99 ALA B O 1
ATOM 2638 N N . TRP B 1 119 ? 114.030 115.862 41.911 1.00 34.30 100 TRP B N 1
ATOM 2639 C CA . TRP B 1 119 ? 112.622 115.728 42.260 1.00 34.83 100 TRP B CA 1
ATOM 2640 C C . TRP B 1 119 ? 112.004 114.521 41.551 1.00 35.44 100 TRP B C 1
ATOM 2641 O O . TRP B 1 119 ? 111.249 113.760 42.154 1.00 36.31 100 TRP B O 1
ATOM 2652 N N . LYS B 1 120 ? 112.311 114.351 40.269 1.00 36.33 101 LYS B N 1
ATOM 2653 C CA . LYS B 1 120 ? 111.765 113.221 39.524 1.00 37.19 101 LYS B CA 1
ATOM 2654 C C . LYS B 1 120 ? 112.230 111.899 40.122 1.00 35.24 101 LYS B C 1
ATOM 2655 O O . LYS B 1 120 ? 111.453 110.954 40.230 1.00 36.10 101 LYS B O 1
ATOM 2661 N N . ALA B 1 121 ? 113.495 111.841 40.521 1.00 33.63 102 ALA B N 1
ATOM 2662 C CA . ALA B 1 121 ? 114.057 110.630 41.105 1.00 32.22 102 ALA B CA 1
ATOM 2663 C C . ALA B 1 121 ? 113.311 110.251 42.375 1.00 32.89 102 ALA B C 1
ATOM 2664 O O . ALA B 1 121 ? 113.019 109.077 42.606 1.00 29.85 102 ALA B O 1
ATOM 2666 N N . VAL B 1 122 ? 113.015 111.256 43.196 1.00 34.00 103 VAL B N 1
ATOM 2667 C CA . VAL B 1 122 ? 112.299 111.041 44.443 1.00 34.57 103 VAL B CA 1
ATOM 2668 C C . VAL B 1 122 ? 110.951 110.400 44.155 1.00 36.60 103 VAL B C 1
ATOM 2669 O O . VAL B 1 122 ? 110.548 109.461 44.842 1.00 36.92 103 VAL B O 1
ATOM 2673 N N . GLN B 1 123 ? 110.264 110.911 43.135 1.00 37.18 104 GLN B N 1
ATOM 2674 C CA . GLN B 1 123 ? 108.956 110.395 42.750 1.00 37.44 104 GLN B CA 1
ATOM 2675 C C . GLN B 1 123 ? 109.051 108.935 42.337 1.00 38.62 104 GLN B C 1
ATOM 2676 O O . GLN B 1 123 ? 108.117 108.161 42.550 1.00 40.35 104 GLN B O 1
ATOM 2682 N N . LEU B 1 124 ? 110.181 108.568 41.739 1.00 38.19 105 LEU B N 1
ATOM 2683 C CA . LEU B 1 124 ? 110.403 107.196 41.293 1.00 37.53 105 LEU B CA 1
ATOM 2684 C C . LEU B 1 124 ? 110.952 106.318 42.417 1.00 35.79 105 LEU B C 1
ATOM 2685 O O . LEU B 1 124 ? 111.267 105.157 42.196 1.00 34.29 105 LEU B O 1
ATOM 2690 N N . LYS B 1 125 ? 111.069 106.884 43.615 1.00 34.77 106 LYS B N 1
ATOM 2691 C CA . LYS B 1 125 ? 111.573 106.155 44.777 1.00 35.29 106 LYS B CA 1
ATOM 2692 C C . LYS B 1 125 ? 113.036 105.762 44.609 1.00 33.72 106 LYS B C 1
ATOM 2693 O O . LYS B 1 125 ? 113.457 104.698 45.054 1.00 34.25 106 LYS B O 1
ATOM 2699 N N . LYS B 1 126 ? 113.807 106.623 43.959 1.00 32.85 107 LYS B N 1
ATOM 2700 C CA . LYS B 1 126 ? 115.222 106.358 43.739 1.00 32.05 107 LYS B CA 1
ATOM 2701 C C . LYS B 1 126 ? 116.019 107.499 44.337 1.00 31.29 107 LYS B C 1
ATOM 2702 O O . LYS B 1 126 ? 115.557 108.639 44.353 1.00 32.29 107 LYS B O 1
ATOM 2708 N N . ILE B 1 127 ? 117.211 107.190 44.835 1.00 30.03 108 ILE B N 1
ATOM 2709 C CA . ILE B 1 127 ? 118.065 108.201 45.446 1.00 29.56 108 ILE B CA 1
ATOM 2710 C C . ILE B 1 127 ? 118.828 109.023 44.398 1.00 31.04 108 ILE B C 1
ATOM 2711 O O . ILE B 1 127 ? 119.657 108.491 43.662 1.00 31.06 108 ILE B O 1
ATOM 2716 N N . PRO B 1 128 ? 118.535 110.328 44.300 1.00 30.57 109 PRO B N 1
ATOM 2717 C CA . PRO B 1 128 ? 119.253 111.144 43.320 1.00 31.56 109 PRO B CA 1
ATOM 2718 C C . PRO B 1 128 ? 120.599 111.597 43.904 1.00 32.02 109 PRO B C 1
ATOM 2719 O O . PRO B 1 128 ? 120.672 112.019 45.059 1.00 30.44 109 PRO B O 1
ATOM 2723 N N . VAL B 1 129 ? 121.665 111.489 43.117 1.00 33.27 110 VAL B N 1
ATOM 2724 C CA . VAL B 1 129 ? 122.985 111.913 43.577 1.00 32.39 110 VAL B CA 1
ATOM 2725 C C . VAL B 1 129 ? 123.488 113.030 42.672 1.00 34.94 110 VAL B C 1
ATOM 2726 O O . VAL B 1 129 ? 123.701 112.826 41.473 1.00 33.71 110 VAL B O 1
ATOM 2730 N N . MET B 1 130 ? 123.666 114.210 43.256 1.00 34.30 111 MET B N 1
ATOM 2731 C CA . MET B 1 130 ? 124.136 115.373 42.520 1.00 35.86 111 MET B CA 1
ATOM 2732 C C . MET B 1 130 ? 125.588 115.679 42.842 1.00 35.43 111 MET B C 1
ATOM 2733 O O . MET B 1 130 ? 126.125 115.223 43.850 1.00 35.83 111 MET B O 1
ATOM 2738 N N . GLY B 1 131 ? 126.200 116.464 41.963 1.00 35.70 112 GLY B N 1
ATOM 2739 C CA . GLY B 1 131 ? 127.561 116.929 42.148 1.00 35.49 112 GLY B CA 1
ATOM 2740 C C . GLY B 1 131 ? 127.360 118.435 42.203 1.00 35.69 112 GLY B C 1
ATOM 2741 O O . GLY B 1 131 ? 126.334 118.887 42.701 1.00 37.13 112 GLY B O 1
ATOM 2742 N N . GLY B 1 132 ? 128.301 119.222 41.700 1.00 35.93 113 GLY B N 1
ATOM 2743 C CA . GLY B 1 132 ? 128.105 120.660 41.714 1.00 34.29 113 GLY B CA 1
ATOM 2744 C C . GLY B 1 132 ? 127.143 121.050 40.602 1.00 34.65 113 GLY B C 1
ATOM 2745 O O . GLY B 1 132 ? 126.690 120.191 39.846 1.00 35.68 113 GLY B O 1
ATOM 2746 N N . THR B 1 133 ? 126.825 122.333 40.482 1.00 34.57 114 THR B N 1
ATOM 2747 C CA . THR B 1 133 ? 125.903 122.760 39.435 1.00 35.67 114 THR B CA 1
ATOM 2748 C C . THR B 1 133 ? 126.253 124.080 38.765 1.00 35.52 114 THR B C 1
ATOM 2749 O O . THR B 1 133 ? 125.950 124.274 37.592 1.00 38.12 114 THR B O 1
ATOM 2753 N N . HIS B 1 134 ? 126.893 124.987 39.488 1.00 35.41 115 HIS B N 1
ATOM 2754 C CA . HIS B 1 134 ? 127.182 126.292 38.909 1.00 36.53 115 HIS B CA 1
ATOM 2755 C C . HIS B 1 134 ? 128.389 126.977 39.544 1.00 34.51 115 HIS B C 1
ATOM 2756 O O . HIS B 1 134 ? 128.614 126.868 40.746 1.00 32.20 115 HIS B O 1
ATOM 2763 N N . PRO B 1 135 ? 129.188 127.686 38.730 1.00 33.92 116 PRO B N 1
ATOM 2764 C CA . PRO B 1 135 ? 130.371 128.397 39.217 1.00 34.41 116 PRO B CA 1
ATOM 2765 C C . PRO B 1 135 ? 129.957 129.335 40.337 1.00 37.23 116 PRO B C 1
ATOM 2766 O O . PRO B 1 135 ? 128.808 129.775 40.388 1.00 36.58 116 PRO B O 1
ATOM 2770 N N . GLY B 1 136 ? 130.885 129.652 41.229 1.00 38.58 117 GLY B N 1
ATOM 2771 C CA . GLY B 1 136 ? 130.546 130.553 42.310 1.00 40.66 117 GLY B CA 1
ATOM 2772 C C . GLY B 1 136 ? 130.013 129.880 43.563 1.00 41.78 117 GLY B C 1
ATOM 2773 O O . GLY B 1 136 ? 130.066 130.477 44.634 1.00 43.41 117 GLY B O 1
ATOM 2774 N N A HIS B 1 137 ? 129.503 128.656 43.431 0.50 41.21 118 HIS B N 1
ATOM 2775 N N B HIS B 1 137 ? 129.484 128.665 43.449 0.50 41.58 118 HIS B N 1
ATOM 2776 C CA A HIS B 1 137 ? 128.965 127.897 44.563 0.50 41.68 118 HIS B CA 1
ATOM 2777 C CA B HIS B 1 137 ? 128.984 127.991 44.639 0.50 41.94 118 HIS B CA 1
ATOM 2778 C C A HIS B 1 137 ? 129.887 126.775 45.000 0.50 42.66 118 HIS B C 1
ATOM 2779 C C B HIS B 1 137 ? 129.623 126.626 44.894 0.50 43.10 118 HIS B C 1
ATOM 2780 O O A HIS B 1 137 ? 130.854 126.428 44.323 0.50 42.42 118 HIS B O 1
ATOM 2781 O O B HIS B 1 137 ? 130.145 125.973 43.989 0.50 43.44 118 HIS B O 1
ATOM 2794 N N . THR B 1 138 ? 129.541 126.209 46.149 1.00 42.92 119 THR B N 1
ATOM 2795 C CA . THR B 1 138 ? 130.175 125.008 46.657 1.00 43.45 119 THR B CA 1
ATOM 2796 C C . THR B 1 138 ? 129.043 123.989 46.703 1.00 42.45 119 THR B C 1
ATOM 2797 O O . THR B 1 138 ? 127.874 124.357 46.564 1.00 41.50 119 THR B O 1
ATOM 2801 N N . THR B 1 139 ? 129.379 122.719 46.892 1.00 41.77 120 THR B N 1
ATOM 2802 C CA . THR B 1 139 ? 128.359 121.680 46.967 1.00 40.96 120 THR B CA 1
ATOM 2803 C C . THR B 1 139 ? 127.446 121.893 48.180 1.00 40.86 120 THR B C 1
ATOM 2804 O O . THR B 1 139 ? 126.309 121.406 48.202 1.00 42.39 120 THR B O 1
ATOM 2808 N N . ASP B 1 140 ? 127.943 122.614 49.186 1.00 38.57 121 ASP B N 1
ATOM 2809 C CA . ASP B 1 140 ? 127.142 122.919 50.374 1.00 39.26 121 ASP B CA 1
ATOM 2810 C C . ASP B 1 140 ? 125.962 123.772 49.915 1.00 36.81 121 ASP B C 1
ATOM 2811 O O . ASP B 1 140 ? 124.832 123.578 50.358 1.00 36.84 121 ASP B O 1
ATOM 2816 N N . ALA B 1 141 ? 126.246 124.719 49.023 1.00 32.91 122 ALA B N 1
ATOM 2817 C CA . ALA B 1 141 ? 125.226 125.604 48.475 1.00 31.55 122 ALA B CA 1
ATOM 2818 C C . ALA B 1 141 ? 124.232 124.789 47.655 1.00 30.12 122 ALA B C 1
ATOM 2819 O O . ALA B 1 141 ? 123.037 125.072 47.654 1.00 30.39 122 ALA B O 1
ATOM 2821 N N . VAL B 1 142 ? 124.736 123.784 46.945 1.00 28.44 123 VAL B N 1
ATOM 2822 C CA . VAL B 1 142 ? 123.886 122.930 46.131 1.00 28.06 123 VAL B CA 1
ATOM 2823 C C . VAL B 1 142 ? 122.924 122.123 47.014 1.00 29.64 123 VAL B C 1
ATOM 2824 O O . VAL B 1 142 ? 121.730 122.071 46.737 1.00 29.58 123 VAL B O 1
ATOM 2828 N N . ALA B 1 143 ? 123.446 121.502 48.071 1.00 29.43 124 ALA B N 1
ATOM 2829 C CA . ALA B 1 143 ? 122.622 120.701 48.982 1.00 32.30 124 ALA B CA 1
ATOM 2830 C C . ALA B 1 143 ? 121.588 121.574 49.697 1.00 33.65 124 ALA B C 1
ATOM 2831 O O . ALA B 1 143 ? 120.448 121.154 49.893 1.00 32.76 124 ALA B O 1
ATOM 2833 N N . ALA B 1 144 ? 121.995 122.786 50.076 1.00 33.40 125 ALA B N 1
ATOM 2834 C CA . ALA B 1 144 ? 121.102 123.723 50.753 1.00 34.45 125 ALA B CA 1
ATOM 2835 C C . ALA B 1 144 ? 119.957 124.135 49.827 1.00 34.70 125 ALA B C 1
ATOM 2836 O O . ALA B 1 144 ? 118.795 124.148 50.236 1.00 34.70 125 ALA B O 1
ATOM 2838 N N . LEU B 1 145 ? 120.288 124.473 48.583 1.00 34.71 126 LEU B N 1
ATOM 2839 C CA . LEU B 1 145 ? 119.281 124.859 47.603 1.00 35.47 126 LEU B CA 1
ATOM 2840 C C . LEU B 1 145 ? 118.415 123.654 47.241 1.00 36.74 126 LEU B C 1
ATOM 2841 O O . LEU B 1 145 ? 117.240 123.802 46.890 1.00 38.65 126 LEU B O 1
ATOM 2846 N N . LEU B 1 146 ? 119.000 122.463 47.325 1.00 35.24 127 LEU B N 1
ATOM 2847 C CA . LEU B 1 146 ? 118.283 121.235 47.002 1.00 35.98 127 LEU B CA 1
ATOM 2848 C C . LEU B 1 146 ? 117.291 120.936 48.119 1.00 35.39 127 LEU B C 1
ATOM 2849 O O . LEU B 1 146 ? 116.144 120.572 47.862 1.00 34.67 127 LEU B O 1
ATOM 2854 N N . ALA B 1 147 ? 117.745 121.108 49.357 1.00 35.52 128 ALA B N 1
ATOM 2855 C CA . ALA B 1 147 ? 116.912 120.871 50.529 1.00 37.36 128 ALA B CA 1
ATOM 2856 C C . ALA B 1 147 ? 115.736 121.843 50.509 1.00 39.02 128 ALA B C 1
ATOM 2857 O O . ALA B 1 147 ? 114.612 121.480 50.855 1.00 39.89 128 ALA B O 1
ATOM 2859 N N . GLU B 1 148 ? 116.011 123.078 50.094 1.00 39.22 129 GLU B N 1
ATOM 2860 C CA . GLU B 1 148 ? 114.995 124.126 50.009 1.00 39.81 129 GLU B CA 1
ATOM 2861 C C . GLU B 1 148 ? 113.999 123.856 48.870 1.00 39.50 129 GLU B C 1
ATOM 2862 O O . GLU B 1 148 ? 112.802 124.075 49.026 1.00 41.36 129 GLU B O 1
ATOM 2868 N N . PHE B 1 149 ? 114.495 123.376 47.731 1.00 37.47 130 PHE B N 1
ATOM 2869 C CA . PHE B 1 149 ? 113.643 123.077 46.581 1.00 35.39 130 PHE B CA 1
ATOM 2870 C C . PHE B 1 149 ? 112.732 121.884 46.868 1.00 36.09 130 PHE B C 1
ATOM 2871 O O . PHE B 1 149 ? 111.560 121.877 46.496 1.00 35.22 130 PHE B O 1
ATOM 2879 N N . LEU B 1 150 ? 113.289 120.869 47.520 1.00 37.63 131 LEU B N 1
ATOM 2880 C CA . LEU B 1 150 ? 112.548 119.660 47.860 1.00 38.86 131 LEU B CA 1
ATOM 2881 C C . LEU B 1 150 ? 111.741 119.819 49.142 1.00 41.22 131 LEU B C 1
ATOM 2882 O O . LEU B 1 150 ? 111.065 118.883 49.567 1.00 40.66 131 LEU B O 1
ATOM 2887 N N . LYS B 1 151 ? 111.811 121.000 49.755 1.00 43.24 132 LYS B N 1
ATOM 2888 C CA . LYS B 1 151 ? 111.110 121.238 51.014 1.00 44.99 132 LYS B CA 1
ATOM 2889 C C . LYS B 1 151 ? 111.521 120.135 51.988 1.00 43.39 132 LYS B C 1
ATOM 2890 O O . LYS B 1 151 ? 110.725 119.674 52.803 1.00 42.13 132 LYS B O 1
ATOM 2896 N N . ALA B 1 152 ? 112.774 119.710 51.876 1.00 41.93 133 ALA B N 1
ATOM 2897 C CA . ALA B 1 152 ? 113.323 118.669 52.736 1.00 41.84 133 ALA B CA 1
ATOM 2898 C C . ALA B 1 152 ? 113.109 119.011 54.206 1.00 40.89 133 ALA B C 1
ATOM 2899 O O . ALA B 1 152 ? 113.101 120.184 54.585 1.00 40.46 133 ALA B O 1
ATOM 2901 N N . ASP B 1 153 ? 112.938 117.982 55.029 1.00 40.87 134 ASP B N 1
ATOM 2902 C CA . ASP B 1 153 ? 112.747 118.172 56.462 1.00 41.99 134 ASP B CA 1
ATOM 2903 C C . ASP B 1 153 ? 114.091 118.383 57.151 1.00 43.18 134 ASP B C 1
ATOM 2904 O O . ASP B 1 153 ? 114.198 119.153 58.104 1.00 41.62 134 ASP B O 1
ATOM 2909 N N . LEU B 1 154 ? 115.116 117.693 56.658 1.00 43.88 135 LEU B N 1
ATOM 2910 C CA . LEU B 1 154 ? 116.437 117.774 57.260 1.00 44.19 135 LEU B CA 1
ATOM 2911 C C . LEU B 1 154 ? 117.545 117.909 56.222 1.00 43.45 135 LEU B C 1
ATOM 2912 O O . LEU B 1 154 ? 117.440 117.390 55.109 1.00 42.65 135 LEU B O 1
ATOM 2917 N N . LEU B 1 155 ? 118.607 118.602 56.614 1.00 42.94 136 LEU B N 1
ATOM 2918 C CA . LEU B 1 155 ? 119.783 118.803 55.778 1.00 43.61 136 LEU B CA 1
ATOM 2919 C C . LEU B 1 155 ? 120.977 118.337 56.600 1.00 42.73 136 LEU B C 1
ATOM 2920 O O . LEU B 1 155 ? 121.290 118.930 57.633 1.00 42.94 136 LEU B O 1
ATOM 2925 N N . VAL B 1 156 ? 121.638 117.278 56.150 1.00 40.86 137 VAL B N 1
ATOM 2926 C CA . VAL B 1 156 ? 122.787 116.753 56.873 1.00 40.10 137 VAL B CA 1
ATOM 2927 C C . VAL B 1 156 ? 124.092 117.051 56.135 1.00 40.13 137 VAL B C 1
ATOM 2928 O O . VAL B 1 156 ? 124.305 116.600 55.011 1.00 39.70 137 VAL B O 1
ATOM 2932 N N . VAL B 1 157 ? 124.957 117.822 56.783 1.00 39.65 138 VAL B N 1
ATOM 2933 C CA . VAL B 1 157 ? 126.241 118.199 56.215 1.00 40.47 138 VAL B CA 1
ATOM 2934 C C . VAL B 1 157 ? 127.369 117.425 56.886 1.00 41.86 138 VAL B C 1
ATOM 2935 O O . VAL B 1 157 ? 127.688 117.650 58.053 1.00 39.72 138 VAL B O 1
ATOM 2939 N N . ILE B 1 158 ? 127.957 116.501 56.136 1.00 43.45 139 ILE B N 1
ATOM 2940 C CA . ILE B 1 158 ? 129.055 115.683 56.627 1.00 46.13 139 ILE B CA 1
ATOM 2941 C C . ILE B 1 158 ? 130.345 116.286 56.080 1.00 49.22 139 ILE B C 1
ATOM 2942 O O . ILE B 1 158 ? 130.623 116.197 54.883 1.00 48.68 139 ILE B O 1
ATOM 2947 N N . THR B 1 159 ? 131.125 116.903 56.961 1.00 52.48 140 THR B N 1
ATOM 2948 C CA . THR B 1 159 ? 132.363 117.552 56.556 1.00 57.41 140 THR B CA 1
ATOM 2949 C C . THR B 1 159 ? 133.621 116.955 57.198 1.00 59.51 140 THR B C 1
ATOM 2950 O O . THR B 1 159 ? 133.617 115.805 57.635 1.00 59.20 140 THR B O 1
ATOM 2954 N N A ASN B 1 160 ? 134.691 117.745 57.250 0.50 60.99 141 ASN B N 1
ATOM 2955 N N B ASN B 1 160 ? 134.692 117.743 57.254 0.50 61.20 141 ASN B N 1
ATOM 2956 C CA A ASN B 1 160 ? 135.959 117.292 57.817 0.50 62.65 141 ASN B CA 1
ATOM 2957 C CA B ASN B 1 160 ? 135.957 117.285 57.824 0.50 63.00 141 ASN B CA 1
ATOM 2958 C C A ASN B 1 160 ? 136.161 117.665 59.285 0.50 63.81 141 ASN B C 1
ATOM 2959 C C B ASN B 1 160 ? 136.155 117.654 59.291 0.50 64.04 141 ASN B C 1
ATOM 2960 O O A ASN B 1 160 ? 137.181 117.318 59.880 0.50 63.86 141 ASN B O 1
ATOM 2961 O O B ASN B 1 160 ? 137.168 117.295 59.892 0.50 64.07 141 ASN B O 1
ATOM 2970 N N . VAL B 1 161 ? 135.194 118.369 59.866 1.00 65.15 142 VAL B N 1
ATOM 2971 C CA . VAL B 1 161 ? 135.286 118.778 61.266 1.00 66.67 142 VAL B CA 1
ATOM 2972 C C . VAL B 1 161 ? 134.090 118.286 62.091 1.00 67.87 142 VAL B C 1
ATOM 2973 O O . VAL B 1 161 ? 133.007 118.053 61.554 1.00 68.72 142 VAL B O 1
ATOM 2977 N N . ASP B 1 162 ? 134.304 118.125 63.395 1.00 68.87 143 ASP B N 1
ATOM 2978 C CA . ASP B 1 162 ? 133.274 117.654 64.322 1.00 69.81 143 ASP B CA 1
ATOM 2979 C C . ASP B 1 162 ? 131.975 118.452 64.291 1.00 70.10 143 ASP B C 1
ATOM 2980 O O . ASP B 1 162 ? 130.908 117.918 64.596 1.00 69.63 143 ASP B O 1
ATOM 2985 N N . GLY B 1 163 ? 132.066 119.731 63.943 1.00 70.44 144 GLY B N 1
ATOM 2986 C CA . GLY B 1 163 ? 130.877 120.565 63.892 1.00 71.65 144 GLY B CA 1
ATOM 2987 C C . GLY B 1 163 ? 131.206 122.022 63.650 1.00 72.27 144 GLY B C 1
ATOM 2988 O O . GLY B 1 163 ? 132.153 122.339 62.933 1.00 72.59 144 GLY B O 1
ATOM 2989 N N . VAL B 1 164 ? 130.425 122.916 64.245 1.00 73.57 145 VAL B N 1
ATOM 2990 C CA . VAL B 1 164 ? 130.663 124.344 64.082 1.00 75.53 145 VAL B CA 1
ATOM 2991 C C . VAL B 1 164 ? 131.390 124.927 65.292 1.00 76.74 145 VAL B C 1
ATOM 2992 O O . VAL B 1 164 ? 130.790 125.151 66.344 1.00 76.59 145 VAL B O 1
ATOM 2996 N N . TYR B 1 165 ? 132.689 125.166 65.135 1.00 77.58 146 TYR B N 1
ATOM 2997 C CA . TYR B 1 165 ? 133.501 125.730 66.206 1.00 78.19 146 TYR B CA 1
ATOM 2998 C C . TYR B 1 165 ? 133.680 127.235 66.021 1.00 78.72 146 TYR B C 1
ATOM 2999 O O . TYR B 1 165 ? 132.866 128.032 66.492 1.00 78.82 146 TYR B O 1
ATOM 3008 N N . ALA B 1 175 ? 136.999 128.313 68.882 1.00 89.72 156 ALA B N 1
ATOM 3009 C CA . ALA B 1 175 ? 137.762 127.550 69.863 1.00 89.82 156 ALA B CA 1
ATOM 3010 C C . ALA B 1 175 ? 136.934 126.395 70.421 1.00 89.81 156 ALA B C 1
ATOM 3011 O O . ALA B 1 175 ? 137.437 125.281 70.578 1.00 89.77 156 ALA B O 1
ATOM 3013 N N . LYS B 1 176 ? 135.665 126.667 70.716 1.00 89.40 157 LYS B N 1
ATOM 3014 C CA . LYS B 1 176 ? 134.761 125.655 71.259 1.00 89.57 157 LYS B CA 1
ATOM 3015 C C . LYS B 1 176 ? 133.734 125.214 70.214 1.00 89.44 157 LYS B C 1
ATOM 3016 O O . LYS B 1 176 ? 133.692 125.756 69.109 1.00 89.09 157 LYS B O 1
ATOM 3018 N N . LYS B 1 177 ? 132.906 124.233 70.569 1.00 88.76 158 LYS B N 1
ATOM 3019 C CA . LYS B 1 177 ? 131.890 123.724 69.652 1.00 87.99 158 LYS B CA 1
ATOM 3020 C C . LYS B 1 177 ? 130.457 124.063 70.060 1.00 87.59 158 LYS B C 1
ATOM 3021 O O . LYS B 1 177 ? 129.996 123.684 71.138 1.00 87.24 158 LYS B O 1
ATOM 3027 N N . ILE B 1 178 ? 129.760 124.777 69.180 1.00 87.25 159 ILE B N 1
ATOM 3028 C CA . ILE B 1 178 ? 128.374 125.166 69.413 1.00 86.57 159 ILE B CA 1
ATOM 3029 C C . ILE B 1 178 ? 127.468 124.001 69.025 1.00 86.19 159 ILE B C 1
ATOM 3030 O O . ILE B 1 178 ? 127.528 123.505 67.900 1.00 85.53 159 ILE B O 1
ATOM 3035 N N . LYS B 1 179 ? 126.627 123.572 69.960 1.00 85.85 160 LYS B N 1
ATOM 3036 C CA . LYS B 1 179 ? 125.727 122.451 69.724 1.00 85.77 160 LYS B CA 1
ATOM 3037 C C . LYS B 1 179 ?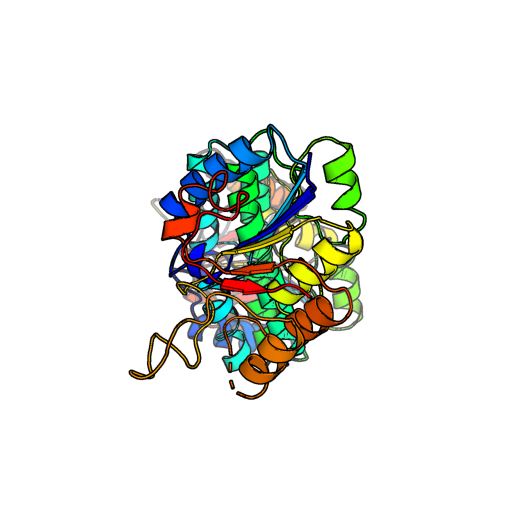 124.405 122.871 69.097 1.00 85.20 160 LYS B C 1
ATOM 3038 O O . LYS B 1 179 ? 123.949 122.264 68.129 1.00 85.51 160 LYS B O 1
ATOM 3044 N N . LYS B 1 180 ? 123.790 123.908 69.653 1.00 84.39 161 LYS B N 1
ATOM 3045 C CA . LYS B 1 180 ? 122.517 124.402 69.143 1.00 83.54 161 LYS B CA 1
ATOM 3046 C C . LYS B 1 180 ? 122.658 125.875 68.783 1.00 82.83 161 LYS B C 1
ATOM 3047 O O . LYS B 1 180 ? 123.285 126.643 69.512 1.00 82.61 161 LYS B O 1
ATOM 3053 N N . MET B 1 181 ? 122.078 126.263 67.654 1.00 82.02 162 MET B N 1
ATOM 3054 C CA . MET B 1 181 ? 122.137 127.648 67.207 1.00 80.98 162 MET B CA 1
ATOM 3055 C C . MET B 1 181 ? 121.077 127.887 66.146 1.00 80.25 162 MET B C 1
ATOM 3056 O O . MET B 1 181 ? 120.382 126.961 65.733 1.00 79.75 162 MET B O 1
ATOM 3061 N N . LYS B 1 182 ? 120.957 129.134 65.708 1.00 79.97 163 LYS B N 1
ATOM 3062 C CA . LYS B 1 182 ? 119.980 129.489 64.690 1.00 79.95 163 LYS B CA 1
ATOM 3063 C C . LYS B 1 182 ? 120.676 130.023 63.443 1.00 79.70 163 LYS B C 1
ATOM 3064 O O . LYS B 1 182 ? 121.834 130.437 63.499 1.00 78.36 163 LYS B O 1
ATOM 3070 N N . PRO B 1 183 ? 119.978 130.010 62.295 1.00 80.52 164 PRO B N 1
ATOM 3071 C CA . PRO B 1 183 ? 120.539 130.499 61.030 1.00 80.87 164 PRO B CA 1
ATOM 3072 C C . PRO B 1 183 ? 121.220 131.859 61.186 1.00 81.14 164 PRO B C 1
ATOM 3073 O O . PRO B 1 183 ? 122.318 132.080 60.671 1.00 80.15 164 PRO B O 1
ATOM 3077 N N . GLU B 1 184 ? 120.557 132.764 61.900 1.00 82.13 165 GLU B N 1
ATOM 3078 C CA . GLU B 1 184 ? 121.091 134.100 62.138 1.00 83.35 165 GLU B CA 1
ATOM 3079 C C . GLU B 1 184 ? 122.496 134.001 62.730 1.00 83.55 165 GLU B C 1
ATOM 3080 O O . GLU B 1 184 ? 123.427 134.656 62.264 1.00 82.78 165 GLU B O 1
ATOM 3086 N N . GLU B 1 185 ? 122.636 133.169 63.757 1.00 84.31 166 GLU B N 1
ATOM 3087 C CA . GLU B 1 185 ? 123.915 132.974 64.429 1.00 84.88 166 GLU B CA 1
ATOM 3088 C C . GLU B 1 185 ? 124.935 132.328 63.499 1.00 85.22 166 GLU B C 1
ATOM 3089 O O . GLU B 1 185 ? 126.136 132.533 63.653 1.00 84.94 166 GLU B O 1
ATOM 3095 N N . LEU B 1 186 ? 124.451 131.548 62.535 1.00 86.12 167 LEU B N 1
ATOM 3096 C CA . LEU B 1 186 ? 125.329 130.866 61.586 1.00 87.11 167 LEU B CA 1
ATOM 3097 C C . LEU B 1 186 ? 125.945 131.817 60.565 1.00 87.74 167 LEU B C 1
ATOM 3098 O O . LEU B 1 186 ? 127.080 131.614 60.131 1.00 88.15 167 LEU B O 1
ATOM 3103 N N . LEU B 1 187 ? 125.196 132.845 60.175 1.00 87.82 168 LEU B N 1
ATOM 3104 C CA . LEU B 1 187 ? 125.691 133.823 59.211 1.00 88.11 168 LEU B CA 1
ATOM 3105 C C . LEU B 1 187 ? 126.820 134.647 59.826 1.00 88.68 168 LEU B C 1
ATOM 3106 O O . LEU B 1 187 ? 127.723 135.101 59.123 1.00 88.95 168 LEU B O 1
ATOM 3111 N N . GLU B 1 188 ? 126.762 134.834 61.141 1.00 89.43 169 GLU B N 1
ATOM 3112 C CA . GLU B 1 188 ? 127.782 135.596 61.852 1.00 90.07 169 GLU B CA 1
ATOM 3113 C C . GLU B 1 188 ? 129.121 134.861 61.838 1.00 90.09 169 GLU B C 1
ATOM 3114 O O . GLU B 1 188 ? 130.147 135.434 61.469 1.00 89.77 169 GLU B O 1
ATOM 3120 N N . ILE B 1 189 ? 129.107 133.593 62.241 1.00 90.01 170 ILE B N 1
ATOM 3121 C CA . ILE B 1 189 ? 130.322 132.784 62.266 1.00 89.96 170 ILE B CA 1
ATOM 3122 C C . ILE B 1 189 ? 130.958 132.698 60.880 1.00 90.12 170 ILE B C 1
ATOM 3123 O O . ILE B 1 189 ? 132.180 132.765 60.747 1.00 90.32 170 ILE B O 1
ATOM 3128 N N . VAL B 1 190 ? 130.125 132.552 59.853 1.00 90.34 171 VAL B N 1
ATOM 3129 C CA . VAL B 1 190 ? 130.606 132.459 58.477 1.00 90.71 171 VAL B CA 1
ATOM 3130 C C . VAL B 1 190 ? 131.255 133.770 58.033 1.00 90.81 171 VAL B C 1
ATOM 3131 O O . VAL B 1 190 ? 132.136 133.777 57.173 1.00 90.72 171 VAL B O 1
ATOM 3135 N N . GLY B 1 191 ? 130.815 134.876 58.625 1.00 90.91 172 GLY B N 1
ATOM 3136 C CA . GLY B 1 191 ? 131.377 136.170 58.285 1.00 90.67 172 GLY B CA 1
ATOM 3137 C C . GLY B 1 191 ? 132.592 136.499 59.134 1.00 90.59 172 GLY B C 1
ATOM 3138 O O . GLY B 1 191 ? 133.471 137.248 58.706 1.00 90.44 172 GLY B O 1
ATOM 3139 N N . LYS B 1 192 ? 132.641 135.932 60.338 1.00 90.56 173 LYS B N 1
ATOM 3140 C CA . LYS B 1 192 ? 133.747 136.158 61.267 1.00 90.57 173 LYS B CA 1
ATOM 3141 C C . LYS B 1 192 ? 135.098 135.953 60.592 1.00 90.67 173 LYS B C 1
ATOM 3142 O O . LYS B 1 192 ? 135.193 135.298 59.554 1.00 91.09 173 LYS B O 1
ATOM 3144 N N . SER B 1 201 ? 135.818 128.496 56.198 1.00 79.14 182 SER B N 1
ATOM 3145 C CA . SER B 1 201 ? 135.747 127.039 56.174 1.00 79.60 182 SER B CA 1
ATOM 3146 C C . SER B 1 201 ? 134.344 126.527 56.510 1.00 79.17 182 SER B C 1
ATOM 3147 O O . SER B 1 201 ? 133.347 127.201 56.24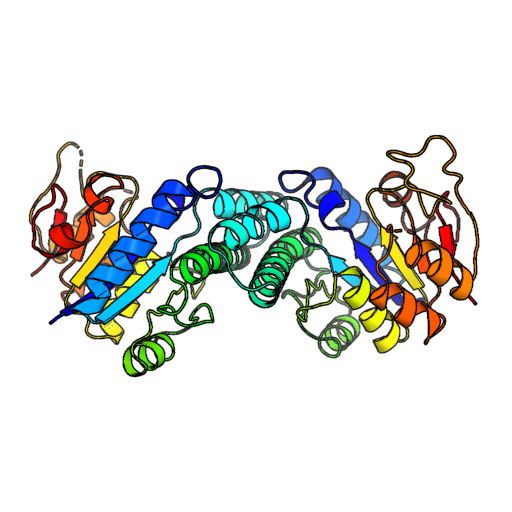6 1.00 79.55 182 SER B O 1
ATOM 3150 N N . VAL B 1 202 ? 134.291 125.330 57.092 1.00 78.00 183 VAL B N 1
ATOM 3151 C CA . VAL B 1 202 ? 133.049 124.662 57.489 1.00 75.93 183 VAL B CA 1
ATOM 3152 C C . VAL B 1 202 ? 131.889 124.738 56.486 1.00 74.85 183 VAL B C 1
ATOM 3153 O O . VAL B 1 202 ? 131.590 123.748 55.817 1.00 74.89 183 VAL B O 1
ATOM 3157 N N . ILE B 1 203 ? 131.235 125.892 56.378 1.00 73.66 184 ILE B N 1
ATOM 3158 C CA . ILE B 1 203 ? 130.116 126.044 55.448 1.00 72.40 184 ILE B CA 1
ATOM 3159 C C . ILE B 1 203 ? 130.136 127.353 54.654 1.00 71.85 184 ILE B C 1
ATOM 3160 O O . ILE B 1 203 ? 130.287 128.439 55.212 1.00 71.68 184 ILE B O 1
ATOM 3165 N N . ASP B 1 204 ? 129.979 127.223 53.340 1.00 71.59 185 ASP B N 1
ATOM 3166 C CA . ASP B 1 204 ? 129.969 128.350 52.408 1.00 70.03 185 ASP B CA 1
ATOM 3167 C C . ASP B 1 204 ? 128.898 129.406 52.717 1.00 67.89 185 ASP B C 1
ATOM 3168 O O . ASP B 1 204 ? 127.783 129.075 53.121 1.00 66.76 185 ASP B O 1
ATOM 3173 N N . PRO B 1 205 ? 129.240 130.698 52.543 1.00 66.59 186 PRO B N 1
ATOM 3174 C CA . PRO B 1 205 ? 128.333 131.827 52.790 1.00 64.03 186 PRO B CA 1
ATOM 3175 C C . PRO B 1 205 ? 126.997 131.725 52.050 1.00 61.77 186 PRO B C 1
ATOM 3176 O O . PRO B 1 205 ? 125.939 131.955 52.642 1.00 61.84 186 PRO B O 1
ATOM 3180 N N . LEU B 1 206 ? 127.042 131.394 50.761 1.00 57.85 187 LEU B N 1
ATOM 3181 C CA . LEU B 1 206 ? 125.815 131.262 49.978 1.00 55.77 187 LEU B CA 1
ATOM 3182 C C . LEU B 1 206 ? 124.938 130.157 50.565 1.00 54.28 187 LEU B C 1
ATOM 3183 O O . LEU B 1 206 ? 123.710 130.275 50.586 1.00 52.38 187 LEU B O 1
ATOM 3188 N N . ALA B 1 207 ? 125.574 129.088 51.039 1.00 53.07 188 ALA B N 1
ATOM 3189 C CA . ALA B 1 207 ? 124.856 127.972 51.644 1.00 52.53 188 ALA B CA 1
ATOM 3190 C C . ALA B 1 207 ? 124.191 128.443 52.935 1.00 51.58 188 ALA B C 1
ATOM 3191 O O . ALA B 1 207 ? 123.052 128.074 53.230 1.00 50.48 188 ALA B O 1
ATOM 3193 N N . ALA B 1 208 ? 124.902 129.270 53.696 1.00 51.64 189 ALA B N 1
ATOM 3194 C CA . ALA B 1 208 ? 124.380 129.796 54.958 1.00 51.82 189 ALA B CA 1
ATOM 3195 C C . ALA B 1 208 ? 123.208 130.750 54.724 1.00 51.11 189 ALA B C 1
ATOM 3196 O O . ALA B 1 208 ? 122.264 130.791 55.512 1.00 49.91 189 ALA B O 1
ATOM 3198 N N . LYS B 1 209 ? 123.273 131.517 53.638 1.00 51.90 190 LYS B N 1
ATOM 3199 C CA . LYS B 1 209 ? 122.202 132.451 53.305 1.00 51.82 190 LYS B CA 1
ATOM 3200 C C . LYS B 1 209 ? 120.931 131.667 52.975 1.00 52.11 190 LYS B C 1
ATOM 3201 O O . LYS B 1 209 ? 119.828 132.055 53.364 1.00 53.05 190 LYS B O 1
ATOM 3207 N N . ILE B 1 210 ? 121.093 130.562 52.255 1.00 50.23 191 ILE B N 1
ATOM 3208 C CA . ILE B 1 210 ? 119.963 129.729 51.868 1.00 49.94 191 ILE B CA 1
ATOM 3209 C C . ILE B 1 210 ? 119.354 129.011 53.072 1.00 51.01 191 ILE B C 1
ATOM 3210 O O . ILE B 1 210 ? 118.130 128.892 53.179 1.00 50.91 191 ILE B O 1
ATOM 3215 N N . ILE B 1 211 ? 120.208 128.547 53.981 1.00 50.17 192 ILE B N 1
ATOM 3216 C CA . ILE B 1 211 ? 119.743 127.857 55.175 1.00 49.98 192 ILE B CA 1
ATOM 3217 C C . ILE B 1 211 ? 118.974 128.832 56.060 1.00 52.11 192 ILE B C 1
ATOM 3218 O O . ILE B 1 211 ? 118.019 128.450 56.741 1.00 53.17 192 ILE B O 1
ATOM 3223 N N . ALA B 1 212 ? 119.383 130.096 56.032 1.00 51.40 193 ALA B N 1
ATOM 3224 C CA . ALA B 1 212 ? 118.737 131.123 56.835 1.00 49.99 193 ALA B CA 1
ATOM 3225 C C . ALA B 1 212 ? 117.424 131.639 56.246 1.00 49.17 193 ALA B C 1
ATOM 3226 O O . ALA B 1 212 ? 116.408 131.692 56.942 1.00 49.41 193 ALA B O 1
ATOM 3228 N N . ARG B 1 213 ? 117.439 132.014 54.968 1.00 48.08 194 ARG B N 1
ATOM 3229 C CA . ARG B 1 213 ? 116.246 132.552 54.316 1.00 46.87 194 ARG B CA 1
ATOM 3230 C C . ARG B 1 213 ? 115.052 131.604 54.295 1.00 46.81 194 ARG B C 1
ATOM 3231 O O . ARG B 1 213 ? 113.909 132.043 54.149 1.00 47.16 194 ARG B O 1
ATOM 3239 N N A SER B 1 214 ? 115.322 130.308 54.439 0.50 45.94 195 SER B N 1
ATOM 3240 N N B SER B 1 214 ? 115.310 130.309 54.447 0.50 45.93 195 SER B N 1
ATOM 3241 C CA A SER B 1 214 ? 114.273 129.293 54.427 0.50 45.32 195 SER B CA 1
ATOM 3242 C CA B SER B 1 214 ? 114.233 129.328 54.448 0.50 45.28 195 SER B CA 1
ATOM 3243 C C A SER B 1 214 ? 114.082 128.625 55.789 0.50 44.97 195 SER B C 1
ATOM 3244 C C B SER B 1 214 ? 114.066 128.642 55.803 0.50 44.95 195 SER B C 1
ATOM 3245 O O A SER B 1 214 ? 113.043 128.017 56.047 0.50 45.09 195 SER B O 1
ATOM 3246 O O B SER B 1 214 ? 113.031 128.032 56.070 0.50 45.06 195 SER B O 1
ATOM 3251 N N . GLY B 1 215 ? 115.082 128.746 56.654 1.00 44.67 196 GLY B N 1
ATOM 3252 C CA . GLY B 1 215 ? 115.003 128.133 57.970 1.00 45.04 196 GLY B CA 1
ATOM 3253 C C . GLY B 1 215 ? 115.071 126.620 57.883 1.00 44.78 196 GLY B C 1
ATOM 3254 O O . GLY B 1 215 ? 114.259 125.907 58.469 1.00 43.83 196 GLY B O 1
ATOM 3255 N N . ILE B 1 216 ? 116.057 126.138 57.138 1.00 45.96 197 ILE B N 1
ATOM 3256 C CA . ILE B 1 216 ? 116.269 124.708 56.930 1.00 45.59 197 ILE B CA 1
ATOM 3257 C C . ILE B 1 216 ? 117.011 124.069 58.111 1.00 44.02 197 ILE B C 1
ATOM 3258 O O . ILE B 1 216 ? 118.175 124.388 58.368 1.00 40.78 197 ILE B O 1
ATOM 3263 N N . LYS B 1 217 ? 116.340 123.173 58.829 1.00 45.09 198 LYS B N 1
ATOM 3264 C CA . LYS B 1 217 ? 116.981 122.496 59.953 1.00 47.17 198 LYS B CA 1
ATOM 3265 C C . LYS B 1 217 ? 118.211 121.774 59.408 1.00 46.89 198 LYS B C 1
ATOM 3266 O O . LYS B 1 217 ? 118.093 120.874 58.576 1.00 47.36 198 LYS B O 1
ATOM 3272 N N . THR B 1 218 ? 119.389 122.174 59.873 1.00 46.34 199 THR B N 1
ATOM 3273 C CA . THR B 1 218 ? 120.629 121.580 59.392 1.00 46.02 199 THR B CA 1
ATOM 3274 C C . THR B 1 218 ? 121.469 120.944 60.497 1.00 45.51 199 THR B C 1
ATOM 3275 O O . THR B 1 218 ? 121.518 121.442 61.622 1.00 45.07 199 THR B O 1
ATOM 3279 N N . ILE B 1 219 ? 122.129 119.842 60.161 1.00 45.47 200 ILE B N 1
ATOM 3280 C CA . ILE B 1 219 ? 122.991 119.137 61.099 1.00 45.97 200 ILE B CA 1
ATOM 3281 C C . ILE B 1 219 ? 124.386 119.045 60.496 1.00 47.72 200 ILE B C 1
ATOM 3282 O O . ILE B 1 219 ? 124.548 118.576 59.368 1.00 49.34 200 ILE B O 1
ATOM 3287 N N . VAL B 1 220 ? 125.385 119.505 61.243 1.00 47.52 201 VAL B N 1
ATOM 3288 C CA . VAL B 1 220 ? 126.770 119.466 60.779 1.00 47.42 201 VAL B CA 1
ATOM 3289 C C . VAL B 1 220 ? 127.563 118.491 61.637 1.00 48.15 201 VAL B C 1
ATOM 3290 O O . VAL B 1 220 ? 127.753 118.729 62.827 1.00 49.90 201 VAL B O 1
ATOM 3294 N N . ILE B 1 221 ? 128.022 117.398 61.034 1.00 48.39 202 ILE B N 1
ATOM 3295 C CA . ILE B 1 221 ? 128.790 116.389 61.753 1.00 48.38 202 ILE B CA 1
ATOM 3296 C C . ILE B 1 221 ? 130.065 116.049 61.000 1.00 50.22 202 ILE B C 1
ATOM 3297 O O . ILE B 1 221 ? 130.252 116.472 59.861 1.00 51.49 202 ILE B O 1
ATOM 3302 N N . GLY B 1 222 ? 130.935 115.273 61.639 1.00 51.22 203 GLY B N 1
ATOM 3303 C CA . GLY B 1 222 ? 132.187 114.886 61.013 1.00 51.77 203 GLY B CA 1
ATOM 3304 C C . GLY B 1 222 ? 132.139 113.465 60.491 1.00 53.12 203 GLY B C 1
ATOM 3305 O O . GLY B 1 222 ? 131.106 112.800 60.585 1.00 52.17 203 GLY B O 1
ATOM 3306 N N . LYS B 1 223 ? 133.258 112.989 59.953 1.00 53.96 204 LYS B N 1
ATOM 3307 C CA . LYS B 1 223 ? 133.314 111.641 59.409 1.00 56.43 204 LYS B CA 1
ATOM 3308 C C . LYS B 1 223 ? 132.970 110.565 60.432 1.00 57.66 204 LYS B C 1
ATOM 3309 O O . LYS B 1 223 ? 132.475 109.497 60.071 1.00 57.12 204 LYS B O 1
ATOM 3315 N N . GLU B 1 224 ? 133.231 110.843 61.706 1.00 59.51 205 GLU B N 1
ATOM 3316 C CA . GLU B 1 224 ? 132.943 109.878 62.766 1.00 61.20 205 GLU B CA 1
ATOM 3317 C C . GLU B 1 224 ? 131.462 109.597 62.987 1.00 60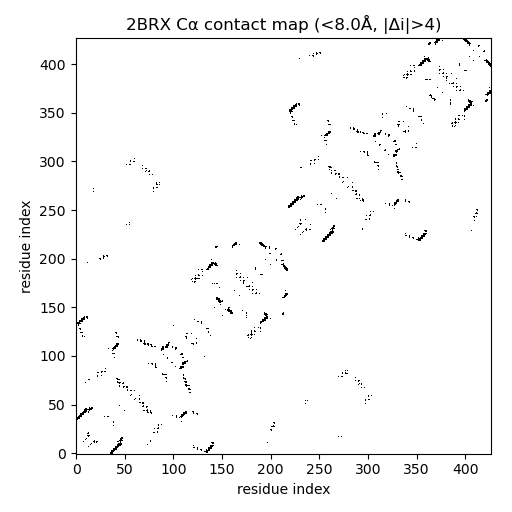.18 205 GLU B C 1
ATOM 3318 O O . GLU B 1 224 ? 131.049 108.439 63.035 1.00 59.45 205 GLU B O 1
ATOM 3324 N N . ASP B 1 225 ? 130.664 110.648 63.137 1.00 60.21 206 ASP B N 1
ATOM 3325 C CA . ASP B 1 225 ? 129.232 110.468 63.332 1.00 61.07 206 ASP B CA 1
ATOM 3326 C C . ASP B 1 225 ? 128.579 109.902 62.071 1.00 61.05 206 ASP B C 1
ATOM 3327 O O . ASP B 1 225 ? 127.576 109.189 62.142 1.00 60.60 206 ASP B O 1
ATOM 3332 N N . ALA B 1 226 ? 129.163 110.213 60.918 1.00 61.31 207 ALA B N 1
ATOM 3333 C CA . ALA B 1 226 ? 128.636 109.748 59.641 1.00 61.34 207 ALA B CA 1
ATOM 3334 C C . ALA B 1 226 ? 128.744 108.234 59.481 1.00 61.69 207 ALA B C 1
ATOM 3335 O O . ALA B 1 226 ? 128.295 107.679 58.478 1.00 61.60 207 ALA B O 1
ATOM 3337 N N . LYS B 1 227 ? 129.336 107.566 60.467 1.00 61.88 208 LYS B N 1
ATOM 3338 C CA . LYS B 1 227 ? 129.481 106.113 60.414 1.00 62.66 208 LYS B CA 1
ATOM 3339 C C . LYS B 1 227 ? 128.194 105.397 60.822 1.00 62.02 208 LYS B C 1
ATOM 3340 O O . LYS B 1 227 ? 128.092 104.172 60.711 1.00 61.89 208 LYS B O 1
ATOM 3346 N N . ASP B 1 228 ? 127.217 106.167 61.295 1.00 61.29 209 ASP B N 1
ATOM 3347 C CA . ASP B 1 228 ? 125.925 105.620 61.699 1.00 61.14 209 ASP B CA 1
ATOM 3348 C C . ASP B 1 228 ? 124.838 106.667 61.450 1.00 60.30 209 ASP B C 1
ATOM 3349 O O . ASP B 1 228 ? 124.286 107.247 62.386 1.00 58.34 209 ASP B O 1
ATOM 3354 N N . LEU B 1 229 ? 124.542 106.901 60.176 1.00 60.15 210 LEU B N 1
ATOM 3355 C CA . LEU B 1 229 ? 123.540 107.883 59.777 1.00 60.33 210 LEU B CA 1
ATOM 3356 C C . LEU B 1 229 ? 122.179 107.633 60.404 1.00 60.63 210 LEU B C 1
ATOM 3357 O O . LEU B 1 229 ? 121.554 108.548 60.941 1.00 59.17 210 LEU B O 1
ATOM 3362 N N . PHE B 1 230 ? 121.726 106.386 60.330 1.00 61.86 211 PHE B N 1
ATOM 3363 C CA . PHE B 1 230 ? 120.422 106.007 60.858 1.00 63.57 211 PHE B CA 1
ATOM 3364 C C . PHE B 1 230 ? 120.097 106.671 62.196 1.00 63.58 211 PHE B C 1
ATOM 3365 O O . PHE B 1 230 ? 118.955 107.057 62.440 1.00 63.69 211 PHE B O 1
ATOM 3373 N N . ARG B 1 231 ? 121.103 106.812 63.051 1.00 63.52 212 ARG B N 1
ATOM 3374 C CA . ARG B 1 231 ? 120.911 107.425 64.358 1.00 63.95 212 ARG B CA 1
ATOM 3375 C C . ARG B 1 231 ? 121.223 108.920 64.342 1.00 62.99 212 ARG B C 1
ATOM 3376 O O . ARG B 1 231 ? 120.713 109.681 65.168 1.00 62.68 212 ARG B O 1
ATOM 3384 N N . VAL B 1 232 ? 122.057 109.341 63.397 1.00 61.59 213 VAL B N 1
ATOM 3385 C CA . VAL B 1 232 ? 122.410 110.749 63.272 1.00 60.28 213 VAL B CA 1
ATOM 3386 C C . VAL B 1 232 ? 121.151 111.572 63.008 1.00 59.16 213 VAL B C 1
ATOM 3387 O O . VAL B 1 232 ? 120.998 112.667 63.538 1.00 59.11 213 VAL B O 1
ATOM 3391 N N . ILE B 1 233 ? 120.252 111.035 62.188 1.00 59.23 214 ILE B N 1
ATOM 3392 C CA . ILE B 1 233 ? 119.008 111.722 61.854 1.00 60.84 214 ILE B CA 1
ATOM 3393 C C . ILE B 1 233 ? 118.006 111.667 63.003 1.00 62.31 214 ILE B C 1
ATOM 3394 O O . ILE B 1 233 ? 116.972 112.333 62.965 1.00 61.52 214 ILE B O 1
ATOM 3399 N N . LYS B 1 234 ? 118.321 110.871 64.022 1.00 64.96 215 LYS B N 1
ATOM 3400 C CA . LYS B 1 234 ? 117.458 110.722 65.192 1.00 66.88 215 LYS B CA 1
ATOM 3401 C C . LYS B 1 234 ? 117.832 111.756 66.244 1.00 67.17 215 LYS B C 1
ATOM 3402 O O . LYS B 1 234 ? 117.214 111.828 67.306 1.00 66.81 215 LYS B O 1
ATOM 3408 N N . GLY B 1 235 ? 118.852 112.550 65.940 1.00 68.00 216 GLY B N 1
ATOM 3409 C CA . GLY B 1 235 ? 119.301 113.565 66.874 1.00 68.49 216 GLY B CA 1
ATOM 3410 C C . GLY B 1 235 ? 120.470 113.079 67.710 1.00 69.05 216 GLY B C 1
ATOM 3411 O O . GLY B 1 235 ? 121.039 113.841 68.494 1.00 68.68 216 GLY B O 1
ATOM 3412 N N . ASP B 1 236 ? 120.829 111.807 67.543 1.00 69.89 217 ASP B N 1
ATOM 3413 C CA . ASP B 1 236 ? 121.941 111.220 68.288 1.00 70.24 217 ASP B CA 1
ATOM 3414 C C . ASP B 1 236 ? 123.252 111.400 67.531 1.00 69.44 217 ASP B C 1
ATOM 3415 O O . ASP B 1 236 ? 123.581 110.615 66.643 1.00 69.21 217 ASP B O 1
ATOM 3420 N N . HIS B 1 237 ? 123.995 112.441 67.897 1.00 68.33 218 HIS B N 1
ATOM 3421 C CA . HIS B 1 237 ? 125.273 112.757 67.262 1.00 67.13 218 HIS B CA 1
ATOM 3422 C C . HIS B 1 237 ? 125.957 113.848 68.083 1.00 67.80 218 HIS B C 1
ATOM 3423 O O . HIS B 1 237 ? 125.309 114.537 68.873 1.00 69.10 218 HIS B O 1
ATOM 3430 N N . ASN B 1 238 ? 127.262 114.010 67.900 1.00 67.88 219 ASN B N 1
ATOM 3431 C CA . ASN B 1 238 ? 127.992 115.030 68.641 1.00 68.44 219 ASN B CA 1
ATOM 3432 C C . ASN B 1 238 ? 128.377 116.165 67.707 1.00 67.84 219 ASN B C 1
ATOM 3433 O O . ASN B 1 238 ? 129.539 116.558 67.639 1.00 68.51 219 ASN B O 1
ATOM 3438 N N . GLY B 1 239 ? 127.391 116.686 66.984 1.00 67.39 220 GLY B N 1
ATOM 3439 C CA . GLY B 1 239 ? 127.647 117.771 66.056 1.00 65.71 220 GLY B CA 1
ATOM 3440 C C . GLY B 1 239 ? 126.874 119.033 66.384 1.00 65.16 220 GLY B C 1
ATOM 3441 O O . GLY B 1 239 ? 126.557 119.301 67.544 1.00 64.82 220 GLY B O 1
ATOM 3442 N N . THR B 1 240 ? 126.563 119.806 65.349 1.00 64.54 221 THR B N 1
ATOM 3443 C CA . THR B 1 240 ? 125.831 121.055 65.511 1.00 63.74 221 THR B CA 1
ATOM 3444 C C . THR B 1 240 ? 124.463 120.998 64.836 1.00 63.09 221 THR B C 1
ATOM 3445 O O . THR B 1 240 ? 124.329 120.511 63.714 1.00 63.05 221 THR B O 1
ATOM 3449 N N . THR B 1 241 ? 123.450 121.503 65.531 1.00 62.74 222 THR B N 1
ATOM 3450 C CA . THR B 1 241 ? 122.093 121.529 65.006 1.00 62.21 222 THR B CA 1
ATOM 3451 C C . THR B 1 241 ? 121.649 122.975 64.802 1.00 62.95 222 THR B C 1
ATOM 3452 O O . THR B 1 241 ? 121.365 123.696 65.761 1.00 63.88 222 THR B O 1
ATOM 3456 N N . ILE B 1 242 ? 121.592 123.394 63.544 1.00 62.84 223 ILE B N 1
ATOM 3457 C CA . ILE B 1 242 ? 121.197 124.754 63.216 1.00 64.22 223 ILE B CA 1
ATOM 3458 C C . ILE B 1 242 ? 119.734 124.813 62.782 1.00 65.78 223 ILE B C 1
ATOM 3459 O O . ILE B 1 242 ? 119.369 124.292 61.724 1.00 66.20 223 ILE B O 1
ATOM 3464 N N . GLU B 1 243 ? 118.897 125.442 63.602 1.00 66.83 224 GLU B N 1
ATOM 3465 C CA . GLU B 1 243 ? 117.478 125.573 63.286 1.00 67.24 224 GLU B CA 1
ATOM 3466 C C . GLU B 1 243 ? 116.829 126.727 64.040 1.00 67.67 224 GLU B C 1
ATOM 3467 O O . GLU B 1 243 ? 117.212 127.042 65.165 1.00 68.14 224 GLU B O 1
ATOM 3473 N N . PRO B 1 244 ? 115.829 127.373 63.423 1.00 68.70 225 PRO B N 1
ATOM 3474 C CA . PRO B 1 244 ? 115.129 128.498 64.049 1.00 70.06 225 PRO B CA 1
ATOM 3475 C C . PRO B 1 244 ? 114.476 128.105 65.371 1.00 70.78 225 PRO B C 1
ATOM 3476 O O . PRO B 1 244 ? 114.454 126.896 65.684 1.00 71.61 225 PRO B O 1
#

InterPro domains:
  IPR001048 Aspartate/glutamate/uridylate kinase [PF00696] (1-202)
  IPR011817 Uridylate kinase [PIRSF005650] (1-224)
  IPR011818 Uridylate kinase, archaeal/spirochete, putative [MF_01220_A] (1-225)
  IPR011818 Uridylate kinase, archaeal/spirochete, putative [TIGR02076] (3-224)
  IPR011818 Uridylate kinase, archaeal/spirochete, putative [cd04253] (2-224)
  IPR036393 Acetylglutamate kinase-like superfamily [G3DSA:3.40.1160.10] (1-225)
  IPR036393 Acetylglutamate kinase-like superfamily [SSF53633] (1-224)

B-factor: mean 40.67, std 15.62, range [13.33, 94.1]

Radius of gyration: 24.02 Å; Cα contacts (8 Å, |Δi|>4): 992; chains: 2; bounding box: 53×47×69 Å

Secondary structure (DSSP, 8-state):
--EEEEEE-HHHH-SSS--HHHHHHHHHHHHHHHHHSEEEEEE--HHHHHHHHHHHHTTT--HHHHHHHHHHHHHHHHHHHHHHHGGGB-SS-B-SHHHHHHHHHTT-B-EE---STT--HHHHHHHHHHHTT-SEEEEE-SSSS-BSS-TTT-TT--B-SEE-HHHHHHHHH---S-HHHHHHHHHHT--EEEE-HHHHT-HHHHHTT-SSSEEE--/--EEEEEE-HHHH-SSS--HHHHHHHHHHHHHHHHHSEEEEEE--HHHHHHHHHHHHHTT--HHHHHHHHHHHHHHHHHHHHHHTGGGB-SS-B-SHHHHHHHHHTT-B-EE---STT--HHHHHHHHHHHTT-SEEEEE-SSSSB----B-EE-HHHHHHHHH---S-HHHHHHHHHHT--EEEE-TTGGGGHHHHTTT-SSSEEE--

Foldseek 3Di:
DFEEEEEEEQCQQQVPHGPVVLLLLLLVQQLVVLVPYQYEYEYFQHNVLCVVLVVCVVVVDDLQVSQVSRQVRQQVSQCSSQVSNPPQADNHADADQVVQVVCSVVSHYHYHYDHGRPDGSLLVRLVSCLSNVGQEYEYEAADAADWLDPPVPDPVTDADAEDELVVQCVSQVVDPGHNNSSVSCNVRFHWYWYGYVVQSSHVVCVVVVNGRYHIYGD/DFAEEEEEEQCLCQVPHGPVVLLLQLLVQQLVVLVPYQYEYEYFQHPVLVVVLVVVVVVVDDQQVSQVSRQVRQQVSLCSSQVSNPPQADNHADADQVVCVVCSVVSHYHYHYDHGRPDGSLLVSLVNCVSNVGQEYEYEDADAEDDVDAAAEEELVVVLVSQVVPPGDNSSSV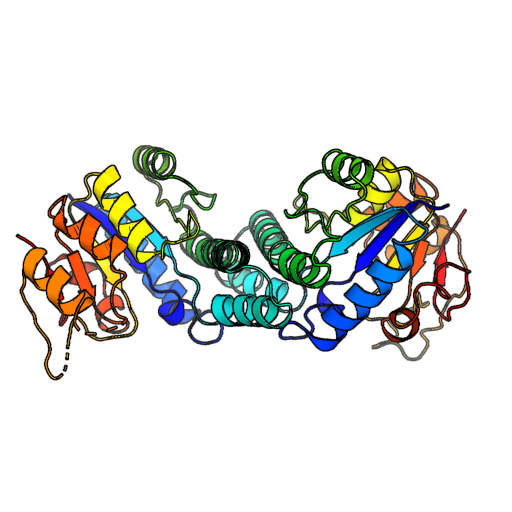SCHVRFHWYWYGYSVQSSNVVCVVVVPGRYHTYGD

Organism: Pyrococcus furiosus (strain ATCC 43587 / DSM 3638 / JCM 8422 / Vc1) (NCBI:txid186497)

CATH classification: 3.40.1160.10

Sequence (427 aa):
HHMRIVFDIGGSVLVPEENPDIDFIKEIAYQLTKVSEEDHEVAVVVGGGKLARKYIEEVAEKFNSSETFKDFIGIQITRRANAMLLIAALREEKKAYPVVVEDFWWEEAWKAVQLKKIPVMGGTHPGHHTTDAVAALLAEFLKADLLVVITTNNVDDGVYTADPKKDPTAKKIKKMKPEELLEIVGKSVIDPLAAKIIARSSGIKTIVIGKEDAKDLFFRVIIKGDHNGTTIEPHMRIVFDIGGSVLVPENPDIDFIKEIAYQLTKVSEDHEVAVVVGGGKLARKYIEVAEKFNSSETFKDFIGIQQITRANAMLLIAALREKAYPVVVEDFWWEAWKAVQLKKIPVMGGTHPGHHTTDAVAALLAEFLKADLLVVITNNVDGVYAKKIKKMKPEELLEIVGKSVIDPLAAKIIARSSGIKTIVIGKEDAKDLFRVIKGDHNGTTIEP

Nearest PDB structures (foldseek):
  2brx-assembly1_A  TM=1.005E+00  e=2.375E-49  Pyrococcus furiosus
  2ji5-assembly1_A  TM=1.004E+00  e=2.116E-46  Pyrococcus furiosus
  2ji5-assembly1_B  TM=9.986E-01  e=3.767E-43  Pyrococcus furiosus
  2bmu-assembly1_B  TM=9.932E-01  e=7.524E-43  Pyrococcus furiosus
  2j4j-assembly1_C  TM=9.412E-01  e=8.419E-23  Saccharolobus solfataricus P2